Protein AF-A0A1I5YNC5-F1 (afdb_monomer_lite)

InterPro domains:
  IPR029410 CAP-associated domain [PF14504] (72-206)
  IPR035940 CAP superfamily [G3DSA:3.40.33.10] (30-267)

pLDDT: mean 79.16, std 22.95, range [22.38, 98.5]

Organism: NCBI:txid82801

Foldseek 3Di:
DVVVVVVVVVVVVVVVCVVCVVVVDPPPPQFFDDDDDDPPPPPPDDDDDDDDDDDDQDADAQDDCLVQAFHFVVVVCVPLNAAPDWDDFAPFWIKGWRDQAQAFTWIFIGGNRGTFKIKDQHQPRDDPPDHFFAAPVNCCVRHPFDQWDWADDDPDIKIWGHDPLCSQAWTKHHHPVQKIKTFGAFQPSNTTRMIMIGHSLSVQCLPLTDIVPDDPVSPPDDPGPDPVSNVVVLQVLLLRLLQNSLVNVVAHRAAEDPVVQVLVVVLVVLLVVVVVVVPDDDDPDDDDDDDDDDDDDDDDDDDDDDDDDDDDPPPPPPPDRDDDDSVSVVVSCVVLVPDPVFKHKDKDLADSHSVRVSSVLSSDPSSVCRSNPRQWHHWYWYDDPSIIMIMTGNPDDRDD

Radius of gyration: 28.62 Å; chains: 1; bounding box: 62×95×89 Å

Structure (mmCIF, N/CA/C/O backbone):
data_AF-A0A1I5YNC5-F1
#
_entry.id   AF-A0A1I5YNC5-F1
#
loop_
_atom_site.group_PDB
_atom_site.id
_atom_site.type_symbol
_atom_site.label_atom_id
_atom_site.label_alt_id
_atom_site.label_comp_id
_atom_site.label_asym_id
_atom_site.label_entity_id
_atom_site.label_seq_id
_atom_site.pdbx_PDB_ins_code
_atom_site.Cartn_x
_atom_site.Cartn_y
_atom_site.Cartn_z
_atom_site.occupancy
_atom_site.B_iso_or_equiv
_atom_site.auth_seq_id
_atom_site.auth_comp_id
_atom_site.auth_asym_id
_atom_site.auth_atom_id
_atom_site.pdbx_PDB_model_num
ATOM 1 N N . MET A 1 1 ? 17.715 -19.117 63.820 1.00 58.78 1 MET A N 1
ATOM 2 C CA . MET A 1 1 ? 17.759 -19.854 62.531 1.00 58.78 1 MET A CA 1
ATOM 3 C C . MET A 1 1 ? 16.385 -20.273 61.992 1.00 58.78 1 MET A C 1
ATOM 5 O O . MET A 1 1 ? 16.159 -20.082 60.807 1.00 58.78 1 MET A O 1
ATOM 9 N N . LYS A 1 2 ? 15.443 -20.798 62.801 1.00 60.75 2 LYS A N 1
ATOM 10 C CA . LYS A 1 2 ? 14.106 -21.212 62.301 1.00 60.75 2 LYS A CA 1
ATOM 11 C C . LYS A 1 2 ? 13.228 -20.061 61.774 1.00 60.75 2 LYS A C 1
ATOM 13 O O . LYS A 1 2 ? 12.421 -20.293 60.884 1.00 60.75 2 LYS A O 1
ATOM 18 N N . THR A 1 3 ? 13.384 -18.849 62.303 1.00 69.31 3 THR A N 1
ATOM 19 C CA . THR A 1 3 ? 12.675 -17.637 61.851 1.00 69.31 3 THR A CA 1
ATOM 20 C C . THR A 1 3 ? 13.253 -17.086 60.549 1.00 69.31 3 THR A C 1
ATOM 22 O O . THR A 1 3 ? 12.503 -16.872 59.609 1.00 69.31 3 THR A O 1
ATOM 25 N N . PHE A 1 4 ? 14.582 -17.000 60.440 1.00 80.94 4 PHE A N 1
ATOM 26 C CA . PHE A 1 4 ? 15.272 -16.534 59.229 1.00 80.94 4 PHE A CA 1
ATOM 27 C C . PHE A 1 4 ? 14.924 -17.365 57.984 1.00 80.94 4 PHE A C 1
ATOM 29 O O . PHE A 1 4 ? 14.645 -16.815 56.926 1.00 80.94 4 PHE A O 1
ATOM 36 N N . ARG A 1 5 ? 14.836 -18.698 58.125 1.00 80.81 5 ARG A N 1
ATOM 37 C CA . ARG A 1 5 ? 14.444 -19.579 57.013 1.00 80.81 5 ARG A CA 1
ATOM 38 C C . ARG A 1 5 ? 13.006 -19.338 56.542 1.00 80.81 5 ARG A C 1
ATOM 40 O O . ARG A 1 5 ? 12.727 -19.503 55.365 1.00 80.81 5 ARG A O 1
ATOM 47 N N . LYS A 1 6 ? 12.094 -18.963 57.446 1.00 82.31 6 LYS A N 1
ATOM 48 C CA . LYS A 1 6 ? 10.700 -18.658 57.089 1.00 82.31 6 LYS A CA 1
ATOM 49 C C . LYS A 1 6 ? 10.596 -17.315 56.369 1.00 82.31 6 LYS A C 1
ATOM 51 O O . LYS A 1 6 ? 9.889 -17.232 55.376 1.00 82.31 6 LYS A O 1
ATOM 56 N N . THR A 1 7 ? 11.339 -16.310 56.828 1.00 88.00 7 THR A N 1
ATOM 57 C CA . THR A 1 7 ? 11.392 -14.993 56.178 1.00 88.00 7 THR A CA 1
ATOM 58 C C . THR A 1 7 ? 12.014 -15.076 54.784 1.00 88.00 7 THR A C 1
ATOM 60 O O . THR A 1 7 ? 11.481 -14.482 53.858 1.00 88.00 7 THR A O 1
ATOM 63 N N . LEU A 1 8 ? 13.073 -15.875 54.608 1.00 89.31 8 LEU A N 1
ATOM 64 C CA . LEU A 1 8 ? 13.711 -16.077 53.303 1.00 89.31 8 LEU A CA 1
ATOM 65 C C . LEU A 1 8 ? 12.760 -16.724 52.285 1.00 89.31 8 LEU A C 1
ATOM 67 O O . LEU A 1 8 ? 12.697 -16.289 51.145 1.00 89.31 8 LEU A O 1
ATOM 71 N N . VAL A 1 9 ? 11.993 -17.739 52.699 1.00 89.94 9 VAL A N 1
ATOM 72 C CA . VAL A 1 9 ? 11.019 -18.398 51.811 1.00 89.94 9 VAL A CA 1
ATOM 73 C C . VAL A 1 9 ? 9.908 -17.431 51.402 1.00 89.94 9 VAL A C 1
ATOM 75 O O . VAL A 1 9 ? 9.539 -17.391 50.236 1.00 89.94 9 VAL A O 1
ATOM 78 N N . LEU A 1 10 ? 9.408 -16.623 52.338 1.00 90.19 10 LEU A N 1
ATOM 79 C CA . LEU A 1 10 ? 8.344 -15.656 52.061 1.00 90.19 10 LEU A CA 1
ATOM 80 C C . LEU A 1 10 ? 8.828 -14.536 51.125 1.00 90.19 10 LEU A C 1
ATOM 82 O O . LEU A 1 10 ? 8.099 -14.131 50.228 1.00 90.19 10 LEU A O 1
ATOM 86 N N . PHE A 1 11 ? 10.084 -14.112 51.279 1.00 91.75 11 PHE A N 1
ATOM 87 C CA . PHE A 1 11 ? 10.725 -13.151 50.386 1.00 91.75 11 PHE A CA 1
ATOM 88 C C . PHE A 1 11 ? 10.888 -13.695 48.962 1.00 91.75 11 PHE A C 1
ATOM 90 O O . PHE A 1 11 ? 10.575 -12.993 48.011 1.00 91.75 11 PHE A O 1
ATOM 97 N N . VAL A 1 12 ? 11.306 -14.957 48.805 1.00 91.88 12 VAL A N 1
ATOM 98 C CA . VAL A 1 12 ? 11.442 -15.587 47.479 1.00 91.88 12 VAL A CA 1
ATOM 99 C C . VAL A 1 12 ? 10.084 -15.761 46.797 1.00 91.88 12 VAL A C 1
ATOM 101 O O . VAL A 1 12 ? 9.975 -15.497 45.607 1.00 91.88 12 VAL A O 1
ATOM 104 N N . VAL A 1 13 ? 9.039 -16.146 47.536 1.00 90.88 13 VAL A N 1
ATOM 105 C CA . VAL A 1 13 ? 7.675 -16.248 46.985 1.00 90.88 13 VAL A CA 1
ATOM 106 C C . VAL A 1 13 ? 7.147 -14.880 46.557 1.00 90.88 13 VAL A C 1
ATOM 108 O O . VAL A 1 13 ? 6.527 -14.781 45.506 1.00 90.88 13 VAL A O 1
ATOM 111 N N . PHE A 1 14 ? 7.422 -13.826 47.328 1.00 91.88 14 PHE A N 1
ATOM 112 C CA . PHE A 1 14 ? 7.061 -12.459 46.953 1.00 91.88 14 PHE A CA 1
ATOM 113 C C . PHE A 1 14 ? 7.789 -12.009 45.679 1.00 91.88 14 PHE A C 1
ATOM 115 O O . PHE A 1 14 ? 7.141 -11.529 44.758 1.00 91.88 14 PHE A O 1
ATOM 122 N N . LEU A 1 15 ? 9.103 -12.250 45.590 1.00 90.81 15 LEU A N 1
ATOM 123 C CA . LEU A 1 15 ? 9.921 -11.930 44.412 1.00 90.81 15 LEU A CA 1
ATOM 124 C C . LEU A 1 15 ? 9.439 -12.668 43.159 1.00 90.81 15 LEU A C 1
ATOM 126 O O . LEU A 1 15 ? 9.403 -12.101 42.074 1.00 90.81 15 LEU A O 1
ATOM 130 N N . MET A 1 16 ? 9.046 -13.931 43.323 1.00 87.50 16 MET A N 1
ATOM 131 C CA . MET A 1 16 ? 8.472 -14.734 42.251 1.00 87.50 16 MET A CA 1
ATOM 132 C C . MET A 1 16 ? 7.098 -14.181 41.854 1.00 87.50 16 MET A C 1
ATOM 134 O O . MET A 1 16 ? 6.853 -13.948 40.682 1.00 87.50 16 MET A O 1
ATOM 138 N N . GLY A 1 17 ? 6.237 -13.854 42.819 1.00 86.06 17 GLY A N 1
ATOM 139 C CA . GLY A 1 17 ? 4.949 -13.214 42.552 1.00 86.06 17 GLY A CA 1
ATOM 140 C C . GLY A 1 17 ? 5.083 -11.915 41.755 1.00 86.06 17 GLY A C 1
ATOM 141 O O . GLY A 1 17 ? 4.375 -11.753 40.775 1.00 86.06 17 GLY A O 1
ATOM 142 N N . THR A 1 18 ? 6.022 -11.035 42.116 1.00 83.81 18 THR A N 1
ATOM 143 C CA . THR A 1 18 ? 6.261 -9.772 41.395 1.00 83.81 18 THR A CA 1
ATOM 144 C C . THR A 1 18 ? 6.916 -9.973 40.034 1.00 83.81 18 THR A C 1
ATOM 146 O O . THR A 1 18 ? 6.589 -9.262 39.096 1.00 83.81 18 THR A O 1
ATOM 149 N N . TYR A 1 19 ? 7.830 -10.940 39.911 1.00 87.81 19 TYR A N 1
ATOM 150 C CA . TYR A 1 19 ? 8.512 -11.236 38.648 1.00 87.81 19 TYR A CA 1
ATOM 151 C C . TYR A 1 19 ? 7.568 -11.862 37.617 1.00 87.81 19 TYR A C 1
ATOM 153 O O . TYR A 1 19 ? 7.667 -11.570 36.433 1.00 87.81 19 TYR A O 1
ATOM 161 N N . PHE A 1 20 ? 6.636 -12.702 38.075 1.00 80.50 20 PHE A N 1
ATOM 162 C CA . PHE A 1 20 ? 5.633 -13.340 37.224 1.00 80.50 20 PHE A CA 1
ATOM 163 C C . PHE A 1 20 ? 4.336 -12.523 37.103 1.00 80.50 20 PHE A C 1
ATOM 165 O O . PHE A 1 20 ? 3.485 -12.886 36.305 1.00 80.50 20 PHE A O 1
ATOM 172 N N . PHE A 1 21 ? 4.172 -11.426 37.851 1.00 75.75 21 PHE A N 1
ATOM 173 C CA . PHE A 1 21 ? 3.000 -10.545 37.764 1.00 75.75 21 PHE A CA 1
ATOM 174 C C . PHE A 1 21 ? 2.716 -10.026 36.337 1.00 75.75 21 PHE A C 1
ATOM 176 O O . PHE A 1 21 ? 1.571 -10.164 35.909 1.00 75.75 21 PHE A O 1
ATOM 183 N N . PRO A 1 22 ? 3.709 -9.530 35.562 1.00 70.81 22 PRO A N 1
ATOM 184 C CA . PRO A 1 22 ? 3.469 -9.069 34.189 1.00 70.81 22 PRO A CA 1
ATOM 185 C C . PRO A 1 22 ? 3.148 -10.192 33.187 1.00 70.81 22 PRO A C 1
ATOM 187 O O . PRO A 1 22 ? 2.704 -9.898 32.092 1.00 70.81 22 PRO A O 1
ATOM 190 N N . LEU A 1 23 ? 3.323 -11.473 33.543 1.00 69.88 23 LEU A N 1
ATOM 191 C CA . LEU A 1 23 ? 2.952 -12.604 32.674 1.00 69.88 23 LEU A CA 1
ATOM 192 C C . LEU A 1 23 ? 1.463 -12.984 32.762 1.00 69.88 23 LEU A C 1
ATOM 194 O O . LEU A 1 23 ? 1.017 -13.844 32.011 1.00 69.88 23 LEU A O 1
ATOM 198 N N . PHE A 1 24 ? 0.711 -12.417 33.710 1.00 66.06 24 PHE A N 1
ATOM 199 C CA . PHE A 1 24 ? -0.713 -12.725 33.912 1.00 66.06 24 PHE A CA 1
ATOM 200 C C . PHE A 1 24 ? -1.640 -11.522 33.712 1.00 66.06 24 PHE A C 1
ATOM 202 O O . PHE A 1 24 ? -2.855 -11.699 33.722 1.00 66.06 24 PHE A O 1
ATOM 209 N N . PHE A 1 25 ? -1.083 -10.319 33.571 1.00 53.56 25 PHE A N 1
ATOM 210 C CA . PHE A 1 25 ? -1.827 -9.086 33.344 1.00 53.56 25 PHE A CA 1
ATOM 211 C C . PHE A 1 25 ? -1.224 -8.372 32.134 1.00 53.56 25 PHE A C 1
ATOM 213 O O . PHE A 1 25 ? -0.415 -7.462 32.285 1.00 53.56 25 PHE A O 1
ATOM 220 N N . GLU A 1 26 ? -1.614 -8.806 30.939 1.00 50.84 26 GLU A N 1
ATOM 221 C CA . GLU A 1 26 ? -1.693 -7.909 29.787 1.00 50.84 26 GLU A CA 1
ATOM 222 C C . GLU A 1 26 ? -2.861 -6.964 30.096 1.00 50.84 26 GLU A C 1
ATOM 224 O O . GLU A 1 26 ? -4.024 -7.370 30.098 1.00 50.84 26 GLU A O 1
ATOM 229 N N . TRP A 1 27 ? -2.561 -5.736 30.525 1.00 43.88 27 TRP A N 1
ATOM 230 C CA . TRP A 1 27 ? -3.578 -4.693 30.583 1.00 43.88 27 TRP A CA 1
ATOM 231 C C . TRP A 1 27 ? -3.909 -4.318 29.142 1.00 43.88 27 TRP A C 1
ATOM 233 O O . TRP A 1 27 ? -3.189 -3.552 28.516 1.00 43.88 27 TRP A O 1
ATOM 243 N N . ASP A 1 28 ? -4.962 -4.940 28.621 1.00 40.88 28 ASP A N 1
ATOM 244 C CA . ASP A 1 28 ? -5.560 -4.659 27.318 1.00 40.88 28 ASP A CA 1
ATOM 245 C C . ASP A 1 28 ? -6.332 -3.332 27.416 1.00 40.88 28 ASP A C 1
ATOM 247 O O . ASP A 1 28 ? -7.555 -3.300 27.529 1.00 40.88 28 ASP A O 1
ATOM 251 N N . THR A 1 29 ? -5.611 -2.218 27.514 1.00 44.25 29 THR A N 1
ATOM 252 C CA . THR A 1 29 ? -6.160 -0.904 27.176 1.00 44.25 29 THR A CA 1
ATOM 253 C C . THR A 1 29 ? -5.794 -0.663 25.724 1.00 44.25 29 THR A C 1
ATOM 255 O O . THR A 1 29 ? -4.682 -0.239 25.419 1.00 44.25 29 THR A O 1
ATOM 258 N N . LYS A 1 30 ? -6.718 -1.019 24.824 1.00 43.75 30 LYS A N 1
ATOM 259 C CA . LYS A 1 30 ? -6.639 -0.704 23.395 1.00 43.75 30 LYS A CA 1
ATOM 260 C C . LYS A 1 30 ? -6.888 0.789 23.227 1.00 43.75 30 LYS A C 1
ATOM 262 O O . LYS A 1 30 ? -8.004 1.220 22.956 1.00 43.75 30 LYS A O 1
ATOM 267 N N . GLU A 1 31 ? -5.858 1.571 23.510 1.00 43.66 31 GLU A N 1
ATOM 268 C CA . GLU A 1 31 ? -5.852 3.007 23.264 1.00 43.66 31 GLU A CA 1
ATOM 269 C C . GLU A 1 31 ? -5.864 3.249 21.742 1.00 43.66 31 GLU A C 1
ATOM 271 O O . GLU A 1 31 ? -5.230 2.493 20.994 1.00 43.66 31 GLU A O 1
ATOM 276 N N . PRO A 1 32 ? -6.621 4.245 21.249 1.00 44.69 32 PRO A N 1
ATOM 277 C CA . PRO A 1 32 ? -6.576 4.623 19.844 1.00 44.69 32 PRO A CA 1
ATOM 278 C C . PRO A 1 32 ? -5.163 5.110 19.509 1.00 44.69 32 PRO A C 1
ATOM 280 O O . PRO A 1 32 ? -4.656 6.052 20.112 1.00 44.69 32 PRO A O 1
ATOM 283 N N . ILE A 1 33 ? -4.515 4.454 18.548 1.00 45.41 33 ILE A N 1
ATOM 284 C CA . ILE A 1 33 ? -3.157 4.810 18.135 1.00 45.41 33 ILE A CA 1
ATOM 285 C C . ILE A 1 33 ? -3.246 6.084 17.307 1.00 45.41 33 ILE A C 1
ATOM 287 O O . ILE A 1 33 ? -3.652 6.047 16.146 1.00 45.41 33 ILE A O 1
ATOM 291 N N . LEU A 1 34 ? -2.875 7.205 17.921 1.00 42.94 34 LEU A N 1
ATOM 292 C CA . LEU A 1 34 ? -2.678 8.469 17.232 1.00 42.94 34 LEU A CA 1
ATOM 293 C C . LEU A 1 34 ? -1.198 8.784 17.163 1.00 42.94 34 LEU A C 1
ATOM 295 O O . LEU A 1 34 ? -0.540 8.939 18.191 1.00 42.94 34 LEU A O 1
ATOM 299 N N . LEU A 1 35 ? -0.686 8.918 15.947 1.00 49.91 35 LEU A N 1
ATOM 300 C CA . LEU A 1 35 ? 0.608 9.540 15.726 1.00 49.91 35 LEU A CA 1
ATOM 301 C C . LEU A 1 35 ? 0.381 10.951 15.174 1.00 49.91 35 LEU A C 1
ATOM 303 O O . LEU A 1 35 ? -0.227 11.095 14.111 1.00 49.91 35 LEU A O 1
ATOM 307 N N . PRO A 1 36 ? 0.869 11.992 15.865 1.00 35.19 36 PRO A N 1
ATOM 308 C CA . PRO A 1 36 ? 1.184 13.262 15.233 1.00 35.19 36 PRO A CA 1
ATOM 309 C C . PRO A 1 36 ? 2.311 13.079 14.206 1.00 35.19 36 PRO A C 1
ATOM 311 O O . PRO A 1 36 ? 3.153 12.192 14.348 1.00 35.19 36 PRO A O 1
ATOM 314 N N . GLU A 1 37 ? 2.293 13.938 13.190 1.00 39.16 37 GLU A N 1
ATOM 315 C CA . GLU A 1 37 ? 3.294 14.125 12.136 1.00 39.16 37 GLU A CA 1
ATOM 316 C C . GLU A 1 37 ? 4.757 13.859 12.530 1.00 39.16 37 GLU A C 1
ATOM 318 O O . GLU A 1 37 ? 5.226 14.270 13.589 1.00 39.16 37 GLU A O 1
ATOM 323 N N . GLU A 1 38 ? 5.471 13.267 11.566 1.00 35.69 38 GLU A N 1
ATOM 324 C CA . GLU A 1 38 ? 6.929 13.217 11.424 1.00 35.69 38 GLU A CA 1
ATOM 325 C C . GLU A 1 38 ? 7.697 12.581 12.593 1.00 35.69 38 GLU A C 1
ATOM 327 O O . GLU A 1 38 ? 8.068 13.228 13.573 1.00 35.69 38 GLU A O 1
ATOM 332 N N . ILE A 1 39 ? 8.124 11.327 12.404 1.00 33.62 39 ILE A N 1
ATOM 333 C CA . ILE A 1 39 ? 9.302 10.795 13.103 1.00 33.62 39 ILE A CA 1
ATOM 334 C C . ILE A 1 39 ? 10.549 11.468 12.497 1.00 33.62 39 ILE A C 1
ATOM 336 O O . ILE A 1 39 ? 11.381 10.836 11.858 1.00 33.62 39 ILE A O 1
ATOM 340 N N . SER A 1 40 ? 10.678 12.780 12.694 1.00 38.91 40 SER A N 1
ATOM 341 C CA . SER A 1 40 ? 11.952 13.488 12.651 1.00 38.91 40 SER A CA 1
ATOM 342 C C . SER A 1 40 ? 12.518 13.507 14.072 1.00 38.91 40 SER A C 1
ATOM 344 O O . SER A 1 40 ? 12.732 14.566 14.667 1.00 38.91 40 SER A O 1
ATOM 346 N N . ASP A 1 41 ? 12.810 12.329 14.621 1.00 28.95 41 ASP A N 1
ATOM 347 C CA . ASP A 1 41 ? 13.735 12.240 15.744 1.00 28.95 41 ASP A CA 1
ATOM 348 C C . ASP A 1 41 ? 15.151 12.403 15.194 1.00 28.95 41 ASP A C 1
ATOM 350 O O . ASP A 1 41 ? 15.887 11.458 14.904 1.00 28.95 41 ASP A O 1
ATOM 354 N N . SER A 1 42 ? 15.546 13.667 15.049 1.00 37.97 42 SER A N 1
ATOM 355 C CA . SER A 1 42 ? 16.942 14.058 14.962 1.00 37.97 42 SER A CA 1
ATOM 356 C C . SER A 1 42 ? 17.614 13.779 16.311 1.00 37.97 42 SER A C 1
ATOM 358 O O . SER A 1 42 ? 17.907 14.700 17.076 1.00 37.97 42 SER A O 1
ATOM 360 N N . GLU A 1 43 ? 17.872 12.510 16.620 1.00 31.22 43 GLU A N 1
ATOM 361 C CA . GLU A 1 43 ? 18.924 12.182 17.568 1.00 31.22 43 GLU A CA 1
ATOM 362 C C . GLU A 1 43 ? 20.262 12.404 16.864 1.00 31.22 43 GLU A C 1
ATOM 364 O O . GLU A 1 43 ? 20.649 11.718 15.916 1.00 31.22 43 GLU A O 1
ATOM 369 N N . GLU A 1 44 ? 20.959 13.434 17.333 1.00 38.75 44 GLU A N 1
ATOM 370 C CA . GLU A 1 44 ? 22.321 13.803 16.982 1.00 38.75 44 GLU A CA 1
ATOM 371 C C . GLU A 1 44 ? 23.272 12.626 17.292 1.00 38.75 44 GLU A C 1
ATOM 373 O O . GLU A 1 44 ? 23.916 12.559 18.337 1.00 38.75 44 GLU A O 1
ATOM 378 N N . SER A 1 45 ? 23.338 11.647 16.385 1.00 33.59 45 SER A N 1
ATOM 379 C CA . SER A 1 45 ? 24.265 10.525 16.485 1.00 33.59 45 SER A CA 1
ATOM 380 C C . SER A 1 45 ? 25.672 10.993 16.138 1.00 33.59 45 SER A C 1
ATOM 382 O O . SER A 1 45 ? 25.976 11.408 15.015 1.00 33.59 45 SER A O 1
ATOM 384 N N . GLU A 1 46 ? 26.546 10.920 17.140 1.00 33.62 46 GLU A N 1
ATOM 385 C CA . GLU A 1 46 ? 27.957 11.244 17.028 1.00 33.62 46 GLU A CA 1
ATOM 386 C C . GLU A 1 46 ? 28.610 10.550 15.824 1.00 33.62 46 GLU A C 1
ATOM 388 O O . GLU A 1 46 ? 28.550 9.334 15.637 1.00 33.62 46 GLU A O 1
ATOM 393 N N . SER A 1 47 ? 29.302 11.372 15.034 1.00 38.25 47 SER A N 1
ATOM 394 C CA . SER A 1 47 ? 30.160 11.020 13.907 1.00 38.25 47 SER A CA 1
ATOM 395 C C . SER A 1 47 ? 31.056 9.800 14.190 1.00 38.25 47 SER A C 1
ATOM 397 O O . SER A 1 47 ? 32.210 9.936 14.607 1.00 38.25 47 SER A O 1
ATOM 399 N N . SER A 1 48 ? 30.584 8.608 13.826 1.00 32.22 48 SER A N 1
ATOM 400 C CA . SER A 1 48 ? 31.451 7.482 13.489 1.00 32.22 48 SER A CA 1
ATOM 401 C C . SER A 1 48 ? 31.814 7.594 12.017 1.00 32.22 48 SER A C 1
ATOM 403 O O . SER A 1 48 ? 31.005 7.359 11.123 1.00 32.22 48 SER A O 1
ATOM 405 N N . THR A 1 49 ? 33.059 7.985 11.761 1.00 36.31 49 THR A N 1
ATOM 406 C CA . THR A 1 49 ? 33.668 7.999 10.434 1.00 36.31 49 THR A CA 1
ATOM 407 C C . THR A 1 49 ? 33.807 6.571 9.908 1.00 36.31 49 THR A C 1
ATOM 409 O O . THR A 1 49 ? 34.858 5.939 10.018 1.00 36.31 49 THR A O 1
ATOM 412 N N . LEU A 1 50 ? 32.736 6.053 9.306 1.00 32.75 50 LEU A N 1
ATOM 413 C CA . LEU A 1 50 ? 32.826 4.910 8.410 1.00 32.75 50 LEU A CA 1
ATOM 414 C C . LEU A 1 50 ? 33.427 5.379 7.073 1.00 32.75 50 LEU A C 1
ATOM 416 O O . LEU A 1 50 ? 33.096 6.465 6.586 1.00 32.75 50 LEU A O 1
ATOM 420 N N . PRO A 1 51 ? 34.357 4.611 6.484 1.00 33.06 51 PRO A N 1
ATOM 421 C CA . PRO A 1 51 ? 35.053 5.018 5.274 1.00 33.06 51 PRO A CA 1
ATOM 422 C C . PRO A 1 51 ? 34.071 5.149 4.104 1.00 33.06 51 PRO A C 1
ATOM 424 O O . PRO A 1 51 ? 33.440 4.176 3.701 1.00 33.06 51 PRO A O 1
ATOM 427 N N . GLN A 1 52 ? 33.991 6.354 3.534 1.00 40.22 52 GLN A N 1
ATOM 428 C CA . GLN A 1 52 ? 33.342 6.608 2.250 1.00 40.22 52 GLN A CA 1
ATOM 429 C C . GLN A 1 52 ? 34.072 5.814 1.156 1.00 40.22 52 GLN A C 1
ATOM 431 O O . GLN A 1 52 ? 35.184 6.158 0.751 1.00 40.22 52 GLN A O 1
ATOM 436 N N . SER A 1 53 ? 33.450 4.728 0.703 1.00 32.53 53 SER A N 1
ATOM 437 C CA . SER A 1 53 ? 33.710 4.103 -0.596 1.00 32.53 53 SER A CA 1
ATOM 438 C C . SER A 1 53 ? 32.522 4.372 -1.521 1.00 32.53 53 SER A C 1
ATOM 440 O O . SER A 1 53 ? 31.430 4.647 -1.021 1.00 32.53 53 SER A O 1
ATOM 442 N N . PRO A 1 54 ? 32.735 4.372 -2.847 1.00 39.88 54 PRO A N 1
ATOM 443 C CA . PRO A 1 54 ? 31.720 4.775 -3.806 1.00 39.88 54 PRO A CA 1
ATOM 444 C C . PRO A 1 54 ? 30.512 3.836 -3.745 1.00 39.88 54 PRO A C 1
ATOM 446 O O . PRO A 1 54 ? 30.657 2.634 -3.553 1.00 39.88 54 PRO A O 1
ATOM 449 N N . THR A 1 55 ? 29.340 4.439 -3.906 1.00 51.31 55 THR A N 1
ATOM 450 C CA . THR A 1 55 ? 28.060 3.858 -4.306 1.00 51.31 55 THR A CA 1
ATOM 451 C C . THR A 1 55 ? 28.224 2.624 -5.196 1.00 51.31 55 THR A C 1
ATOM 453 O O . THR A 1 55 ? 28.469 2.771 -6.387 1.00 51.31 55 THR A O 1
ATOM 456 N N . ASP A 1 56 ? 28.030 1.426 -4.654 1.00 56.84 56 ASP A N 1
ATOM 457 C CA . ASP A 1 56 ? 27.777 0.231 -5.464 1.00 56.84 56 ASP A CA 1
ATOM 458 C C . ASP A 1 56 ? 26.360 -0.240 -5.138 1.00 56.84 56 ASP A C 1
ATOM 460 O O . ASP A 1 56 ? 26.157 -1.211 -4.413 1.00 56.84 56 ASP A O 1
ATOM 464 N N . GLN A 1 57 ? 25.366 0.507 -5.632 1.00 69.94 57 GLN A N 1
ATOM 465 C CA . GLN A 1 57 ? 24.015 -0.031 -5.760 1.00 69.94 57 GLN A CA 1
ATOM 466 C C . GLN A 1 57 ? 24.094 -1.242 -6.700 1.00 69.94 57 GLN A C 1
ATOM 468 O O . GLN A 1 57 ? 24.530 -1.114 -7.847 1.00 69.94 57 GLN A O 1
ATOM 473 N N . SER A 1 58 ? 23.756 -2.431 -6.207 1.00 77.94 58 SER A N 1
ATOM 474 C CA . SER A 1 58 ? 23.741 -3.639 -7.029 1.00 77.94 58 SER A CA 1
ATOM 475 C C . SER A 1 58 ? 22.520 -3.609 -7.941 1.00 77.94 58 SER A C 1
ATOM 477 O O . SER A 1 58 ? 21.385 -3.678 -7.472 1.00 77.94 58 SER A O 1
ATOM 479 N N . LEU A 1 59 ? 22.760 -3.475 -9.244 1.00 88.19 59 LEU A N 1
ATOM 480 C CA . LEU A 1 59 ? 21.713 -3.580 -10.253 1.00 88.19 59 LEU A CA 1
ATOM 481 C C . LEU A 1 59 ? 21.491 -5.053 -10.585 1.00 88.19 59 LEU A C 1
ATOM 483 O O . LEU A 1 59 ? 22.444 -5.758 -10.933 1.00 88.19 59 LEU A O 1
ATOM 487 N N . ILE A 1 60 ? 20.241 -5.503 -10.526 1.00 91.44 60 ILE A N 1
ATOM 488 C CA . ILE A 1 60 ? 19.862 -6.825 -11.033 1.00 91.44 60 ILE A CA 1
ATOM 489 C C . ILE A 1 60 ? 19.295 -6.712 -12.458 1.00 91.44 60 ILE A C 1
ATOM 491 O O . ILE A 1 60 ? 18.777 -5.655 -12.828 1.00 91.44 60 ILE A O 1
ATOM 495 N N . PRO A 1 61 ? 19.384 -7.768 -13.286 1.00 93.38 61 PRO A N 1
ATOM 496 C CA . PRO A 1 61 ? 18.778 -7.754 -14.611 1.00 93.38 61 PRO A CA 1
ATOM 497 C C . PRO A 1 61 ? 17.277 -7.483 -14.541 1.00 93.38 61 PRO A C 1
ATOM 499 O O . PRO A 1 61 ? 16.575 -8.089 -13.731 1.00 93.38 61 PRO A O 1
ATOM 502 N N . SER A 1 62 ? 16.788 -6.608 -15.413 1.00 93.19 62 SER A N 1
ATOM 503 C CA . SER A 1 62 ? 15.358 -6.369 -15.604 1.00 93.19 62 SER A CA 1
ATOM 504 C C . SER A 1 62 ? 14.623 -7.654 -16.008 1.00 93.19 62 SER A C 1
ATOM 506 O O . SER A 1 62 ? 14.974 -8.356 -16.961 1.00 93.19 62 SER A O 1
ATOM 508 N N . VAL A 1 63 ? 13.605 -8.006 -15.221 1.00 94.12 63 VAL A N 1
ATOM 509 C CA . VAL A 1 63 ? 12.814 -9.237 -15.354 1.00 94.12 63 VAL A CA 1
ATOM 510 C C . VAL A 1 63 ? 11.366 -8.984 -14.938 1.00 94.12 63 VAL A C 1
ATOM 512 O O . VAL A 1 63 ? 11.079 -8.054 -14.185 1.00 94.12 63 VAL A O 1
ATOM 515 N N . GLY A 1 64 ? 10.441 -9.810 -15.435 1.00 95.12 64 GLY A N 1
ATOM 516 C CA . GLY A 1 64 ? 9.019 -9.697 -15.095 1.00 95.12 64 GLY A CA 1
ATOM 517 C C . GLY A 1 64 ? 8.456 -8.307 -15.406 1.00 95.12 64 GLY A C 1
ATOM 518 O O . GLY A 1 64 ? 8.721 -7.751 -16.475 1.00 95.12 64 GLY A O 1
ATOM 519 N N . PHE A 1 65 ? 7.709 -7.740 -14.456 1.00 97.69 65 PHE A N 1
ATOM 520 C CA . PHE A 1 65 ? 7.062 -6.432 -14.591 1.00 97.69 65 PHE A CA 1
ATOM 521 C C . PHE A 1 65 ? 8.029 -5.249 -14.703 1.00 97.69 65 PHE A C 1
ATOM 523 O O . PHE A 1 65 ? 7.669 -4.249 -15.323 1.00 97.69 65 PHE A O 1
ATOM 530 N N . ALA A 1 66 ? 9.275 -5.377 -14.229 1.00 97.00 66 ALA A N 1
ATOM 531 C CA . ALA A 1 66 ? 10.291 -4.338 -14.413 1.00 97.00 66 ALA A CA 1
ATOM 532 C C . ALA A 1 66 ? 10.530 -4.013 -15.901 1.00 97.00 66 ALA A C 1
ATOM 534 O O . ALA A 1 66 ? 10.891 -2.889 -16.228 1.00 97.00 66 ALA A O 1
ATOM 535 N N . ASN A 1 67 ? 10.285 -4.965 -16.812 1.00 97.12 67 ASN A N 1
ATOM 536 C CA . ASN A 1 67 ? 10.429 -4.756 -18.257 1.00 97.12 67 ASN A CA 1
ATOM 537 C C . ASN A 1 67 ? 9.330 -3.892 -18.885 1.00 97.12 67 ASN A C 1
ATOM 539 O O . ASN A 1 67 ? 9.498 -3.466 -20.023 1.00 97.12 67 ASN A O 1
ATOM 543 N N . TYR A 1 68 ? 8.214 -3.674 -18.190 1.00 97.81 68 TYR A N 1
ATOM 544 C CA . TYR A 1 68 ? 7.065 -2.936 -18.719 1.00 97.81 68 TYR A CA 1
ATOM 545 C C . TYR A 1 68 ? 6.962 -1.519 -18.162 1.00 97.81 68 TYR A C 1
ATOM 547 O O . TYR A 1 68 ? 6.385 -0.644 -18.804 1.00 97.81 68 TYR A O 1
ATOM 555 N N . VAL A 1 69 ? 7.534 -1.278 -16.985 1.00 98.00 69 VAL A N 1
ATOM 556 C CA . VAL A 1 69 ? 7.581 0.054 -16.388 1.00 98.00 69 VAL A CA 1
ATOM 557 C C . VAL A 1 69 ? 8.436 0.989 -17.250 1.00 98.00 69 VAL A C 1
ATOM 559 O O . VAL A 1 69 ? 9.530 0.636 -17.686 1.00 98.00 69 VAL A O 1
ATOM 562 N N . GLY A 1 70 ? 7.911 2.183 -17.525 1.00 96.88 70 GLY A N 1
ATOM 563 C CA . GLY A 1 70 ? 8.487 3.16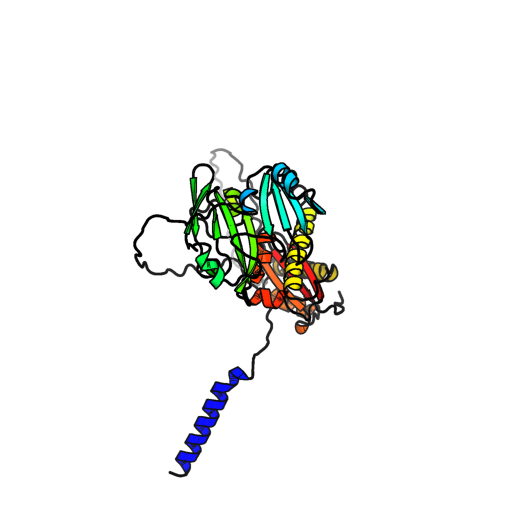7 -18.442 1.00 96.88 70 GLY A CA 1
ATOM 564 C C . GLY A 1 70 ? 8.169 2.930 -19.925 1.00 96.88 70 GLY A C 1
ATOM 565 O O . GLY A 1 70 ? 8.576 3.742 -20.759 1.00 96.88 70 GLY A O 1
ATOM 566 N N . LEU A 1 71 ? 7.450 1.857 -20.281 1.00 97.19 71 LEU A N 1
ATOM 567 C CA . LEU A 1 71 ? 7.015 1.591 -21.658 1.00 97.19 71 LEU A CA 1
ATOM 568 C C . LEU A 1 71 ? 5.607 2.126 -21.941 1.00 97.19 71 LEU A C 1
ATOM 570 O O . LEU A 1 71 ? 4.856 2.495 -21.036 1.00 97.19 71 LEU A O 1
ATOM 574 N N . ALA A 1 72 ? 5.246 2.166 -23.225 1.00 97.62 72 ALA A N 1
ATOM 575 C CA . ALA A 1 72 ? 3.900 2.524 -23.645 1.00 97.62 72 ALA A CA 1
ATOM 576 C C . ALA A 1 72 ? 2.891 1.481 -23.142 1.00 97.62 72 ALA A C 1
ATOM 578 O O . ALA A 1 72 ? 3.134 0.278 -23.228 1.00 97.62 72 ALA A O 1
ATOM 579 N N . VAL A 1 73 ? 1.726 1.935 -22.678 1.00 97.44 73 VAL A N 1
ATOM 580 C CA . VAL A 1 73 ? 0.660 1.042 -22.195 1.00 97.44 73 VAL A CA 1
ATOM 581 C C . VAL A 1 73 ? 0.178 0.061 -23.273 1.00 97.44 73 VAL A C 1
ATOM 583 O O . VAL A 1 73 ? -0.210 -1.062 -22.962 1.00 97.44 73 VAL A O 1
ATOM 586 N N . ASP A 1 74 ? 0.287 0.436 -24.550 1.00 97.25 74 ASP A N 1
ATOM 587 C CA . ASP A 1 74 ? -0.014 -0.444 -25.683 1.00 97.25 74 ASP A CA 1
ATOM 588 C C . ASP A 1 74 ? 0.858 -1.713 -25.689 1.00 97.25 74 ASP A C 1
ATOM 590 O O . ASP A 1 74 ? 0.369 -2.788 -26.033 1.00 97.25 74 ASP A O 1
ATOM 594 N N . ASP A 1 75 ? 2.127 -1.623 -25.272 1.00 96.50 75 ASP A N 1
ATOM 595 C CA . ASP A 1 75 ? 3.013 -2.790 -25.175 1.00 96.50 75 ASP A CA 1
ATOM 596 C C . ASP A 1 75 ? 2.556 -3.735 -24.051 1.00 96.50 75 ASP A C 1
ATOM 598 O O . ASP A 1 75 ? 2.641 -4.956 -24.188 1.00 96.50 75 ASP A O 1
ATOM 602 N N . PHE A 1 76 ? 2.010 -3.182 -22.963 1.00 96.62 76 PHE A N 1
ATOM 603 C CA . PHE A 1 76 ? 1.423 -3.962 -21.873 1.00 96.62 76 PHE A CA 1
ATOM 604 C C . PHE A 1 76 ? 0.130 -4.663 -22.316 1.00 96.62 76 PHE A C 1
ATOM 606 O O . PHE A 1 76 ? -0.046 -5.855 -22.065 1.00 96.62 76 PHE A O 1
ATOM 613 N N . LEU A 1 77 ? -0.744 -3.957 -23.043 1.00 96.38 77 LEU A N 1
ATOM 614 C CA . LEU A 1 77 ? -1.983 -4.507 -23.609 1.00 96.38 77 LEU A CA 1
ATOM 615 C C . LEU A 1 77 ? -1.739 -5.699 -24.538 1.00 96.38 77 LEU A C 1
ATOM 617 O O . LEU A 1 77 ? -2.537 -6.635 -24.568 1.00 96.38 77 LEU A O 1
ATOM 621 N N . VAL A 1 78 ? -0.653 -5.671 -25.316 1.00 96.50 78 VAL A N 1
ATOM 622 C CA . VAL A 1 78 ? -0.313 -6.764 -26.239 1.00 96.50 78 VAL A CA 1
ATOM 623 C C . VAL A 1 78 ? -0.078 -8.078 -25.493 1.00 96.50 78 VAL A C 1
ATOM 625 O O . VAL A 1 78 ? -0.480 -9.128 -25.998 1.00 96.50 78 VAL A O 1
ATOM 628 N N . GLU A 1 79 ? 0.546 -8.025 -24.316 1.00 94.56 79 GLU A N 1
ATOM 629 C CA . GLU A 1 79 ? 0.855 -9.216 -23.521 1.00 94.56 79 GLU A CA 1
ATOM 630 C C . GLU A 1 79 ? -0.295 -9.605 -22.579 1.00 94.56 79 GLU A C 1
ATOM 632 O O . GLU A 1 79 ? -0.665 -10.778 -22.512 1.00 94.56 79 GLU A O 1
ATOM 637 N N . TYR A 1 80 ? -0.887 -8.635 -21.874 1.00 94.88 80 TYR A N 1
ATOM 638 C CA . TYR A 1 80 ? -1.829 -8.891 -20.775 1.00 94.88 80 TYR A CA 1
ATOM 639 C C . TYR A 1 80 ? -3.308 -8.699 -21.145 1.00 94.88 80 TYR A C 1
ATOM 641 O O . TYR A 1 80 ? -4.186 -9.106 -20.384 1.00 94.88 80 TYR A O 1
ATOM 649 N N . GLY A 1 81 ? -3.605 -8.153 -22.328 1.00 96.50 81 GLY A N 1
ATOM 650 C CA . GLY A 1 81 ? -4.971 -7.880 -22.776 1.00 96.50 81 GLY A CA 1
ATOM 651 C C . GLY A 1 81 ? -5.607 -6.678 -22.078 1.00 96.50 81 GLY A C 1
ATOM 652 O O . GLY A 1 81 ? -4.924 -5.880 -21.448 1.00 96.50 81 GLY A O 1
ATOM 653 N N . ASP A 1 82 ? -6.926 -6.534 -22.221 1.00 97.12 82 ASP A N 1
ATOM 654 C CA . ASP A 1 82 ? -7.671 -5.417 -21.631 1.00 97.12 82 ASP A CA 1
ATOM 655 C C . ASP A 1 82 ? -7.839 -5.585 -20.104 1.00 97.12 82 ASP A C 1
ATOM 657 O O . ASP A 1 82 ? -8.122 -6.698 -19.641 1.00 97.12 82 ASP A O 1
ATOM 661 N N . PRO A 1 83 ? -7.751 -4.499 -19.312 1.00 97.44 83 PRO A N 1
ATOM 662 C CA . PRO A 1 83 ? -8.014 -4.551 -17.877 1.00 97.44 83 PRO A CA 1
ATOM 663 C C . PRO A 1 83 ? -9.495 -4.827 -17.577 1.00 97.44 83 PRO A C 1
ATOM 665 O O . PRO A 1 83 ? -10.399 -4.466 -18.334 1.00 97.44 83 PRO A O 1
ATOM 668 N N . VAL A 1 84 ? -9.763 -5.404 -16.404 1.00 96.81 84 VAL A N 1
ATOM 669 C CA . VAL A 1 84 ? -11.121 -5.637 -15.885 1.00 96.81 84 VAL A CA 1
ATOM 670 C C . VAL A 1 84 ? -11.807 -4.319 -15.521 1.00 96.81 84 VAL A C 1
ATOM 672 O O . VAL A 1 84 ? -13.023 -4.179 -15.682 1.00 96.81 84 VAL A O 1
ATOM 675 N N . LYS A 1 85 ? -11.039 -3.344 -15.024 1.00 95.38 85 LYS A N 1
ATOM 676 C CA . LYS A 1 85 ? -11.534 -2.017 -14.648 1.00 95.38 85 LYS A CA 1
ATOM 677 C C . LYS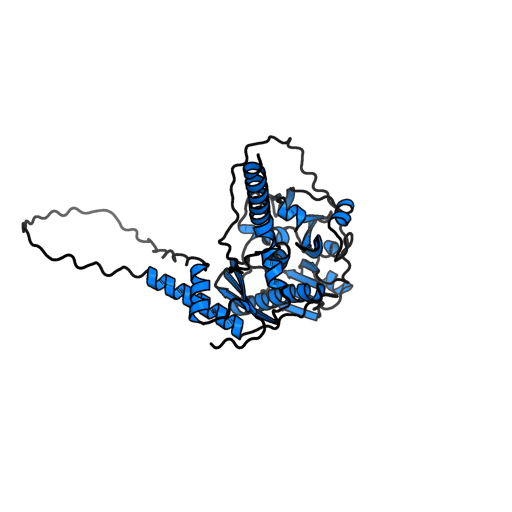 A 1 85 ? -10.478 -0.951 -14.931 1.00 95.38 85 LYS A C 1
ATOM 679 O O . LYS A 1 85 ? -9.299 -1.180 -14.685 1.00 95.38 85 LYS A O 1
ATOM 684 N N . VAL A 1 86 ? -10.925 0.216 -15.393 1.00 94.94 86 VAL A N 1
ATOM 685 C CA . VAL A 1 86 ? -10.107 1.433 -15.486 1.00 94.94 86 VAL A CA 1
ATOM 686 C C . VAL A 1 86 ? -10.731 2.510 -14.605 1.00 94.94 86 VAL A C 1
ATOM 688 O O . VAL A 1 86 ? -11.939 2.751 -14.675 1.00 94.94 86 VAL A O 1
ATOM 691 N N . GLU A 1 87 ? -9.918 3.136 -13.763 1.00 92.44 87 GLU A N 1
ATOM 692 C CA . GLU A 1 87 ? -10.289 4.235 -12.871 1.00 92.44 87 GLU A CA 1
ATOM 693 C C . GLU A 1 87 ? -9.480 5.481 -13.251 1.00 92.44 87 GLU A C 1
ATOM 695 O O . GLU A 1 87 ? -8.256 5.427 -13.317 1.00 92.44 87 GLU A O 1
ATOM 700 N N . MET A 1 88 ? -10.146 6.606 -13.520 1.00 89.00 88 MET A N 1
ATOM 701 C CA . MET A 1 88 ? -9.457 7.865 -13.829 1.00 89.00 88 MET A CA 1
ATOM 702 C C . MET A 1 88 ? -9.100 8.593 -12.532 1.00 89.00 88 MET A C 1
ATOM 704 O O . MET A 1 88 ? -9.983 8.846 -11.712 1.00 89.00 88 MET A O 1
ATOM 708 N N . LEU A 1 89 ? -7.830 8.968 -12.380 1.00 85.31 89 LEU A N 1
ATOM 709 C CA . LEU A 1 89 ? -7.360 9.854 -11.309 1.00 85.31 89 LEU A CA 1
ATOM 710 C C . LEU A 1 89 ? -7.328 11.317 -11.763 1.00 85.31 89 LEU A C 1
ATOM 712 O O . LEU A 1 89 ? -7.604 12.228 -10.984 1.00 85.31 89 LEU A O 1
ATOM 716 N N . SER A 1 90 ? -6.992 11.542 -13.033 1.00 85.56 90 SER A N 1
ATOM 717 C CA . SER A 1 90 ? -6.919 12.861 -13.662 1.00 85.56 90 SER A CA 1
ATOM 718 C C . SER A 1 90 ? -7.181 12.753 -15.167 1.00 85.56 90 SER A C 1
ATOM 720 O O . SER A 1 90 ? -7.477 11.674 -15.676 1.00 85.56 90 SER A O 1
ATOM 722 N N . ASP A 1 91 ? -7.035 13.863 -15.894 1.00 82.94 91 ASP A N 1
ATOM 723 C CA . ASP A 1 91 ? -7.123 13.879 -17.361 1.00 82.94 91 ASP A CA 1
ATOM 724 C C . ASP A 1 91 ? -5.992 13.086 -18.044 1.00 82.94 91 ASP A C 1
ATOM 726 O O . ASP A 1 91 ? -6.071 12.799 -19.240 1.00 82.94 91 ASP A O 1
ATOM 730 N N . THR A 1 92 ? -4.920 12.774 -17.311 1.00 88.00 92 THR A N 1
ATOM 731 C CA . THR A 1 92 ? -3.716 12.125 -17.846 1.00 88.00 92 THR A CA 1
ATOM 732 C C . THR A 1 92 ? -3.302 10.870 -17.095 1.00 88.00 92 THR A C 1
ATOM 734 O O . THR A 1 92 ? -2.418 10.174 -17.591 1.00 88.00 92 THR A O 1
ATOM 737 N N . SER A 1 93 ? -3.896 10.598 -15.931 1.00 90.19 93 SER A N 1
ATOM 738 C CA . SER A 1 93 ? -3.517 9.495 -15.047 1.00 90.19 93 SER A CA 1
ATOM 739 C C . SER A 1 93 ? -4.695 8.544 -14.840 1.00 90.19 93 SER A C 1
ATOM 741 O O . SER A 1 93 ? -5.790 8.951 -14.438 1.00 90.19 93 SER A O 1
ATOM 743 N N . GLU A 1 94 ? -4.448 7.264 -15.084 1.00 93.38 94 GLU A N 1
ATOM 744 C CA . GLU A 1 94 ? -5.420 6.181 -14.997 1.00 93.38 94 GLU A CA 1
ATOM 745 C C . GLU A 1 94 ? -4.844 5.006 -14.207 1.00 93.38 94 GLU A C 1
ATOM 747 O O . GLU A 1 94 ? -3.645 4.731 -14.239 1.00 93.38 94 GLU A O 1
ATOM 752 N N . ILE A 1 95 ? -5.720 4.273 -13.531 1.00 95.19 95 ILE A N 1
ATOM 753 C CA . ILE A 1 95 ? -5.404 3.020 -12.858 1.00 95.19 95 ILE A CA 1
ATOM 754 C C . ILE A 1 95 ? -6.137 1.888 -13.560 1.00 95.19 95 ILE A C 1
ATOM 756 O O . ILE A 1 95 ? -7.363 1.889 -13.670 1.00 95.19 95 ILE A O 1
ATOM 760 N N . TRP A 1 96 ? -5.372 0.914 -14.031 1.00 97.44 96 TRP A N 1
ATOM 761 C CA . TRP A 1 96 ? -5.843 -0.237 -14.783 1.00 97.44 96 TRP A CA 1
ATOM 762 C C . TRP A 1 96 ? -5.732 -1.484 -13.914 1.00 97.44 96 TRP A C 1
ATOM 764 O O . TRP A 1 96 ? -4.662 -1.805 -13.404 1.00 97.44 96 TRP A O 1
ATOM 774 N N . ILE A 1 97 ? -6.841 -2.192 -13.730 1.00 97.19 97 ILE A N 1
ATOM 775 C CA . ILE A 1 97 ? -6.972 -3.266 -12.741 1.00 97.19 97 ILE A CA 1
ATOM 776 C C . ILE A 1 97 ? -7.261 -4.570 -13.472 1.00 97.19 97 ILE A C 1
ATOM 778 O O . ILE A 1 97 ? -8.249 -4.660 -14.201 1.00 97.19 97 ILE A O 1
ATOM 782 N N . TYR A 1 98 ? -6.407 -5.571 -13.272 1.00 96.56 98 TYR A N 1
ATOM 783 C CA . TYR A 1 98 ? -6.457 -6.863 -13.967 1.00 96.56 98 TYR A CA 1
ATOM 784 C C . TYR A 1 98 ? -6.987 -7.998 -13.090 1.00 96.56 98 TYR A C 1
ATOM 786 O O . TYR A 1 98 ? -7.668 -8.884 -13.598 1.00 96.56 98 TYR A O 1
ATOM 794 N N . GLY A 1 99 ? -6.724 -7.939 -11.785 1.00 93.50 99 GLY A N 1
ATOM 795 C CA . GLY A 1 99 ? -7.235 -8.883 -10.792 1.00 93.50 99 GLY A CA 1
ATOM 796 C C . GLY A 1 99 ? -7.860 -8.145 -9.617 1.00 93.50 99 GLY A C 1
ATOM 797 O O . GLY A 1 99 ? -7.518 -6.990 -9.354 1.00 93.50 99 GLY A O 1
ATOM 798 N N . THR A 1 100 ? -8.803 -8.783 -8.929 1.00 86.31 100 THR A N 1
ATOM 799 C CA . THR A 1 100 ? -9.612 -8.116 -7.890 1.00 86.31 100 THR A CA 1
ATOM 800 C C . THR A 1 100 ? -9.548 -8.775 -6.523 1.00 86.31 100 THR A C 1
ATOM 802 O O . THR A 1 100 ? -10.064 -8.189 -5.577 1.00 86.31 100 THR A O 1
ATOM 805 N N . ASP A 1 101 ? -8.922 -9.946 -6.410 1.00 92.94 101 ASP A N 1
ATOM 806 C CA . ASP A 1 101 ? -8.833 -10.702 -5.159 1.00 92.94 101 ASP A CA 1
ATOM 807 C C . ASP A 1 101 ? -7.392 -11.126 -4.839 1.00 92.94 101 ASP A C 1
ATOM 809 O O . ASP A 1 101 ? -6.472 -10.969 -5.647 1.00 92.94 101 ASP A O 1
ATOM 813 N N . SER A 1 102 ? -7.182 -11.674 -3.643 1.00 95.44 102 SER A N 1
ATOM 814 C CA . SER A 1 102 ? -5.865 -12.148 -3.179 1.00 95.44 102 SER A CA 1
ATOM 815 C C . SER A 1 102 ? -5.135 -13.137 -4.096 1.00 95.44 102 SER A C 1
ATOM 817 O O . SER A 1 102 ? -3.927 -13.336 -3.937 1.00 95.44 102 SER A O 1
ATOM 819 N N . THR A 1 103 ? -5.811 -13.759 -5.057 1.00 96.94 103 THR A N 1
ATOM 820 C CA . THR A 1 103 ? -5.223 -14.713 -5.998 1.00 96.94 103 THR A CA 1
ATOM 821 C C . THR A 1 103 ? -4.477 -14.010 -7.119 1.00 96.94 103 THR A C 1
ATOM 823 O O . THR A 1 103 ? -3.351 -14.404 -7.422 1.00 96.94 103 THR A O 1
ATOM 826 N N . ASP A 1 104 ? -5.084 -13.003 -7.742 1.00 96.19 104 ASP A N 1
ATOM 827 C CA . ASP A 1 104 ? -4.639 -12.456 -9.027 1.00 96.19 104 ASP A CA 1
ATOM 828 C C . ASP A 1 104 ? -4.502 -10.930 -9.058 1.00 96.19 104 ASP A C 1
ATOM 830 O O . ASP A 1 104 ? -4.181 -10.379 -10.110 1.00 96.19 104 ASP A O 1
ATOM 834 N N . TYR A 1 105 ? -4.697 -10.247 -7.924 1.00 97.88 105 TYR A N 1
ATOM 835 C CA . TYR A 1 105 ? -4.648 -8.790 -7.861 1.00 97.88 105 TYR A CA 1
ATOM 836 C C . TYR A 1 105 ? -3.392 -8.197 -8.512 1.00 97.88 105 TYR A C 1
ATOM 838 O O . TYR A 1 105 ? -2.259 -8.383 -8.053 1.00 97.88 105 TYR A O 1
ATOM 846 N N . LEU A 1 106 ? -3.626 -7.418 -9.559 1.00 98.06 106 LEU A N 1
ATOM 847 C CA . LEU A 1 106 ? -2.616 -6.721 -10.335 1.00 98.06 106 LEU A CA 1
ATOM 848 C C . LEU A 1 106 ? -3.196 -5.382 -10.768 1.00 98.06 106 LEU A C 1
ATOM 850 O O . LEU A 1 106 ? -4.307 -5.316 -11.307 1.00 98.06 106 LEU A O 1
ATOM 854 N N . GLN A 1 107 ? -2.419 -4.331 -10.551 1.00 97.38 107 GLN A N 1
ATOM 855 C CA . GLN A 1 107 ? -2.780 -2.969 -10.888 1.00 97.38 107 GLN A CA 1
ATOM 856 C C . GLN A 1 107 ? -1.635 -2.288 -11.632 1.00 97.38 107 GLN A C 1
ATOM 858 O O . GLN A 1 107 ? -0.471 -2.462 -11.286 1.00 97.38 107 GLN A O 1
ATOM 863 N N . VAL A 1 108 ? -1.980 -1.490 -12.636 1.00 98.19 108 VAL A N 1
ATOM 864 C CA . VAL A 1 108 ? -1.041 -0.731 -13.462 1.00 98.19 108 VAL A CA 1
ATOM 865 C C . VAL A 1 108 ? -1.446 0.737 -13.430 1.00 98.19 108 VAL A C 1
ATOM 867 O O . VAL A 1 108 ? -2.568 1.072 -13.810 1.00 98.19 108 VAL A O 1
ATOM 870 N N . MET A 1 109 ? -0.553 1.612 -12.973 1.00 96.81 109 MET A N 1
ATOM 871 C CA . MET A 1 109 ? -0.726 3.057 -13.097 1.00 96.81 109 MET A CA 1
ATOM 872 C C . MET A 1 109 ? -0.181 3.510 -14.444 1.00 96.81 109 MET A C 1
ATOM 874 O O . MET A 1 109 ? 0.951 3.191 -14.819 1.00 96.81 109 MET A O 1
ATOM 878 N N . VAL A 1 110 ? -1.010 4.244 -15.176 1.00 97.12 110 VAL A N 1
ATOM 879 C CA . VAL A 1 110 ? -0.709 4.747 -16.510 1.00 97.12 110 VAL A CA 1
ATOM 880 C C . VAL A 1 110 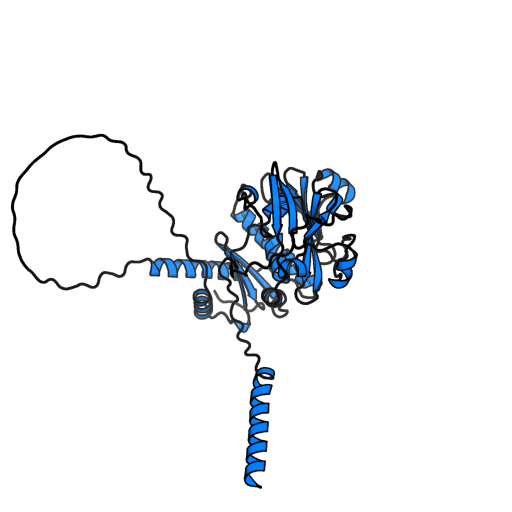? -0.800 6.259 -16.476 1.00 97.12 110 VAL A C 1
ATOM 882 O O . VAL A 1 110 ? -1.852 6.809 -16.165 1.00 97.12 110 VAL A O 1
ATOM 885 N N . GLU A 1 111 ? 0.282 6.936 -16.844 1.00 94.75 111 GLU A N 1
ATOM 886 C CA . GLU A 1 111 ? 0.308 8.389 -16.977 1.00 94.75 111 GLU A CA 1
ATOM 887 C C . GLU A 1 111 ? 0.770 8.778 -18.371 1.00 94.75 111 GLU A C 1
ATOM 889 O O . GLU A 1 111 ? 1.800 8.312 -18.854 1.00 94.75 111 GLU A O 1
ATOM 894 N N . ASN A 1 112 ? 0.005 9.635 -19.049 1.00 94.75 112 ASN A N 1
ATOM 895 C CA . ASN A 1 112 ? 0.298 10.062 -20.420 1.00 94.75 112 ASN A CA 1
ATOM 896 C C . ASN A 1 112 ? 0.586 8.876 -21.368 1.00 94.75 112 ASN A C 1
ATOM 898 O O . ASN A 1 112 ? 1.486 8.951 -22.207 1.00 94.75 112 ASN A O 1
ATOM 902 N N . TYR A 1 113 ? -0.198 7.797 -21.245 1.00 95.88 113 TYR A N 1
ATOM 903 C CA . TYR A 1 113 ? -0.067 6.543 -22.007 1.00 95.88 113 TYR A CA 1
ATOM 904 C C . TYR A 1 113 ? 1.214 5.730 -21.730 1.00 95.88 113 TYR A C 1
ATOM 906 O O . TYR A 1 113 ? 1.536 4.817 -22.493 1.00 95.88 113 TYR A O 1
ATOM 914 N N . VAL A 1 114 ? 1.937 6.028 -20.649 1.00 97.81 114 VAL A N 1
ATOM 915 C CA . VAL A 1 114 ? 3.138 5.308 -20.202 1.00 97.81 114 VAL A CA 1
ATOM 916 C C . VAL A 1 114 ? 2.851 4.606 -18.880 1.00 97.81 114 VAL A C 1
ATOM 918 O O . VAL A 1 114 ? 2.214 5.179 -18.002 1.00 97.81 114 VAL A O 1
ATOM 921 N N . VAL A 1 115 ? 3.328 3.372 -18.726 1.00 98.44 115 VAL A N 1
ATOM 922 C CA . VAL A 1 115 ? 3.237 2.638 -17.459 1.00 98.44 115 VAL A CA 1
ATOM 923 C C . VAL A 1 115 ? 4.223 3.236 -16.455 1.00 98.44 115 VAL A C 1
ATOM 925 O O . VAL A 1 115 ? 5.434 3.129 -16.648 1.00 98.44 115 VAL A O 1
ATOM 928 N N . THR A 1 116 ? 3.728 3.853 -15.384 1.00 97.31 116 THR A N 1
ATOM 929 C CA . THR A 1 116 ? 4.566 4.487 -14.349 1.00 97.31 116 THR A CA 1
ATOM 930 C C . THR A 1 116 ? 4.740 3.621 -13.108 1.00 97.31 116 THR A C 1
ATOM 932 O O . THR A 1 116 ? 5.793 3.674 -12.470 1.00 97.31 116 THR A O 1
ATOM 935 N N . GLU A 1 117 ? 3.745 2.785 -12.804 1.00 97.94 117 GLU A N 1
ATOM 936 C CA . GLU A 1 117 ? 3.756 1.856 -11.676 1.00 97.94 117 GLU A CA 1
ATOM 937 C C . GLU A 1 117 ? 3.055 0.543 -12.036 1.00 97.94 117 GLU A C 1
ATOM 939 O O . GLU A 1 117 ? 2.039 0.541 -12.733 1.00 97.94 117 GLU A O 1
ATOM 944 N N . ILE A 1 118 ? 3.560 -0.575 -11.517 1.00 98.50 118 ILE A N 1
ATOM 945 C CA . ILE A 1 118 ? 2.843 -1.852 -11.480 1.00 98.50 118 ILE A CA 1
ATOM 946 C C . ILE A 1 118 ? 2.848 -2.368 -10.041 1.00 98.50 118 ILE A C 1
ATOM 948 O O . ILE A 1 118 ? 3.903 -2.730 -9.519 1.00 98.50 118 ILE A O 1
ATOM 952 N N . LEU A 1 119 ? 1.670 -2.437 -9.424 1.00 98.31 119 LEU A N 1
ATOM 953 C CA . LEU A 1 119 ? 1.451 -2.990 -8.089 1.00 98.31 119 LEU A CA 1
ATOM 954 C C . LEU A 1 119 ? 0.930 -4.425 -8.200 1.00 98.31 119 LEU A C 1
ATOM 956 O O . LEU A 1 119 ? -0.113 -4.685 -8.808 1.00 98.31 119 LEU A O 1
ATOM 960 N N . VAL A 1 120 ? 1.628 -5.350 -7.547 1.00 98.38 120 VAL A N 1
ATOM 961 C CA . VAL A 1 120 ? 1.243 -6.758 -7.462 1.00 98.38 120 VAL A CA 1
ATOM 962 C C . VAL A 1 120 ? 0.879 -7.110 -6.027 1.00 98.38 120 VAL A C 1
ATOM 964 O O . VAL A 1 120 ? 1.707 -6.998 -5.122 1.00 98.38 120 VAL A O 1
ATOM 967 N N . LEU A 1 121 ? -0.348 -7.601 -5.842 1.00 97.88 121 LEU A N 1
ATOM 968 C CA . LEU A 1 121 ? -0.790 -8.234 -4.599 1.00 97.88 121 LEU A CA 1
ATOM 969 C C . LEU A 1 121 ? -1.223 -9.693 -4.831 1.00 97.88 121 LEU A C 1
ATOM 971 O O . LEU A 1 121 ? -1.300 -10.455 -3.883 1.00 97.88 121 LEU A O 1
ATOM 975 N N . GLY A 1 122 ? -1.492 -10.157 -6.047 1.00 97.56 122 GLY A N 1
ATOM 976 C CA . GLY A 1 122 ? -1.978 -11.519 -6.276 1.00 97.56 122 GLY A CA 1
ATOM 977 C C . GLY A 1 122 ? -0.951 -12.602 -5.924 1.00 97.56 122 GLY A C 1
ATOM 978 O O . GLY A 1 122 ? 0.199 -12.544 -6.351 1.00 97.56 122 GLY A O 1
ATOM 979 N N . ARG A 1 123 ? -1.366 -13.639 -5.185 1.00 96.12 123 ARG A N 1
ATOM 980 C CA . ARG A 1 123 ? -0.527 -14.807 -4.839 1.00 96.12 123 ARG A CA 1
ATOM 981 C C . ARG A 1 123 ? -0.051 -15.612 -6.050 1.00 96.12 123 ARG A C 1
ATOM 983 O O . ARG A 1 123 ? 0.981 -16.264 -5.970 1.00 96.12 123 ARG A O 1
ATOM 990 N N . SER A 1 124 ? -0.828 -15.614 -7.130 1.00 95.62 124 SER A N 1
ATOM 991 C CA . SER A 1 124 ? -0.558 -16.398 -8.343 1.00 95.62 124 SER A CA 1
ATOM 992 C C . SER A 1 124 ? 0.126 -15.583 -9.438 1.00 95.62 124 SER A C 1
ATOM 994 O O . SER A 1 124 ? 0.364 -16.106 -10.524 1.00 95.62 124 SER A O 1
ATOM 996 N N . VAL A 1 125 ? 0.403 -14.303 -9.182 1.00 97.12 125 VAL A N 1
ATOM 997 C CA . VAL A 1 125 ? 1.068 -13.421 -10.137 1.00 97.12 125 VAL A CA 1
ATOM 998 C C . VAL A 1 125 ? 2.580 -13.629 -10.022 1.00 97.12 125 VAL A C 1
ATOM 1000 O O . VAL A 1 125 ? 3.155 -13.502 -8.943 1.00 97.12 125 VAL A O 1
ATOM 1003 N N . GLU A 1 126 ? 3.229 -13.971 -11.135 1.00 96.69 126 GLU A N 1
ATOM 1004 C CA . GLU A 1 126 ? 4.669 -14.246 -11.168 1.00 96.69 126 GLU A CA 1
ATOM 1005 C C . GLU A 1 126 ? 5.487 -12.949 -11.055 1.00 96.69 126 GLU A C 1
ATOM 1007 O O . GLU A 1 126 ? 5.303 -12.019 -11.840 1.00 96.69 126 GLU A O 1
ATOM 1012 N N . ILE A 1 127 ? 6.427 -12.899 -10.104 1.00 96.88 127 ILE A N 1
ATOM 1013 C CA . ILE A 1 127 ? 7.254 -11.712 -9.817 1.00 96.88 127 ILE A CA 1
ATOM 1014 C C . ILE A 1 127 ? 8.762 -12.029 -9.766 1.00 96.88 127 ILE A C 1
ATOM 1016 O O . ILE A 1 127 ? 9.437 -11.688 -8.792 1.00 96.88 127 ILE A O 1
ATOM 1020 N N . PRO A 1 128 ? 9.337 -12.667 -10.807 1.00 95.81 128 PRO A N 1
ATOM 1021 C CA . PRO A 1 128 ? 10.742 -13.067 -10.796 1.00 95.81 128 PRO A CA 1
ATOM 1022 C C . PRO A 1 128 ? 11.680 -11.866 -10.538 1.00 95.81 128 PRO A C 1
ATOM 1024 O O . PRO A 1 128 ? 11.376 -10.755 -10.977 1.00 95.81 128 PRO A O 1
ATOM 1027 N N . PRO A 1 129 ? 12.835 -12.068 -9.870 1.00 94.19 129 PRO A N 1
ATOM 1028 C CA . PRO A 1 129 ? 13.332 -13.343 -9.342 1.00 94.19 129 PRO A CA 1
ATOM 1029 C C . PRO A 1 129 ? 12.673 -13.765 -8.017 1.00 94.19 129 PRO A C 1
ATOM 1031 O O . PRO A 1 129 ? 13.058 -14.793 -7.469 1.00 94.19 129 PRO A O 1
ATOM 1034 N N . PHE A 1 130 ? 11.730 -12.976 -7.506 1.00 96.25 130 PHE A N 1
ATOM 1035 C CA . PHE A 1 130 ? 11.046 -13.196 -6.239 1.00 96.25 130 PHE A CA 1
ATOM 1036 C C . PHE A 1 130 ? 9.774 -14.030 -6.424 1.00 96.25 130 PHE A C 1
ATOM 1038 O O . PHE A 1 130 ? 9.351 -14.331 -7.544 1.00 96.25 130 PHE A O 1
ATOM 1045 N N . GLU A 1 131 ? 9.146 -14.383 -5.306 1.00 96.25 131 GLU A N 1
ATOM 1046 C CA . GLU A 1 131 ? 7.855 -15.063 -5.270 1.00 96.25 131 GLU A CA 1
ATOM 1047 C C . GLU A 1 131 ? 6.988 -14.451 -4.165 1.00 96.25 131 GLU A C 1
ATOM 1049 O O . GLU A 1 131 ? 7.484 -14.026 -3.121 1.00 96.25 131 GLU A O 1
ATOM 1054 N N . MET A 1 132 ? 5.679 -14.375 -4.399 1.00 96.75 132 MET A N 1
ATOM 1055 C CA . MET A 1 132 ? 4.737 -13.886 -3.394 1.00 96.75 132 MET A CA 1
ATOM 1056 C C . MET A 1 132 ? 4.674 -14.873 -2.223 1.00 96.75 132 MET A C 1
ATOM 1058 O O . MET A 1 132 ? 4.468 -16.066 -2.443 1.00 96.75 132 MET A O 1
ATOM 1062 N N . GLY A 1 133 ? 4.827 -14.387 -0.989 1.00 95.88 133 GLY A N 1
ATOM 1063 C CA . GLY A 1 133 ? 4.954 -15.232 0.203 1.00 95.88 133 GLY A CA 1
ATOM 1064 C C . GLY A 1 133 ? 6.373 -15.749 0.484 1.00 95.88 133 GLY A C 1
ATOM 1065 O O . GLY A 1 133 ? 6.540 -16.557 1.387 1.00 95.88 133 GLY A O 1
ATOM 1066 N N . MET A 1 134 ? 7.387 -15.327 -0.280 1.00 95.69 134 MET A N 1
ATOM 1067 C CA . MET A 1 134 ? 8.791 -15.662 -0.006 1.00 95.69 134 MET A CA 1
ATOM 1068 C C . MET A 1 134 ? 9.250 -15.039 1.319 1.00 95.69 134 MET A C 1
ATOM 1070 O O . MET A 1 134 ? 8.965 -13.866 1.571 1.00 95.69 134 MET A O 1
ATOM 1074 N N . GLU A 1 135 ? 9.982 -15.798 2.138 1.00 94.19 135 GLU A N 1
ATOM 1075 C CA . GLU A 1 135 ? 10.569 -15.296 3.387 1.00 94.19 135 GLU A CA 1
ATOM 1076 C C . GLU A 1 135 ? 11.747 -14.348 3.100 1.00 94.19 135 GLU A C 1
ATOM 1078 O O . GLU A 1 135 ? 12.468 -14.484 2.103 1.00 94.19 135 GLU A O 1
ATOM 1083 N N . GLN A 1 136 ? 11.988 -13.395 4.002 1.00 88.06 136 GLN A N 1
ATOM 1084 C CA . GLN A 1 136 ? 13.071 -12.418 3.858 1.00 88.06 136 GLN A CA 1
ATOM 1085 C C . GLN A 1 136 ? 14.445 -13.081 3.639 1.00 88.06 136 GLN A C 1
ATOM 1087 O O . GLN A 1 136 ? 15.251 -12.618 2.827 1.00 88.06 136 GLN A O 1
ATOM 1092 N N . GLU A 1 137 ? 14.727 -14.189 4.329 1.00 88.56 137 GLU A N 1
ATOM 1093 C CA . GLU A 1 137 ? 16.004 -14.895 4.233 1.00 88.56 137 GLU A CA 1
ATOM 1094 C C . GLU A 1 137 ? 16.259 -15.506 2.852 1.00 88.56 137 GLU A C 1
ATOM 1096 O O . GLU A 1 137 ? 17.410 -15.580 2.407 1.00 88.56 137 GLU A O 1
ATOM 1101 N N . GLU A 1 138 ? 15.198 -15.933 2.169 1.00 91.75 138 GLU A N 1
ATOM 1102 C CA . GLU A 1 138 ? 15.253 -16.506 0.822 1.00 91.75 138 GLU A CA 1
ATOM 1103 C C . GLU A 1 138 ? 15.483 -15.436 -0.250 1.00 91.75 138 GLU A C 1
ATOM 1105 O O . GLU A 1 138 ? 15.956 -15.741 -1.347 1.00 91.75 138 GLU A O 1
ATOM 1110 N N . MET A 1 139 ? 15.217 -14.175 0.091 1.00 89.12 139 MET A N 1
ATOM 1111 C CA . MET A 1 139 ? 15.373 -13.021 -0.783 1.00 89.12 139 MET A CA 1
ATOM 1112 C C . MET A 1 139 ? 16.833 -12.530 -0.865 1.00 89.12 139 MET A C 1
ATOM 1114 O O . MET A 1 139 ? 17.295 -12.130 -1.937 1.00 89.12 139 MET A O 1
ATOM 1118 N N . TYR A 1 140 ? 17.597 -12.601 0.235 1.00 83.81 140 TYR A N 1
ATOM 1119 C CA . TYR A 1 140 ? 18.995 -12.126 0.310 1.00 83.81 140 TYR A CA 1
ATOM 1120 C C . TYR A 1 140 ? 19.955 -12.681 -0.760 1.00 83.81 140 TYR A C 1
ATOM 1122 O O . TYR A 1 140 ? 20.854 -11.954 -1.188 1.00 83.81 140 TYR A O 1
ATOM 1130 N N . PRO A 1 141 ? 19.838 -13.942 -1.215 1.00 86.56 141 PRO A N 1
ATOM 1131 C CA . PRO A 1 141 ? 20.664 -14.457 -2.305 1.00 86.56 141 PRO A CA 1
ATOM 1132 C C . PRO A 1 141 ? 20.285 -13.919 -3.694 1.00 86.56 141 PRO A C 1
ATOM 1134 O O . PRO A 1 141 ? 21.086 -14.053 -4.620 1.00 86.56 141 PRO A O 1
ATOM 1137 N N . LEU A 1 142 ? 19.075 -13.374 -3.861 1.00 86.50 142 LEU A N 1
ATOM 1138 C CA . LEU A 1 142 ? 18.507 -12.982 -5.157 1.00 86.50 142 LEU A CA 1
ATOM 1139 C C . LEU A 1 142 ? 18.831 -11.535 -5.530 1.00 86.50 142 LEU A C 1
ATOM 1141 O O . LEU A 1 142 ? 19.000 -11.223 -6.709 1.00 86.50 142 LEU A O 1
ATOM 1145 N N . ALA A 1 143 ? 18.946 -10.665 -4.531 1.00 82.06 143 ALA A N 1
ATOM 1146 C CA . ALA A 1 143 ? 19.299 -9.266 -4.705 1.00 82.06 143 ALA A CA 1
ATOM 1147 C C . ALA A 1 143 ? 20.148 -8.772 -3.530 1.00 82.06 143 ALA A C 1
ATOM 1149 O O . ALA A 1 143 ? 20.137 -9.344 -2.444 1.00 82.06 143 ALA A O 1
ATOM 1150 N N . SER A 1 144 ? 20.919 -7.709 -3.751 1.00 75.69 144 SER A N 1
ATOM 1151 C CA . SER A 1 144 ? 21.649 -7.049 -2.667 1.00 75.69 144 SER A CA 1
ATOM 1152 C C . SER A 1 144 ? 20.828 -5.884 -2.131 1.00 75.69 144 SER A C 1
ATOM 1154 O O . SER A 1 144 ? 20.359 -5.047 -2.898 1.00 75.69 144 SER A O 1
ATOM 1156 N N . PHE A 1 145 ? 20.694 -5.831 -0.812 1.00 82.25 145 PHE A N 1
ATOM 1157 C CA . PHE A 1 145 ? 19.935 -4.815 -0.095 1.00 82.25 145 PHE A CA 1
ATOM 1158 C C . PHE A 1 145 ? 20.887 -3.721 0.364 1.00 82.25 145 PHE A C 1
ATOM 1160 O O . PHE A 1 145 ? 21.861 -3.996 1.070 1.00 82.25 145 PHE A O 1
ATOM 1167 N N . HIS A 1 146 ? 20.644 -2.493 -0.087 1.00 86.12 146 HIS A N 1
ATOM 1168 C CA . HIS A 1 146 ? 21.544 -1.370 0.143 1.00 86.12 146 HIS A CA 1
ATOM 1169 C C . HIS A 1 146 ? 20.843 -0.259 0.925 1.00 86.12 146 HIS A C 1
ATOM 1171 O O . HIS A 1 146 ? 19.722 0.095 0.587 1.00 86.12 146 HIS A O 1
ATOM 1177 N N . PRO A 1 147 ? 21.509 0.363 1.914 1.00 89.81 147 PRO A N 1
ATOM 1178 C CA . PRO A 1 147 ? 20.949 1.501 2.649 1.00 89.81 147 PRO A CA 1
ATOM 1179 C C . PRO A 1 147 ? 20.896 2.786 1.814 1.00 89.81 147 PRO A C 1
ATOM 1181 O O . PRO A 1 147 ? 20.390 3.798 2.279 1.00 89.81 147 PRO A O 1
ATOM 1184 N N . LYS A 1 148 ? 21.527 2.812 0.631 1.00 91.88 148 LYS A N 1
ATOM 1185 C CA . LYS A 1 148 ? 21.700 4.031 -0.166 1.00 91.88 148 LYS A CA 1
ATOM 1186 C C . LYS A 1 148 ? 21.599 3.741 -1.651 1.00 91.88 148 LYS A C 1
ATOM 1188 O O . LYS A 1 148 ? 22.311 2.869 -2.152 1.00 91.88 148 LYS A O 1
ATOM 1193 N N . PHE A 1 149 ? 20.805 4.548 -2.344 1.00 92.25 149 PHE A N 1
ATOM 1194 C CA . PHE A 1 149 ? 20.637 4.506 -3.795 1.00 92.25 149 PHE A CA 1
ATOM 1195 C C . PHE A 1 149 ? 20.867 5.883 -4.404 1.00 92.25 149 PHE A C 1
ATOM 1197 O O . PHE A 1 149 ? 20.617 6.905 -3.769 1.00 92.25 149 PHE A O 1
ATOM 1204 N N . VAL A 1 150 ? 21.347 5.908 -5.646 1.00 90.75 150 VAL A N 1
ATOM 1205 C CA . VAL A 1 150 ? 21.491 7.131 -6.439 1.00 90.75 150 VAL A CA 1
ATOM 1206 C C . VAL A 1 150 ? 20.601 7.008 -7.665 1.00 90.75 150 VAL A C 1
ATOM 1208 O O . VAL A 1 150 ? 20.828 6.165 -8.537 1.00 90.75 150 VAL A O 1
ATOM 1211 N N . VAL A 1 151 ? 19.593 7.872 -7.717 1.00 90.25 151 VAL A N 1
ATOM 1212 C CA . VAL A 1 151 ? 18.542 7.878 -8.730 1.00 90.25 151 VAL A CA 1
ATOM 1213 C C . VAL A 1 151 ? 18.733 9.085 -9.651 1.00 90.25 151 VAL A C 1
ATOM 1215 O O . VAL A 1 151 ? 18.846 10.217 -9.165 1.00 90.25 151 VAL A O 1
ATOM 1218 N N . PRO A 1 152 ? 18.807 8.892 -10.979 1.00 86.94 152 PRO A N 1
ATOM 1219 C CA . PRO A 1 152 ? 18.800 10.007 -11.916 1.00 86.94 152 PRO A CA 1
ATOM 1220 C C . PRO A 1 152 ? 17.415 10.667 -11.938 1.00 86.94 152 PRO A C 1
ATOM 1222 O O . PRO A 1 152 ? 16.395 9.986 -12.023 1.00 86.94 152 PRO A O 1
ATOM 1225 N N . PHE A 1 153 ? 17.374 11.997 -11.888 1.00 86.31 153 PHE A N 1
ATOM 1226 C CA . PHE A 1 153 ? 16.135 12.763 -12.011 1.00 86.31 153 PHE A CA 1
ATOM 1227 C C . PHE A 1 153 ? 16.404 14.056 -12.777 1.00 86.31 153 PHE A C 1
ATOM 1229 O O . PHE A 1 153 ? 17.190 14.900 -12.341 1.00 86.31 153 PHE A O 1
ATOM 1236 N N . GLU A 1 154 ? 15.778 14.197 -13.945 1.00 83.94 154 GLU A N 1
ATOM 1237 C CA . GLU A 1 154 ? 16.023 15.293 -14.887 1.00 83.94 154 GLU A CA 1
ATOM 1238 C C . GLU A 1 154 ? 17.528 15.526 -15.162 1.00 83.94 154 GLU A C 1
ATOM 1240 O O . GLU A 1 154 ? 18.197 14.698 -15.779 1.00 83.94 154 GLU A O 1
ATOM 1245 N N . ASN A 1 155 ? 18.072 16.663 -14.711 1.00 83.56 155 ASN A N 1
ATOM 1246 C CA . ASN A 1 155 ? 19.469 17.067 -14.886 1.00 83.56 155 ASN A CA 1
ATOM 1247 C C . ASN A 1 155 ? 20.305 16.917 -13.601 1.00 83.56 155 ASN A C 1
ATOM 1249 O O . ASN A 1 155 ? 21.399 17.481 -13.513 1.00 83.56 155 ASN A O 1
ATOM 1253 N N . GLN A 1 156 ? 19.793 16.200 -12.600 1.00 86.38 156 GLN A N 1
ATOM 1254 C CA . GLN A 1 156 ? 20.453 15.986 -11.316 1.00 86.38 156 GLN A CA 1
ATOM 1255 C C . GLN A 1 156 ? 20.367 14.525 -10.859 1.00 86.38 156 GLN A C 1
ATOM 1257 O O . GLN A 1 156 ? 19.781 13.664 -11.514 1.00 86.38 156 GLN A O 1
ATOM 1262 N N . THR A 1 157 ? 21.005 14.237 -9.729 1.00 87.31 157 THR A N 1
ATOM 1263 C CA . THR A 1 157 ? 20.945 12.935 -9.061 1.00 87.31 157 THR A CA 1
ATOM 1264 C C . THR A 1 157 ? 20.395 13.126 -7.662 1.00 87.31 157 THR A C 1
ATOM 1266 O O . THR A 1 157 ? 20.910 13.967 -6.923 1.00 87.31 157 THR A O 1
ATOM 1269 N N . ILE A 1 158 ? 19.395 12.329 -7.303 1.00 90.62 158 ILE A N 1
ATOM 1270 C CA . ILE A 1 158 ? 18.816 12.284 -5.963 1.00 90.62 158 ILE A CA 1
ATOM 1271 C C . ILE A 1 158 ? 19.354 11.048 -5.252 1.00 90.62 158 ILE A C 1
ATOM 1273 O O . ILE A 1 158 ? 19.404 9.960 -5.827 1.00 90.62 158 ILE A O 1
ATOM 1277 N N . GLN A 1 159 ? 19.793 11.216 -4.010 1.00 91.50 159 GLN A N 1
ATOM 1278 C CA . GLN A 1 159 ? 20.148 10.106 -3.142 1.00 91.50 159 GLN A CA 1
ATOM 1279 C C . GLN A 1 159 ? 18.931 9.716 -2.311 1.00 91.50 159 GLN A C 1
ATOM 1281 O O . GLN A 1 159 ? 18.344 10.570 -1.653 1.00 91.50 159 GLN A O 1
ATOM 1286 N N . ILE A 1 160 ? 18.607 8.430 -2.323 1.00 92.50 160 ILE A N 1
ATOM 1287 C CA . ILE A 1 160 ? 17.648 7.819 -1.407 1.00 92.50 160 ILE A CA 1
ATOM 1288 C C . ILE A 1 160 ? 18.444 7.173 -0.272 1.00 92.50 160 ILE A C 1
ATOM 1290 O O . ILE A 1 160 ? 19.430 6.473 -0.542 1.00 92.50 160 ILE A O 1
ATOM 1294 N N . ASN A 1 161 ? 18.034 7.402 0.974 1.00 89.81 161 ASN A N 1
ATOM 1295 C CA . ASN A 1 161 ? 18.559 6.690 2.137 1.00 89.81 161 ASN A CA 1
ATOM 1296 C C . ASN A 1 161 ? 17.448 5.831 2.733 1.00 89.81 161 ASN A C 1
ATOM 1298 O O . ASN A 1 161 ? 16.354 6.335 2.935 1.00 89.81 161 ASN A O 1
ATOM 1302 N N . LEU A 1 162 ? 17.754 4.560 2.988 1.00 92.25 162 LEU A N 1
ATOM 1303 C CA . LEU A 1 162 ? 16.877 3.648 3.709 1.00 92.25 162 LEU A CA 1
ATOM 1304 C C . LEU A 1 162 ? 17.395 3.493 5.138 1.00 92.25 162 LEU A C 1
ATOM 1306 O O . LEU A 1 162 ? 18.593 3.235 5.332 1.00 92.25 162 LEU A O 1
ATOM 1310 N N . ASP A 1 163 ? 16.504 3.612 6.115 1.00 91.38 163 ASP A N 1
ATOM 1311 C CA . ASP A 1 163 ? 16.781 3.257 7.505 1.00 91.38 163 ASP A CA 1
ATOM 1312 C C . ASP A 1 163 ? 16.742 1.726 7.732 1.00 91.38 163 ASP A C 1
ATOM 1314 O O . ASP A 1 163 ? 16.537 0.928 6.812 1.00 91.38 163 ASP A O 1
ATOM 1318 N N . GLU A 1 164 ? 16.997 1.272 8.964 1.00 90.50 164 GLU A N 1
ATOM 1319 C CA . GLU A 1 164 ? 16.970 -0.164 9.282 1.00 90.50 164 GLU A CA 1
ATOM 1320 C C . GLU A 1 164 ? 15.568 -0.780 9.146 1.00 90.50 164 GLU A C 1
ATOM 1322 O O . GLU A 1 164 ? 15.439 -1.936 8.741 1.00 90.50 164 GLU A O 1
ATOM 1327 N N . ASN A 1 165 ? 14.520 -0.025 9.471 1.00 90.62 165 ASN A N 1
ATOM 1328 C CA . ASN A 1 165 ? 13.139 -0.478 9.366 1.00 90.62 165 ASN A CA 1
ATOM 1329 C C . ASN A 1 165 ? 12.737 -0.655 7.894 1.00 90.62 165 ASN A C 1
ATOM 1331 O O . ASN A 1 165 ? 12.163 -1.674 7.520 1.00 90.62 165 ASN A O 1
ATOM 1335 N N . GLU A 1 166 ? 13.101 0.291 7.040 1.00 93.50 166 GLU A N 1
ATOM 1336 C CA . GLU A 1 166 ? 12.875 0.276 5.600 1.00 93.50 166 GLU A CA 1
ATOM 1337 C C . GLU A 1 166 ? 13.682 -0.818 4.914 1.00 93.50 166 GLU A C 1
ATOM 1339 O O . GLU A 1 166 ? 13.143 -1.544 4.086 1.00 93.50 166 GLU A O 1
ATOM 1344 N N . LEU A 1 167 ? 14.944 -1.020 5.294 1.00 91.44 167 LEU A N 1
ATOM 1345 C CA . LEU A 1 167 ? 15.737 -2.141 4.785 1.00 91.44 167 LEU A CA 1
ATOM 1346 C C . LEU A 1 167 ? 15.104 -3.500 5.083 1.00 91.44 167 LEU A C 1
ATOM 1348 O O . LEU A 1 167 ? 15.213 -4.416 4.265 1.00 91.44 167 LEU A O 1
ATOM 1352 N N . ASN A 1 168 ? 14.472 -3.635 6.249 1.00 90.25 168 ASN A N 1
ATOM 1353 C CA . ASN A 1 168 ? 13.881 -4.895 6.676 1.00 90.25 168 ASN A CA 1
ATOM 1354 C C . ASN A 1 168 ? 12.476 -5.104 6.114 1.00 90.25 168 ASN A C 1
ATOM 1356 O O . ASN A 1 168 ? 12.158 -6.207 5.680 1.00 90.25 168 ASN A O 1
ATOM 1360 N N . ASN A 1 169 ? 11.652 -4.057 6.100 1.00 92.50 169 ASN A N 1
ATOM 1361 C CA . ASN A 1 169 ? 10.224 -4.184 5.828 1.00 92.50 169 ASN A CA 1
ATOM 1362 C C . ASN A 1 169 ? 9.792 -3.628 4.469 1.00 92.50 169 ASN A C 1
ATOM 1364 O O . ASN A 1 169 ? 8.752 -4.037 3.950 1.00 92.50 169 ASN A O 1
ATOM 1368 N N . ARG A 1 170 ? 10.563 -2.700 3.889 1.00 93.88 170 ARG A N 1
ATOM 1369 C CA . ARG A 1 170 ? 10.301 -2.104 2.570 1.00 93.88 170 ARG A CA 1
ATOM 1370 C C . ARG A 1 170 ? 11.564 -1.948 1.719 1.00 93.88 170 ARG A C 1
ATOM 1372 O O . ARG A 1 170 ? 11.878 -0.829 1.297 1.00 93.88 170 ARG A O 1
ATOM 1379 N N . PRO A 1 171 ? 12.338 -3.017 1.474 1.00 94.19 171 PRO A N 1
ATOM 1380 C CA . PRO A 1 171 ? 13.577 -2.864 0.742 1.00 94.19 171 PRO A CA 1
ATOM 1381 C C . PRO A 1 171 ? 13.356 -2.409 -0.704 1.00 94.19 171 PRO A C 1
ATOM 1383 O O . PRO A 1 171 ? 12.441 -2.865 -1.396 1.00 94.19 171 PRO A O 1
ATOM 1386 N N . LEU A 1 172 ? 14.265 -1.551 -1.168 1.00 95.38 172 LEU A N 1
ATOM 1387 C CA . LEU A 1 172 ? 14.312 -1.054 -2.538 1.00 95.38 172 LEU A CA 1
ATOM 1388 C C . LEU A 1 172 ? 15.248 -1.915 -3.396 1.00 95.38 172 LEU A C 1
ATOM 1390 O O . LEU A 1 172 ? 16.386 -2.193 -3.018 1.00 95.38 172 LEU A O 1
ATOM 1394 N N . ILE A 1 173 ? 14.783 -2.296 -4.582 1.00 94.56 173 ILE A N 1
ATOM 1395 C CA . ILE A 1 173 ? 15.536 -3.035 -5.597 1.00 94.56 173 ILE A CA 1
ATOM 1396 C C . ILE A 1 173 ? 15.731 -2.142 -6.820 1.00 94.56 173 ILE A C 1
ATOM 1398 O O . ILE A 1 173 ? 14.780 -1.529 -7.300 1.00 94.56 173 ILE A O 1
ATOM 1402 N N . ALA A 1 174 ? 16.952 -2.096 -7.352 1.00 94.25 174 ALA A N 1
ATOM 1403 C CA . ALA A 1 174 ? 17.274 -1.361 -8.571 1.00 94.25 174 ALA A CA 1
ATOM 1404 C C . ALA A 1 174 ? 17.570 -2.326 -9.729 1.00 94.25 174 ALA A C 1
ATOM 1406 O O . ALA A 1 174 ? 18.352 -3.271 -9.585 1.00 94.25 174 ALA A O 1
ATOM 1407 N N . PHE A 1 175 ? 16.970 -2.064 -10.889 1.00 94.69 175 PHE A N 1
ATOM 1408 C CA . PHE A 1 175 ? 17.154 -2.862 -12.101 1.00 94.69 175 PHE A CA 1
ATOM 1409 C C . PHE A 1 175 ? 18.086 -2.172 -13.107 1.00 94.69 175 PHE A C 1
ATOM 1411 O O . PHE A 1 175 ? 18.262 -0.951 -13.107 1.00 94.69 175 PHE A O 1
ATOM 1418 N N . ASP A 1 176 ? 18.689 -2.954 -14.003 1.00 93.69 176 ASP A N 1
ATOM 1419 C CA . ASP A 1 176 ? 19.634 -2.467 -15.020 1.00 93.69 176 ASP A CA 1
ATOM 1420 C C . ASP A 1 176 ? 19.014 -1.594 -16.130 1.00 93.69 176 ASP A C 1
ATOM 1422 O O . ASP A 1 176 ? 19.739 -0.923 -16.869 1.00 93.69 176 ASP A O 1
ATOM 1426 N N . ASN A 1 177 ? 17.684 -1.545 -16.212 1.00 93.75 177 ASN A N 1
ATOM 1427 C CA . ASN A 1 177 ? 16.909 -0.676 -17.098 1.00 93.75 177 ASN A CA 1
ATOM 1428 C C . ASN A 1 177 ? 16.463 0.641 -16.430 1.00 93.75 177 ASN A C 1
ATOM 1430 O O . ASN A 1 177 ? 15.639 1.345 -17.006 1.00 93.75 177 ASN A O 1
ATOM 1434 N N . GLN A 1 178 ? 17.025 0.998 -15.265 1.00 91.94 178 GLN A N 1
ATOM 1435 C CA . GLN A 1 178 ? 16.703 2.220 -14.502 1.00 91.94 178 GLN A CA 1
ATOM 1436 C C . GLN A 1 178 ? 15.272 2.264 -13.937 1.00 91.94 178 GLN A C 1
ATOM 1438 O O . GLN A 1 178 ? 14.769 3.338 -13.615 1.00 91.94 178 GLN A O 1
ATOM 1443 N N . THR A 1 179 ? 14.632 1.107 -13.772 1.00 95.38 179 THR A N 1
ATOM 1444 C CA . THR A 1 179 ? 13.406 0.975 -12.977 1.00 95.38 179 THR A CA 1
ATOM 1445 C C . THR A 1 179 ? 13.728 0.453 -11.583 1.00 95.38 179 THR A C 1
ATOM 1447 O O . THR A 1 179 ? 14.820 -0.067 -11.324 1.00 95.38 179 THR A O 1
ATOM 1450 N N . TYR A 1 180 ? 12.752 0.547 -10.690 1.00 95.94 180 TYR A N 1
ATOM 1451 C CA . TYR A 1 180 ? 12.895 0.161 -9.293 1.00 95.94 180 TYR A CA 1
ATOM 1452 C C . TYR A 1 180 ? 11.747 -0.744 -8.861 1.00 95.94 180 TYR A C 1
ATOM 1454 O O . TYR A 1 180 ? 10.690 -0.732 -9.488 1.00 95.94 180 TYR A O 1
ATOM 1462 N N . ALA A 1 181 ? 11.948 -1.523 -7.800 1.00 96.56 181 ALA A N 1
ATOM 1463 C CA . ALA A 1 181 ? 10.858 -2.193 -7.105 1.00 96.56 181 ALA A CA 1
ATOM 1464 C C . ALA A 1 181 ? 10.947 -1.999 -5.595 1.00 96.56 181 ALA A C 1
ATOM 1466 O O . ALA A 1 181 ? 12.018 -2.163 -5.015 1.00 96.56 181 ALA A O 1
ATOM 1467 N N . VAL A 1 182 ? 9.810 -1.702 -4.975 1.00 96.44 182 VAL A N 1
ATOM 1468 C CA . VAL A 1 182 ? 9.636 -1.677 -3.522 1.00 96.44 182 VAL A CA 1
ATOM 1469 C C . VAL A 1 182 ? 8.909 -2.949 -3.121 1.00 96.44 182 VAL A C 1
ATOM 1471 O O . VAL A 1 182 ? 7.785 -3.191 -3.562 1.00 96.44 182 VAL A O 1
ATOM 1474 N N . ILE A 1 183 ? 9.561 -3.780 -2.316 1.00 96.25 183 ILE A N 1
ATOM 1475 C CA . ILE A 1 183 ? 8.980 -5.014 -1.778 1.00 96.25 183 ILE A CA 1
ATOM 1476 C C . ILE A 1 183 ? 8.400 -4.688 -0.413 1.00 96.25 183 ILE A C 1
ATOM 1478 O O . ILE A 1 183 ? 9.112 -4.126 0.401 1.00 96.25 183 ILE A O 1
ATOM 1482 N N . THR A 1 184 ? 7.148 -5.047 -0.139 1.00 96.38 184 THR A N 1
ATOM 1483 C CA . THR A 1 184 ? 6.571 -4.893 1.206 1.00 96.38 184 THR A CA 1
ATOM 1484 C C . THR A 1 184 ? 6.568 -6.237 1.916 1.00 96.38 184 THR A C 1
ATOM 1486 O O . THR A 1 184 ? 6.018 -7.211 1.389 1.00 96.38 184 THR A O 1
ATOM 1489 N N . MET A 1 185 ? 7.152 -6.272 3.111 1.00 95.50 185 MET A N 1
ATOM 1490 C CA . MET A 1 185 ? 7.149 -7.428 4.003 1.00 95.50 185 MET A CA 1
ATOM 1491 C C . MET A 1 185 ? 6.029 -7.296 5.034 1.00 95.50 185 MET A C 1
ATOM 1493 O O . MET A 1 185 ? 5.795 -6.214 5.573 1.00 95.50 185 MET A O 1
ATOM 1497 N N . ASP A 1 186 ? 5.354 -8.400 5.335 1.00 95.06 186 ASP A N 1
ATOM 1498 C CA . ASP A 1 186 ? 4.428 -8.453 6.465 1.00 95.06 186 ASP A CA 1
ATOM 1499 C C . ASP A 1 186 ? 5.202 -8.399 7.787 1.00 95.06 186 ASP A C 1
ATOM 1501 O O . ASP A 1 186 ? 6.144 -9.168 7.994 1.00 95.06 186 ASP A O 1
ATOM 1505 N N . SER A 1 187 ? 4.786 -7.523 8.701 1.00 92.25 187 SER A N 1
ATOM 1506 C CA . SER A 1 187 ? 5.468 -7.328 9.985 1.00 92.25 187 SER A CA 1
ATOM 1507 C C . SER A 1 187 ? 5.427 -8.542 10.915 1.00 92.25 187 SER A C 1
ATOM 1509 O O . SER A 1 187 ? 6.261 -8.638 11.814 1.00 92.25 187 SER A O 1
ATOM 1511 N N . GLN A 1 188 ? 4.482 -9.469 10.718 1.00 90.75 188 GLN A N 1
ATOM 1512 C CA . GLN A 1 188 ? 4.331 -10.665 11.547 1.00 90.75 188 GLN A CA 1
ATOM 1513 C C . GLN A 1 188 ? 4.845 -11.930 10.869 1.00 90.75 188 GLN A C 1
ATOM 1515 O O . GLN A 1 188 ? 5.478 -12.753 11.530 1.00 90.75 188 GLN A O 1
ATOM 1520 N N . THR A 1 189 ? 4.547 -12.129 9.582 1.00 92.25 189 THR A N 1
ATOM 1521 C CA . THR A 1 189 ? 4.982 -13.340 8.870 1.00 92.25 189 THR A CA 1
ATOM 1522 C C . THR A 1 189 ? 6.388 -13.211 8.295 1.00 92.25 189 THR A C 1
ATOM 1524 O O . THR A 1 189 ? 7.012 -14.234 8.041 1.00 92.25 189 THR A O 1
ATOM 1527 N N . HIS A 1 190 ? 6.904 -11.986 8.126 1.00 92.88 190 HIS A N 1
ATOM 1528 C CA . HIS A 1 190 ? 8.173 -11.700 7.444 1.00 92.88 190 HIS A CA 1
ATOM 1529 C C . HIS A 1 190 ? 8.238 -12.269 6.017 1.00 92.88 190 HIS A C 1
ATOM 1531 O O . HIS A 1 190 ? 9.313 -12.570 5.492 1.00 92.88 190 HIS A O 1
ATOM 1537 N N . GLU A 1 191 ? 7.076 -12.383 5.375 1.00 95.19 191 GLU A N 1
ATOM 1538 C CA . GLU A 1 191 ? 6.927 -12.818 3.990 1.00 95.19 191 GLU A CA 1
ATOM 1539 C C . GLU A 1 191 ? 6.609 -11.627 3.075 1.00 95.19 191 GLU A C 1
ATOM 1541 O O . GLU A 1 191 ? 5.985 -10.646 3.493 1.00 95.19 191 GLU A O 1
ATOM 1546 N N . ILE A 1 192 ? 6.992 -11.730 1.799 1.00 96.62 192 ILE A N 1
ATOM 1547 C CA . ILE A 1 192 ? 6.607 -10.761 0.766 1.00 96.62 192 ILE A CA 1
ATOM 1548 C C . ILE A 1 192 ? 5.086 -10.768 0.598 1.00 96.62 192 ILE A C 1
ATOM 1550 O O . ILE A 1 192 ? 4.499 -11.775 0.188 1.00 96.62 192 ILE A O 1
ATOM 1554 N N . VAL A 1 193 ? 4.453 -9.617 0.821 1.00 96.12 193 VAL A N 1
ATOM 1555 C CA . VAL A 1 193 ? 3.004 -9.446 0.640 1.00 96.12 193 VAL A CA 1
ATOM 1556 C C . VAL A 1 193 ? 2.621 -8.572 -0.541 1.00 96.12 193 VAL A C 1
ATOM 1558 O O . VAL A 1 193 ? 1.518 -8.741 -1.075 1.00 96.12 193 VAL A O 1
ATOM 1561 N N . SER A 1 194 ? 3.527 -7.698 -0.980 1.00 97.25 194 SER A N 1
ATOM 1562 C CA . SER A 1 194 ? 3.364 -6.895 -2.187 1.00 97.25 194 SER A CA 1
ATOM 1563 C C . SER A 1 194 ? 4.703 -6.564 -2.836 1.00 97.25 194 SER A C 1
ATOM 1565 O O . SER A 1 194 ? 5.758 -6.602 -2.198 1.00 97.25 194 SER A O 1
ATOM 1567 N N . ILE A 1 195 ? 4.643 -6.199 -4.113 1.00 97.81 195 ILE A N 1
ATOM 1568 C CA . ILE A 1 195 ? 5.751 -5.556 -4.814 1.00 97.81 195 ILE A CA 1
ATOM 1569 C C . ILE A 1 195 ? 5.206 -4.451 -5.722 1.00 97.81 195 ILE A C 1
ATOM 1571 O O . ILE A 1 195 ? 4.214 -4.650 -6.426 1.00 97.81 195 ILE A O 1
ATOM 1575 N N . GLN A 1 196 ? 5.847 -3.285 -5.688 1.00 97.81 196 GLN A N 1
ATOM 1576 C CA . GLN A 1 196 ? 5.528 -2.134 -6.532 1.00 97.81 196 GLN A CA 1
ATOM 1577 C C . GLN A 1 196 ? 6.715 -1.837 -7.442 1.00 97.81 196 GLN A C 1
ATOM 1579 O O . GLN A 1 196 ? 7.768 -1.436 -6.955 1.00 97.81 196 GLN A O 1
ATOM 1584 N N . TYR A 1 197 ? 6.561 -2.031 -8.750 1.00 98.38 197 TYR A N 1
ATOM 1585 C CA . TYR A 1 197 ? 7.565 -1.653 -9.746 1.00 98.38 197 TYR A CA 1
ATOM 1586 C C . TYR A 1 197 ? 7.304 -0.223 -10.215 1.00 98.38 197 TYR A C 1
ATOM 1588 O O . TYR A 1 197 ? 6.168 0.086 -10.555 1.00 98.38 197 TYR A O 1
ATOM 1596 N N . MET A 1 198 ? 8.324 0.634 -10.271 1.00 97.25 198 MET A N 1
ATOM 1597 C CA . MET A 1 198 ? 8.165 2.073 -10.524 1.00 97.25 198 MET A CA 1
ATOM 1598 C C . MET A 1 198 ? 9.259 2.646 -11.429 1.00 97.25 198 MET A C 1
ATOM 1600 O O . MET A 1 198 ? 10.395 2.151 -11.451 1.00 97.25 198 MET A O 1
ATOM 1604 N N . THR A 1 199 ? 8.925 3.709 -12.171 1.00 96.38 199 THR A N 1
ATOM 1605 C CA . THR A 1 199 ? 9.949 4.576 -12.777 1.00 96.38 199 THR A CA 1
ATOM 1606 C C . THR A 1 199 ? 10.688 5.346 -11.680 1.00 96.38 199 THR A C 1
ATOM 1608 O O . THR A 1 199 ? 10.232 5.426 -10.538 1.00 96.38 199 THR A O 1
ATOM 1611 N N . ASN A 1 200 ? 11.836 5.934 -12.014 1.00 93.12 200 ASN A N 1
ATOM 1612 C CA . ASN A 1 200 ? 12.555 6.851 -11.130 1.00 93.12 200 ASN A CA 1
ATOM 1613 C C . ASN A 1 200 ? 11.679 8.042 -10.705 1.00 93.12 200 ASN A C 1
ATOM 1615 O O . ASN A 1 200 ? 11.681 8.392 -9.530 1.00 93.12 200 ASN A O 1
ATOM 1619 N N . GLU A 1 201 ? 10.914 8.649 -11.620 1.00 91.75 201 GLU A N 1
ATOM 1620 C CA . GLU A 1 201 ? 10.041 9.781 -11.284 1.00 91.75 201 GLU A CA 1
ATOM 1621 C C . GLU A 1 201 ? 8.935 9.359 -10.317 1.00 91.75 201 GLU A C 1
ATOM 1623 O O . GLU A 1 201 ? 8.749 10.014 -9.291 1.00 91.75 201 GLU A O 1
ATOM 1628 N N . LYS A 1 202 ? 8.255 8.236 -10.599 1.00 92.62 202 LYS A N 1
ATOM 1629 C CA . LYS A 1 202 ? 7.190 7.729 -9.729 1.00 92.62 202 LYS A CA 1
ATOM 1630 C C . LYS A 1 202 ? 7.737 7.385 -8.347 1.00 92.62 202 LYS A C 1
ATOM 1632 O O . LYS A 1 202 ? 7.192 7.885 -7.369 1.00 92.62 202 LYS A O 1
ATOM 1637 N N . LEU A 1 203 ? 8.843 6.636 -8.262 1.00 93.56 203 LEU A N 1
ATOM 1638 C CA . LEU A 1 203 ? 9.493 6.294 -6.992 1.00 93.56 203 LEU A CA 1
ATOM 1639 C C . LEU A 1 203 ? 9.766 7.538 -6.144 1.00 93.56 203 LEU A C 1
ATOM 1641 O O . LEU A 1 203 ? 9.380 7.584 -4.981 1.00 93.56 203 LEU A O 1
ATOM 1645 N N . LEU A 1 204 ? 10.406 8.551 -6.726 1.00 91.12 204 LEU A N 1
ATOM 1646 C CA . LEU A 1 204 ? 10.748 9.769 -6.000 1.00 91.12 204 LEU A CA 1
ATOM 1647 C C . LEU A 1 204 ? 9.480 10.522 -5.558 1.00 91.12 204 LEU A C 1
ATOM 1649 O O . LEU A 1 204 ? 9.433 11.014 -4.433 1.00 91.12 204 LEU A O 1
ATOM 1653 N N . SER A 1 205 ? 8.441 10.562 -6.401 1.00 87.31 205 SER A N 1
ATOM 1654 C CA . SER A 1 205 ? 7.171 11.248 -6.105 1.00 87.31 205 SER A CA 1
ATOM 1655 C C . SER A 1 205 ? 6.335 10.611 -4.996 1.00 87.31 205 SER A C 1
ATOM 1657 O O . SER A 1 205 ? 5.495 11.286 -4.410 1.00 87.31 205 SER A O 1
ATOM 1659 N N . THR A 1 206 ? 6.564 9.331 -4.688 1.00 86.81 206 THR A N 1
ATOM 1660 C CA . THR A 1 206 ? 5.784 8.611 -3.667 1.00 86.81 206 THR A CA 1
ATOM 1661 C C . THR A 1 206 ? 6.036 9.099 -2.243 1.00 86.81 206 THR A C 1
ATOM 1663 O O . THR A 1 206 ? 5.209 8.855 -1.370 1.00 86.81 206 THR A O 1
ATOM 1666 N N . GLY A 1 207 ? 7.188 9.732 -1.992 1.00 85.69 207 GLY A N 1
ATOM 1667 C CA . GLY A 1 207 ? 7.620 10.086 -0.639 1.00 85.69 207 GLY A CA 1
ATOM 1668 C C . GLY A 1 207 ? 7.936 8.875 0.248 1.00 85.69 207 GLY A C 1
ATOM 1669 O O . GLY A 1 207 ? 8.010 9.026 1.458 1.00 85.69 207 GLY A O 1
ATOM 1670 N N . LEU A 1 208 ? 8.125 7.679 -0.329 1.00 87.56 208 LEU A N 1
ATOM 1671 C CA . LEU A 1 208 ? 8.360 6.437 0.425 1.00 87.56 208 LEU A CA 1
ATOM 1672 C C . LEU A 1 208 ? 9.658 6.417 1.242 1.00 87.56 208 LEU A C 1
ATOM 1674 O O . LEU A 1 208 ? 9.765 5.588 2.142 1.00 87.56 208 LEU A O 1
ATOM 1678 N N . TYR A 1 209 ? 10.634 7.255 0.880 1.00 90.69 209 TYR A N 1
ATOM 1679 C CA . TYR A 1 209 ? 11.973 7.269 1.461 1.00 90.69 209 TYR A CA 1
ATOM 1680 C C . TYR A 1 209 ? 12.538 8.686 1.546 1.00 90.69 209 TYR A C 1
ATOM 1682 O O . TYR A 1 209 ? 12.212 9.554 0.727 1.00 90.69 209 TYR A O 1
ATOM 1690 N N . ASP A 1 210 ? 13.507 8.867 2.440 1.00 88.81 210 ASP A N 1
ATOM 1691 C CA . ASP A 1 210 ? 14.234 10.121 2.599 1.00 88.81 210 ASP A CA 1
ATOM 1692 C C . ASP A 1 210 ? 15.094 10.470 1.379 1.00 88.81 210 ASP A C 1
ATOM 1694 O O . ASP A 1 210 ? 15.995 9.726 0.963 1.00 88.81 210 ASP A O 1
ATOM 1698 N N . LEU A 1 211 ? 14.866 11.673 0.843 1.00 89.38 211 LEU A N 1
ATOM 1699 C CA . LEU A 1 211 ? 15.542 12.194 -0.344 1.00 89.38 211 LEU A CA 1
ATOM 1700 C C . LEU A 1 211 ? 16.614 13.228 0.016 1.00 89.38 211 LEU A C 1
ATOM 1702 O O . LEU A 1 211 ? 16.397 14.158 0.789 1.00 89.38 211 LEU A O 1
ATOM 1706 N N . THR A 1 212 ? 17.789 13.124 -0.604 1.00 87.06 212 THR A N 1
ATOM 1707 C CA . THR A 1 212 ? 18.872 14.108 -0.477 1.00 87.06 212 THR A CA 1
ATOM 1708 C C . THR A 1 212 ? 19.442 14.489 -1.853 1.00 87.06 212 THR A C 1
ATOM 1710 O O . THR A 1 212 ? 19.976 13.621 -2.545 1.00 87.06 212 THR A O 1
ATOM 1713 N N . PRO A 1 213 ? 19.428 15.777 -2.252 1.00 80.44 213 PRO A N 1
ATOM 1714 C CA . PRO A 1 213 ? 18.753 16.891 -1.583 1.00 80.44 213 PRO A CA 1
ATOM 1715 C C . PRO A 1 213 ? 17.227 16.743 -1.659 1.00 80.44 213 PRO A C 1
ATOM 1717 O O . PRO A 1 213 ? 16.709 16.208 -2.637 1.00 80.44 213 PRO A O 1
ATOM 1720 N N . PHE A 1 214 ? 16.515 17.260 -0.656 1.00 70.94 214 PHE A N 1
ATOM 1721 C CA . PHE A 1 214 ? 15.061 17.372 -0.726 1.00 70.94 214 PHE A CA 1
ATOM 1722 C C . PHE A 1 214 ? 14.664 18.262 -1.913 1.00 70.94 214 PHE A C 1
ATOM 1724 O O . PHE A 1 214 ? 15.256 19.325 -2.130 1.00 70.94 214 PHE A O 1
ATOM 1731 N N . SER A 1 215 ? 13.670 17.836 -2.690 1.00 64.88 215 SER A N 1
ATOM 1732 C CA . SER A 1 215 ? 13.133 18.611 -3.806 1.00 64.88 215 SER A CA 1
ATOM 1733 C C . SER A 1 215 ? 11.614 18.540 -3.785 1.00 64.88 215 SER A C 1
ATOM 1735 O O . SER A 1 215 ? 11.040 17.499 -4.077 1.00 64.88 215 SER A O 1
ATOM 1737 N N . SER A 1 216 ? 10.959 19.661 -3.485 1.00 60.41 216 SER A N 1
ATOM 1738 C CA . SER A 1 216 ? 9.495 19.768 -3.514 1.00 60.41 216 SER A CA 1
ATOM 1739 C C . SER A 1 216 ? 8.899 19.548 -4.912 1.00 60.41 216 SER A C 1
ATOM 1741 O O . SER A 1 216 ? 7.754 19.134 -5.024 1.00 60.41 216 SER A O 1
ATOM 1743 N N . VAL A 1 217 ? 9.688 19.750 -5.977 1.00 54.09 217 VAL A N 1
ATOM 1744 C CA . VAL A 1 217 ? 9.287 19.521 -7.384 1.00 54.09 217 VAL A CA 1
ATOM 1745 C C . VAL A 1 217 ? 8.919 18.059 -7.648 1.00 54.09 217 VAL A C 1
ATOM 1747 O O . VAL A 1 217 ? 8.135 17.760 -8.541 1.00 54.09 217 VAL A O 1
ATOM 1750 N N . VAL A 1 218 ? 9.475 17.140 -6.862 1.00 59.94 218 VAL A N 1
ATOM 1751 C CA . VAL A 1 218 ? 9.220 15.706 -6.980 1.00 59.94 218 VAL A CA 1
ATOM 1752 C C . VAL A 1 218 ? 7.796 15.334 -6.535 1.00 59.94 218 VAL A C 1
ATOM 1754 O O . VAL A 1 218 ? 7.268 14.333 -7.005 1.00 59.94 218 VAL A O 1
ATOM 1757 N N . GLN A 1 219 ? 7.152 16.143 -5.689 1.00 57.53 219 GLN A N 1
ATOM 1758 C CA . GLN A 1 219 ? 5.848 15.843 -5.081 1.00 57.53 219 GLN A CA 1
ATOM 1759 C C . GLN A 1 219 ? 4.704 16.718 -5.628 1.00 57.53 219 GLN A C 1
ATOM 1761 O O . GLN A 1 219 ? 3.707 16.931 -4.942 1.00 57.53 219 GLN A O 1
ATOM 1766 N N . GLU A 1 220 ? 4.834 17.271 -6.841 1.00 53.50 220 GLU A N 1
ATOM 1767 C CA . GLU A 1 220 ? 3.792 18.138 -7.413 1.00 53.50 220 GLU A CA 1
ATOM 1768 C C . GLU A 1 220 ? 2.430 17.415 -7.440 1.00 53.50 220 GLU A C 1
ATOM 1770 O O . GLU A 1 220 ? 2.307 16.340 -8.039 1.00 53.50 220 GLU A O 1
ATOM 1775 N N . PRO A 1 221 ? 1.386 17.988 -6.814 1.00 55.84 221 PRO A N 1
ATOM 1776 C CA . PRO A 1 221 ? 0.093 17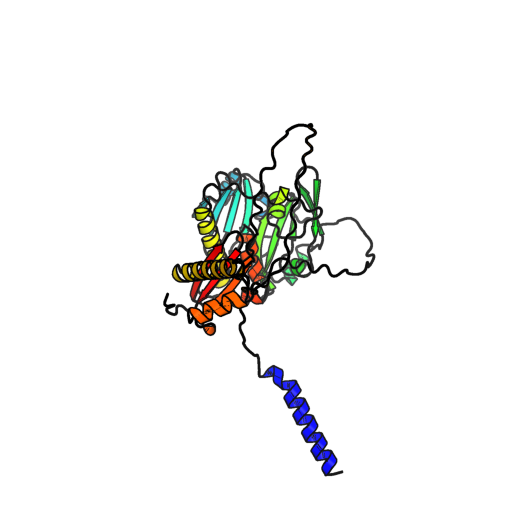.337 -6.730 1.00 55.84 221 PRO A CA 1
ATOM 1777 C C . PRO A 1 221 ? -0.509 17.197 -8.127 1.00 55.84 221 PRO A C 1
ATOM 1779 O O . PRO A 1 221 ? -0.529 18.137 -8.930 1.00 55.84 221 PRO A O 1
ATOM 1782 N N . VAL A 1 222 ? -1.053 16.013 -8.406 1.00 58.22 222 VAL A N 1
ATOM 1783 C CA . VAL A 1 222 ? -1.822 15.747 -9.625 1.00 58.22 222 VAL A CA 1
ATOM 1784 C C . VAL A 1 222 ? -2.878 16.843 -9.767 1.00 58.22 222 VAL A C 1
ATOM 1786 O O . VAL A 1 222 ? -3.681 17.040 -8.859 1.00 58.22 222 VAL A O 1
ATOM 1789 N N . LYS A 1 223 ? -2.900 17.578 -10.887 1.00 57.84 223 LYS A N 1
ATOM 1790 C CA . LYS A 1 223 ? -3.943 18.588 -11.131 1.00 57.84 223 LYS A CA 1
ATOM 1791 C C . LYS A 1 223 ? -5.299 17.895 -11.232 1.00 57.84 223 LYS A C 1
ATOM 1793 O O . LYS A 1 223 ? -5.580 17.208 -12.211 1.00 57.84 223 LYS A O 1
ATOM 1798 N N . GLN A 1 224 ? -6.123 18.071 -10.203 1.00 61.97 224 GLN A N 1
ATOM 1799 C CA . GLN A 1 224 ? -7.368 17.324 -10.039 1.00 61.97 224 GLN A CA 1
ATOM 1800 C C . GLN A 1 224 ? -8.540 18.043 -10.702 1.00 61.97 224 GLN A C 1
ATOM 1802 O O . GLN A 1 224 ? -8.706 19.256 -10.571 1.00 61.97 224 GLN A O 1
ATOM 1807 N N . PHE A 1 225 ? -9.397 17.275 -11.373 1.00 61.81 225 PHE A N 1
ATOM 1808 C CA . PHE A 1 225 ? -10.634 17.789 -11.962 1.00 61.81 225 PHE A CA 1
ATOM 1809 C C . PHE A 1 225 ? -11.783 17.861 -10.940 1.00 61.81 225 PHE A C 1
ATOM 1811 O O . PHE A 1 225 ? -12.644 18.737 -11.032 1.00 61.81 225 PHE A O 1
ATOM 1818 N N . ASN A 1 226 ? -11.817 16.934 -9.973 1.00 79.12 226 ASN A N 1
ATOM 1819 C CA . ASN A 1 226 ? -12.889 16.817 -8.982 1.00 79.12 226 ASN A CA 1
ATOM 1820 C C . ASN A 1 226 ? -12.386 16.149 -7.680 1.00 79.12 226 ASN A C 1
ATOM 1822 O O . ASN A 1 226 ? -12.246 14.924 -7.664 1.00 79.12 226 ASN A O 1
ATOM 1826 N N . PRO A 1 227 ? -12.171 16.920 -6.596 1.00 80.12 227 PRO A N 1
ATOM 1827 C CA . PRO A 1 227 ? -11.666 16.399 -5.322 1.00 80.12 227 PRO A CA 1
ATOM 1828 C C . PRO A 1 227 ? -12.522 15.275 -4.718 1.00 80.12 227 PRO A C 1
ATOM 1830 O O . PRO A 1 227 ? -11.994 14.227 -4.364 1.00 80.12 227 PRO A O 1
ATOM 1833 N N . ALA A 1 228 ? -13.852 15.421 -4.702 1.00 82.88 228 ALA A N 1
ATOM 1834 C CA . ALA A 1 228 ? -14.751 14.419 -4.116 1.00 82.88 228 ALA A CA 1
ATOM 1835 C C . ALA A 1 228 ? -14.752 13.088 -4.893 1.00 82.88 228 ALA A C 1
ATOM 1837 O O . ALA A 1 228 ? -14.911 12.008 -4.327 1.00 82.88 228 ALA A O 1
ATOM 1838 N N . ALA A 1 229 ? -14.576 13.143 -6.219 1.00 83.94 229 ALA A N 1
ATOM 1839 C CA . ALA A 1 229 ? -14.441 11.927 -7.019 1.00 83.94 229 ALA A CA 1
ATOM 1840 C C . ALA A 1 229 ? -13.112 11.212 -6.736 1.00 83.94 229 ALA A C 1
ATOM 1842 O O . ALA A 1 229 ? -13.091 9.983 -6.689 1.00 83.94 229 ALA A O 1
ATOM 1843 N N . LEU A 1 230 ? -12.031 11.970 -6.527 1.00 82.44 230 LEU A N 1
ATOM 1844 C CA . LEU A 1 230 ? -10.732 11.410 -6.171 1.00 82.44 230 LEU A CA 1
ATOM 1845 C C . LEU A 1 230 ? -10.761 10.763 -4.787 1.00 82.44 230 LEU A C 1
ATOM 1847 O O . LEU A 1 230 ? -10.287 9.643 -4.641 1.00 82.44 230 LEU A O 1
ATOM 1851 N N . GLU A 1 231 ? -11.349 11.425 -3.794 1.00 85.81 231 GLU A N 1
ATOM 1852 C CA . GLU A 1 231 ? -11.492 10.886 -2.438 1.00 85.81 231 GLU A CA 1
ATOM 1853 C C . GLU A 1 231 ? -12.234 9.546 -2.437 1.00 85.81 231 GLU A C 1
ATOM 1855 O O . GLU A 1 231 ? -11.797 8.572 -1.822 1.00 85.81 231 GLU A O 1
ATOM 1860 N N . LYS A 1 232 ? -13.302 9.442 -3.233 1.00 88.88 232 LYS A N 1
ATOM 1861 C CA . LYS A 1 232 ? -14.007 8.175 -3.426 1.00 88.88 232 LYS A CA 1
ATOM 1862 C C . LYS A 1 232 ? -13.116 7.096 -4.044 1.00 88.88 232 LYS A C 1
ATOM 1864 O O . LYS A 1 232 ? -13.169 5.944 -3.617 1.00 88.88 232 LYS A O 1
ATOM 1869 N N . VAL A 1 233 ? -12.315 7.436 -5.055 1.00 89.62 233 VAL A N 1
ATOM 1870 C CA . VAL A 1 233 ? -11.367 6.489 -5.667 1.00 89.62 233 VAL A CA 1
ATOM 1871 C C . VAL A 1 233 ? -10.307 6.057 -4.650 1.00 89.62 233 VAL A C 1
ATOM 1873 O O . VAL A 1 233 ? -10.036 4.862 -4.539 1.00 89.62 233 VAL A O 1
ATOM 1876 N N . ARG A 1 234 ? -9.778 6.990 -3.850 1.00 89.81 234 ARG A N 1
ATOM 1877 C CA . ARG A 1 234 ? -8.823 6.703 -2.771 1.00 89.81 234 ARG A CA 1
ATOM 1878 C C . ARG A 1 234 ? -9.414 5.752 -1.737 1.00 89.81 234 ARG A C 1
ATOM 1880 O O . ARG A 1 234 ? -8.832 4.702 -1.495 1.00 89.81 234 ARG A O 1
ATOM 1887 N N . THR A 1 235 ? -10.609 6.052 -1.233 1.00 92.44 235 THR A N 1
ATOM 1888 C CA . THR A 1 235 ? -11.359 5.196 -0.298 1.00 92.44 235 THR A CA 1
ATOM 1889 C C . THR A 1 235 ? -11.506 3.777 -0.845 1.00 92.44 235 THR A C 1
ATOM 1891 O O . THR A 1 235 ? -11.170 2.796 -0.180 1.00 92.44 235 THR A O 1
ATOM 1894 N N . GLN A 1 236 ? -11.938 3.654 -2.104 1.00 93.44 236 GLN A N 1
ATOM 1895 C CA . GLN A 1 236 ? -12.120 2.359 -2.761 1.00 93.44 236 GLN A CA 1
ATOM 1896 C C . GLN A 1 236 ? -10.814 1.589 -2.964 1.00 93.44 236 GLN A C 1
ATOM 1898 O O . GLN A 1 236 ? -10.842 0.358 -3.001 1.00 93.44 236 GLN A O 1
ATOM 1903 N N . GLN A 1 237 ? -9.685 2.272 -3.139 1.00 94.19 237 GLN A N 1
ATOM 1904 C CA . GLN A 1 237 ? -8.376 1.631 -3.233 1.00 94.19 237 GLN A CA 1
ATOM 1905 C C . GLN A 1 237 ? -7.882 1.177 -1.868 1.00 94.19 237 GLN A C 1
ATOM 1907 O O . GLN A 1 237 ? -7.517 0.014 -1.731 1.00 94.19 237 GLN A O 1
ATOM 1912 N N . THR A 1 238 ? -7.962 2.036 -0.853 1.00 95.69 238 THR A N 1
ATOM 1913 C CA . THR A 1 238 ? -7.559 1.708 0.518 1.00 95.69 238 THR A CA 1
ATOM 1914 C C . THR A 1 238 ? -8.304 0.480 1.031 1.00 95.69 238 THR A C 1
ATOM 1916 O O . THR A 1 238 ? -7.673 -0.501 1.423 1.00 95.69 238 THR A O 1
ATOM 1919 N N . ILE A 1 239 ? -9.641 0.470 0.931 1.00 96.94 239 ILE A N 1
ATOM 1920 C CA . ILE A 1 239 ? -10.467 -0.683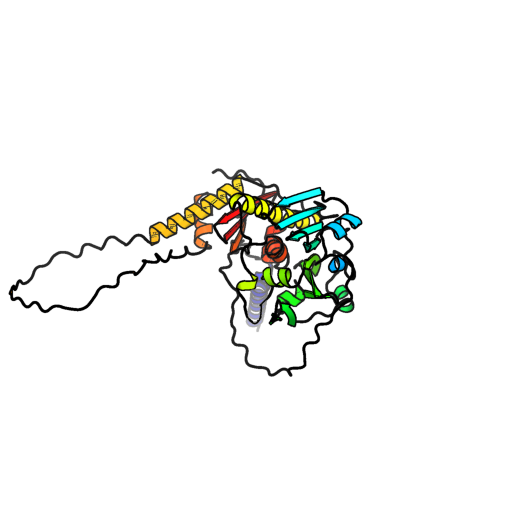 1.332 1.00 96.94 239 ILE A CA 1
ATOM 1921 C C . ILE A 1 239 ? -10.067 -1.938 0.550 1.00 96.94 239 ILE A C 1
ATOM 1923 O O . ILE A 1 239 ? -10.005 -3.033 1.106 1.00 96.94 239 ILE A O 1
ATOM 1927 N N . ARG A 1 240 ? -9.771 -1.801 -0.745 1.00 96.56 240 ARG A N 1
ATOM 1928 C CA . ARG A 1 240 ? -9.405 -2.937 -1.591 1.00 96.56 240 ARG A CA 1
ATOM 1929 C C . ARG A 1 240 ? -8.051 -3.523 -1.228 1.00 96.56 240 ARG A C 1
ATOM 1931 O O . ARG A 1 240 ? -7.957 -4.740 -1.121 1.00 96.56 240 ARG A O 1
ATOM 1938 N N . TYR A 1 241 ? -7.034 -2.695 -1.011 1.00 97.19 241 TYR A N 1
ATOM 1939 C CA . TYR A 1 241 ? -5.722 -3.163 -0.572 1.00 97.19 241 TYR A CA 1
ATOM 1940 C C . TYR A 1 241 ? -5.832 -3.878 0.775 1.00 97.19 241 TYR A C 1
ATOM 1942 O O . TYR A 1 241 ? -5.340 -4.997 0.904 1.00 97.19 241 TYR A O 1
ATOM 1950 N N . ILE A 1 242 ? -6.573 -3.306 1.732 1.00 97.62 242 ILE A N 1
ATOM 1951 C CA . ILE A 1 242 ? -6.844 -3.956 3.022 1.00 97.62 242 ILE A CA 1
ATOM 1952 C C . ILE A 1 242 ? -7.539 -5.305 2.821 1.00 97.62 242 ILE A C 1
ATOM 1954 O O . ILE A 1 242 ? -7.114 -6.308 3.389 1.00 97.62 242 ILE A O 1
ATOM 1958 N N . ASN A 1 243 ? -8.585 -5.367 1.997 1.00 98.00 243 ASN A N 1
ATOM 1959 C CA . ASN A 1 243 ? -9.351 -6.595 1.798 1.00 98.00 243 ASN A CA 1
ATOM 1960 C C . ASN A 1 243 ? -8.555 -7.683 1.077 1.00 98.00 243 ASN A C 1
ATOM 1962 O O . ASN A 1 243 ? -8.609 -8.837 1.492 1.00 98.00 243 ASN A O 1
ATOM 1966 N N . VAL A 1 244 ? -7.753 -7.331 0.073 1.00 97.44 244 VAL A N 1
ATOM 1967 C CA . VAL A 1 244 ? -6.823 -8.267 -0.575 1.00 97.44 244 VAL A CA 1
ATOM 1968 C C . VAL A 1 244 ? -5.835 -8.838 0.447 1.00 97.44 244 VAL A C 1
ATOM 1970 O O . VAL A 1 244 ? -5.550 -10.037 0.442 1.00 97.44 244 VAL A O 1
ATOM 1973 N N . MET A 1 245 ? -5.345 -8.002 1.363 1.00 96.38 245 MET A N 1
ATOM 1974 C CA . MET A 1 245 ? -4.457 -8.420 2.447 1.00 96.38 245 MET A CA 1
ATOM 1975 C C . MET A 1 245 ? -5.161 -9.327 3.465 1.00 96.38 245 MET A C 1
ATOM 1977 O O . MET A 1 245 ? -4.621 -10.373 3.826 1.00 96.38 245 MET A O 1
ATOM 1981 N N . ARG A 1 246 ? -6.392 -8.999 3.869 1.00 97.19 246 ARG A N 1
ATOM 1982 C CA . ARG A 1 246 ? -7.218 -9.847 4.745 1.00 97.19 246 ARG A CA 1
ATOM 1983 C C . ARG A 1 246 ? -7.479 -11.218 4.122 1.00 97.19 246 ARG A C 1
ATOM 1985 O O . ARG A 1 246 ? -7.266 -12.239 4.773 1.00 97.19 246 ARG A O 1
ATOM 1992 N N . GLU A 1 247 ? -7.852 -11.262 2.846 1.00 96.69 247 GLU A N 1
ATOM 1993 C CA . GLU A 1 247 ? -8.089 -12.514 2.120 1.00 96.69 247 GLU A CA 1
ATOM 1994 C C . GLU A 1 247 ? -6.835 -13.389 2.026 1.00 96.69 247 GLU A C 1
ATOM 1996 O O . GLU A 1 247 ? -6.922 -14.603 2.229 1.00 96.69 247 GLU A O 1
ATOM 2001 N N . LYS A 1 248 ? -5.654 -12.797 1.776 1.00 92.94 248 LYS A N 1
ATOM 2002 C CA . LYS A 1 248 ? -4.375 -13.536 1.777 1.00 92.94 248 LYS A CA 1
ATOM 2003 C C . LYS A 1 248 ? -4.153 -14.298 3.080 1.00 92.94 248 LYS A C 1
ATOM 2005 O O . LYS A 1 248 ? -3.626 -15.412 3.035 1.00 92.94 248 LYS A O 1
ATOM 2010 N N . MET A 1 249 ? -4.576 -13.704 4.194 1.00 91.31 249 MET A N 1
ATOM 2011 C CA . MET A 1 249 ? -4.467 -14.246 5.550 1.00 91.31 249 MET A CA 1
ATOM 2012 C C . MET A 1 249 ? -5.672 -15.114 5.953 1.00 91.31 249 MET A C 1
ATOM 2014 O O . MET A 1 249 ? -5.741 -15.601 7.079 1.00 91.31 249 MET A O 1
ATOM 2018 N N . GLY A 1 250 ? -6.613 -15.359 5.034 1.00 94.44 250 GLY A N 1
ATOM 2019 C CA . GLY A 1 250 ? -7.790 -16.195 5.271 1.00 94.44 250 GLY A CA 1
ATOM 2020 C C . GLY A 1 250 ? -8.903 -15.513 6.069 1.00 94.44 250 GLY A C 1
ATOM 2021 O O . GLY A 1 250 ? -9.803 -16.202 6.550 1.00 94.44 250 GLY A O 1
ATOM 2022 N N . LEU A 1 251 ? -8.854 -14.187 6.205 1.00 96.75 251 LEU A N 1
ATOM 2023 C CA . LEU A 1 251 ? -9.893 -13.393 6.851 1.00 96.75 251 LEU A CA 1
ATOM 2024 C C . LEU A 1 251 ? -10.980 -12.986 5.854 1.00 96.75 251 LEU A C 1
ATOM 2026 O O . LEU A 1 251 ? -10.770 -12.930 4.642 1.00 96.75 251 LEU A O 1
ATOM 2030 N N . ILE A 1 252 ? -12.162 -12.687 6.391 1.00 96.31 252 ILE A N 1
ATOM 2031 C CA . ILE A 1 252 ? -13.290 -12.190 5.603 1.00 96.31 252 ILE A CA 1
ATOM 2032 C C . ILE A 1 252 ? -13.022 -10.715 5.239 1.00 96.31 252 ILE A C 1
ATOM 2034 O O . ILE A 1 252 ? -12.622 -9.944 6.125 1.00 96.31 252 ILE A O 1
ATOM 2038 N N . PRO A 1 253 ? -13.236 -10.310 3.970 1.00 97.38 253 PRO A N 1
ATOM 2039 C CA . PRO A 1 253 ? -13.212 -8.907 3.565 1.00 97.38 253 PRO A CA 1
ATOM 2040 C C . PRO A 1 253 ? -14.161 -8.047 4.402 1.00 97.38 253 PRO A C 1
ATOM 2042 O O . PRO A 1 253 ? -15.272 -8.468 4.720 1.00 97.38 253 PRO A O 1
ATOM 2045 N N . LEU A 1 254 ? -13.733 -6.832 4.722 1.00 97.75 254 LEU A N 1
ATOM 2046 C CA . LEU A 1 254 ? -14.547 -5.831 5.399 1.00 97.75 254 LEU A CA 1
ATOM 2047 C C . LEU A 1 254 ? -15.556 -5.228 4.415 1.00 97.75 254 LEU A C 1
ATOM 2049 O O . LEU A 1 254 ? -15.211 -4.906 3.272 1.00 97.75 254 LEU A O 1
ATOM 2053 N N . GLU A 1 255 ? -16.793 -5.054 4.870 1.00 97.38 255 GLU A N 1
ATOM 2054 C CA . GLU A 1 255 ? -17.853 -4.385 4.120 1.00 97.38 255 GLU A CA 1
ATOM 2055 C C . GLU A 1 255 ? -17.777 -2.861 4.305 1.00 97.38 255 GLU A C 1
ATOM 2057 O O . GLU A 1 255 ? -17.691 -2.359 5.425 1.00 97.38 255 GLU A O 1
ATOM 2062 N N . GLU A 1 256 ? -17.832 -2.108 3.206 1.00 96.38 256 GLU A N 1
ATOM 2063 C CA . GLU A 1 256 ? -17.879 -0.640 3.240 1.00 96.38 256 GLU A CA 1
ATOM 2064 C C . GLU A 1 256 ? -19.147 -0.150 3.966 1.00 96.38 256 GLU A C 1
ATOM 2066 O O . GLU A 1 256 ? -20.264 -0.578 3.656 1.00 96.38 256 GLU A O 1
ATOM 2071 N N . SER A 1 257 ? -18.980 0.762 4.928 1.00 95.62 257 SER A N 1
ATOM 2072 C CA . SER A 1 257 ? -20.053 1.280 5.778 1.00 95.62 257 SER A CA 1
ATOM 2073 C C . SER A 1 257 ? -20.134 2.802 5.729 1.00 95.62 257 SER A C 1
ATOM 2075 O O . SER A 1 257 ? -19.347 3.507 6.358 1.00 95.62 257 SER A O 1
ATOM 2077 N N . LEU A 1 258 ? -21.185 3.304 5.077 1.00 93.19 258 LEU A N 1
ATOM 2078 C CA . LEU A 1 258 ? -21.519 4.734 5.067 1.00 93.19 258 LEU A CA 1
ATOM 2079 C C . LEU A 1 258 ? -21.860 5.274 6.466 1.00 93.19 258 LEU A C 1
ATOM 2081 O O . LEU A 1 258 ? -21.776 6.472 6.700 1.00 93.19 258 LEU A O 1
ATOM 2085 N N . VAL A 1 259 ? -22.270 4.401 7.395 1.00 93.12 259 VAL A N 1
ATOM 2086 C CA . VAL A 1 259 ? -22.516 4.795 8.791 1.00 93.12 259 VAL A CA 1
ATOM 2087 C C . VAL A 1 259 ? -21.194 5.120 9.480 1.00 93.12 259 VAL A C 1
ATOM 2089 O O . VAL A 1 259 ? -21.108 6.123 10.171 1.00 93.12 259 VAL A O 1
ATOM 2092 N N . LEU A 1 260 ? -20.153 4.312 9.254 1.00 94.19 260 LEU A N 1
ATOM 2093 C CA . LEU A 1 260 ? -18.827 4.559 9.827 1.00 94.19 260 LEU A CA 1
ATOM 2094 C C . LEU A 1 260 ? -18.149 5.779 9.195 1.00 94.19 260 LEU A C 1
ATOM 2096 O O . LEU A 1 260 ? -17.502 6.547 9.895 1.00 94.19 260 LEU A O 1
ATOM 2100 N N . GLU A 1 261 ? -18.352 5.996 7.895 1.00 93.31 261 GLU A N 1
ATOM 2101 C CA . GLU A 1 261 ? -17.937 7.235 7.227 1.00 93.31 261 GLU A CA 1
ATOM 2102 C C . GLU A 1 261 ? -18.634 8.467 7.837 1.00 93.31 261 GLU A C 1
ATOM 2104 O O . GLU A 1 261 ? -17.994 9.491 8.071 1.00 93.31 261 GLU A O 1
ATOM 2109 N N . ALA A 1 262 ? -19.934 8.376 8.147 1.00 92.94 262 ALA A N 1
ATOM 2110 C CA . ALA A 1 262 ? -20.672 9.453 8.813 1.00 92.94 262 ALA A CA 1
ATOM 2111 C C . ALA A 1 262 ? -20.140 9.735 10.229 1.00 92.94 262 ALA A C 1
ATOM 2113 O O . ALA A 1 262 ? -19.897 10.894 10.546 1.00 92.94 262 ALA A O 1
ATOM 2114 N N . VAL A 1 263 ? -19.866 8.694 11.025 1.00 93.06 263 VAL A N 1
ATOM 2115 C CA . VAL A 1 263 ? -19.227 8.827 12.351 1.00 93.06 263 VAL A CA 1
ATOM 2116 C C . VAL A 1 263 ? -17.888 9.560 12.239 1.00 93.06 263 VAL A C 1
ATOM 2118 O O . VAL A 1 263 ? -17.602 10.456 13.027 1.00 93.06 263 VAL A O 1
ATOM 2121 N N . GLY A 1 264 ? -17.066 9.209 11.245 1.00 92.50 264 GLY A N 1
ATOM 2122 C CA . GLY A 1 264 ? -15.791 9.890 11.025 1.00 92.50 264 GLY A CA 1
ATOM 2123 C C . GLY A 1 264 ? -15.955 11.368 10.657 1.00 92.50 264 GLY A C 1
ATOM 2124 O O . GLY A 1 264 ? -15.206 12.205 11.152 1.00 92.50 264 GLY A O 1
ATOM 2125 N N . ASN A 1 265 ? -16.963 11.708 9.846 1.00 92.94 265 ASN A N 1
ATOM 2126 C CA . ASN A 1 265 ? -17.274 13.103 9.521 1.00 92.94 265 ASN A CA 1
ATOM 2127 C C . ASN A 1 265 ? -17.723 13.891 10.761 1.00 92.94 265 ASN A C 1
ATOM 2129 O O . ASN A 1 265 ? -17.247 15.000 10.983 1.00 92.94 265 ASN A O 1
ATOM 2133 N N . GLU A 1 266 ? -18.594 13.312 11.587 1.00 93.56 266 GLU A N 1
ATOM 2134 C CA . GLU A 1 266 ? -19.060 13.941 12.828 1.00 93.56 266 GLU A CA 1
ATOM 2135 C C . GLU A 1 266 ? -17.917 14.170 13.825 1.00 93.56 266 GLU A C 1
ATOM 2137 O O . GLU A 1 266 ? -17.877 15.213 14.474 1.00 93.56 266 GLU A O 1
ATOM 2142 N N . LEU A 1 267 ? -16.941 13.260 13.898 1.00 92.38 267 LEU A N 1
ATOM 2143 C CA . LEU A 1 267 ? -15.739 13.442 14.716 1.00 92.38 267 LEU A CA 1
ATOM 2144 C C . LEU A 1 267 ? -14.884 14.626 14.231 1.00 92.38 267 LEU A C 1
ATOM 2146 O O . LEU A 1 267 ? -14.428 15.431 15.047 1.00 92.38 267 LEU A O 1
ATOM 2150 N N . PHE A 1 268 ? -14.700 14.782 12.919 1.00 91.56 268 PHE A N 1
ATOM 2151 C CA . PHE A 1 268 ? -14.005 15.948 12.367 1.00 91.56 268 PHE A CA 1
ATOM 2152 C C . PHE A 1 268 ? -14.775 17.257 12.617 1.00 91.56 268 PHE A C 1
ATOM 2154 O O . PHE A 1 268 ? -14.174 18.268 12.991 1.00 91.56 268 PHE A O 1
ATOM 2161 N N . GLU A 1 269 ? -16.106 17.252 12.488 1.00 91.75 269 GLU A N 1
ATOM 2162 C CA . GLU A 1 269 ? -16.950 18.410 12.825 1.00 91.75 269 GLU A CA 1
ATOM 2163 C C . GLU A 1 269 ? -16.885 18.757 14.322 1.00 91.75 269 GLU A C 1
ATOM 2165 O O . GLU A 1 269 ? -16.759 19.930 14.693 1.00 91.75 269 GLU A O 1
ATOM 2170 N N . PHE A 1 270 ? -16.916 17.744 15.191 1.00 91.06 270 PHE A N 1
ATOM 2171 C CA . PHE A 1 270 ? -16.759 17.900 16.633 1.00 91.06 270 PHE A CA 1
ATOM 2172 C C . PHE A 1 270 ? -15.415 18.548 16.963 1.00 91.06 270 PHE A C 1
ATOM 2174 O O . PHE A 1 270 ? -15.374 19.538 17.699 1.00 91.06 270 PHE A O 1
ATOM 2181 N N . HIS A 1 271 ? -14.330 18.059 16.359 1.00 89.81 271 HIS A N 1
ATOM 2182 C CA . HIS A 1 271 ? -12.999 18.620 16.540 1.00 89.81 271 HIS A CA 1
ATOM 2183 C C . HIS A 1 271 ? -12.918 20.095 16.130 1.00 89.81 271 HIS A C 1
ATOM 2185 O O . HIS A 1 271 ? -12.474 20.926 16.928 1.00 89.81 271 HIS A O 1
ATOM 2191 N N . ALA A 1 272 ? -13.426 20.441 14.944 1.00 88.56 272 ALA A N 1
ATOM 2192 C CA . ALA A 1 272 ? -13.476 21.826 14.479 1.00 88.56 272 ALA A CA 1
ATOM 2193 C C . ALA A 1 272 ? -14.258 22.730 15.452 1.00 88.56 272 ALA A C 1
ATOM 2195 O O . ALA A 1 272 ? -13.823 23.836 15.777 1.00 88.56 272 ALA A O 1
ATOM 2196 N N . SER A 1 273 ? -15.374 22.238 16.005 1.00 88.88 273 SER A N 1
ATOM 2197 C CA . SER A 1 273 ? -16.184 22.997 16.966 1.00 88.88 273 SER A CA 1
ATOM 2198 C C . SER A 1 273 ? -15.467 23.286 18.294 1.00 88.88 273 SER A C 1
ATOM 2200 O O . SER A 1 273 ? -15.714 24.324 18.918 1.00 88.88 273 SER A O 1
ATOM 2202 N N . LEU A 1 274 ? -14.576 22.389 18.736 1.00 86.81 274 LEU A N 1
ATOM 2203 C CA . LEU A 1 274 ? -13.745 22.596 19.926 1.00 86.81 274 LEU A CA 1
ATOM 2204 C C . LEU A 1 274 ? -12.672 23.658 19.667 1.00 86.81 274 LEU A C 1
ATOM 2206 O O . LEU A 1 274 ? -12.405 24.488 20.539 1.00 86.81 274 LEU A O 1
ATOM 2210 N N . GLN A 1 275 ? -12.093 23.668 18.465 1.00 83.25 275 GLN A N 1
ATOM 2211 C CA . GLN A 1 275 ? -11.105 24.670 18.071 1.00 83.25 275 GLN A CA 1
ATOM 2212 C C . GLN A 1 275 ? -11.717 26.072 18.010 1.00 83.25 275 GLN A C 1
ATOM 2214 O O . GLN A 1 275 ? -11.155 26.992 18.606 1.00 83.25 275 GLN A O 1
ATOM 2219 N N . GLU A 1 276 ? -12.903 26.229 17.409 1.00 83.38 276 GLU A N 1
ATOM 2220 C CA . GLU A 1 276 ? -13.624 27.512 17.358 1.00 83.38 276 GLU A CA 1
ATOM 2221 C C . GLU A 1 276 ? -13.977 28.061 18.752 1.00 83.38 276 GLU A C 1
ATOM 2223 O O . GLU A 1 276 ? -13.923 29.271 18.994 1.00 83.38 276 GLU A O 1
ATOM 2228 N N . GLN A 1 277 ? -14.340 27.185 19.695 1.00 77.75 277 GLN A N 1
ATOM 2229 C CA . GLN A 1 277 ? -14.623 27.582 21.079 1.00 77.75 277 GLN A CA 1
ATOM 2230 C C . GLN A 1 277 ? -13.366 28.070 21.805 1.00 77.75 277 GLN A C 1
ATOM 2232 O O . GLN A 1 277 ? -13.437 29.037 22.564 1.00 77.75 277 GLN A O 1
ATOM 2237 N N . ASN A 1 278 ? -12.217 27.448 21.537 1.00 68.62 278 ASN A N 1
ATOM 2238 C CA . ASN A 1 278 ? -10.936 27.829 22.130 1.00 68.62 278 ASN A CA 1
ATOM 2239 C C . ASN A 1 278 ? -10.335 29.106 21.515 1.00 68.62 278 ASN A C 1
ATOM 2241 O O . ASN A 1 278 ? -9.513 29.755 22.163 1.00 68.62 278 ASN A O 1
ATOM 2245 N N . THR A 1 279 ? -10.758 29.510 20.310 1.00 65.25 279 THR A N 1
ATOM 2246 C CA . THR A 1 279 ? -10.336 30.775 19.672 1.00 65.25 279 THR A CA 1
ATOM 2247 C C . THR A 1 279 ? -11.217 31.977 20.034 1.00 65.25 279 THR A C 1
ATOM 2249 O O . THR A 1 279 ? -10.864 33.114 19.704 1.00 65.25 279 THR A O 1
ATOM 2252 N N . GLN A 1 280 ? -12.343 31.794 20.738 1.00 49.38 280 GLN A N 1
ATOM 2253 C CA . GLN A 1 280 ? -13.122 32.934 21.233 1.00 49.38 280 GLN A CA 1
ATOM 2254 C C . GLN A 1 280 ? -12.385 33.635 22.390 1.00 49.38 280 GLN A C 1
ATOM 2256 O O . GLN A 1 280 ? -12.106 33.003 23.409 1.00 49.38 280 GLN A O 1
ATOM 2261 N N . PRO A 1 281 ? -12.099 34.951 22.302 1.00 46.28 281 PRO A N 1
ATOM 2262 C CA . PRO A 1 281 ? -11.465 35.667 23.401 1.00 46.28 281 PRO A CA 1
ATOM 2263 C C . PRO A 1 281 ? -12.387 35.653 24.626 1.00 46.28 281 PRO A C 1
ATOM 2265 O O . PRO A 1 281 ? -13.549 36.062 24.530 1.00 46.28 281 PRO A O 1
ATOM 2268 N N . GLU A 1 282 ? -11.865 35.220 25.782 1.00 37.28 282 GLU A N 1
ATOM 2269 C CA . GLU A 1 282 ? -12.563 35.358 27.066 1.00 37.28 282 GLU A CA 1
ATOM 2270 C C . GLU A 1 282 ? -13.103 36.795 27.196 1.00 37.28 282 GLU A C 1
ATOM 2272 O O . GLU A 1 282 ? -12.359 37.760 26.967 1.00 37.28 282 GLU A O 1
ATOM 2277 N N . PRO A 1 283 ? -14.382 36.996 27.572 1.00 40.47 283 PRO A N 1
ATOM 2278 C CA . PRO A 1 283 ? -14.874 38.334 27.835 1.00 40.47 283 PRO A CA 1
ATOM 2279 C C . PRO A 1 283 ? -14.074 38.896 29.005 1.00 40.47 283 PRO A C 1
ATOM 2281 O O . PRO A 1 283 ? -14.169 38.389 30.122 1.00 40.47 283 PRO A O 1
ATOM 2284 N N . ALA A 1 284 ? -13.290 39.942 28.723 1.00 38.38 284 ALA A N 1
ATOM 2285 C CA . ALA A 1 284 ? -12.494 40.664 29.702 1.00 38.38 284 ALA A CA 1
ATOM 2286 C C . ALA A 1 284 ? -13.287 40.815 31.004 1.00 38.38 284 ALA A C 1
ATOM 2288 O O . ALA A 1 284 ? -14.348 41.452 31.036 1.00 38.38 284 ALA A O 1
ATOM 2289 N N . SER A 1 285 ? -12.778 40.193 32.068 1.00 36.75 285 SER A N 1
ATOM 2290 C CA . SER A 1 285 ? -13.282 40.384 33.417 1.00 36.75 285 SER A CA 1
ATOM 2291 C C . SER A 1 285 ? -13.393 41.884 33.664 1.00 36.75 285 SER A C 1
ATOM 2293 O O . SER A 1 285 ? -12.407 42.610 33.532 1.00 36.75 285 SER A O 1
ATOM 2295 N N . GLN A 1 286 ? -14.607 42.342 33.963 1.00 38.41 286 GLN A N 1
ATOM 2296 C CA . GLN A 1 286 ? -14.890 43.724 34.321 1.00 38.41 286 GLN A CA 1
ATOM 2297 C C . GLN A 1 286 ? -14.049 44.097 35.548 1.00 38.41 286 GLN A C 1
ATOM 2299 O O . GLN A 1 286 ? -14.448 43.822 36.677 1.00 38.41 286 GLN A O 1
ATOM 2304 N N . GLU A 1 287 ? -12.885 44.710 35.334 1.00 35.62 287 GLU A N 1
ATOM 2305 C CA . GLU A 1 287 ? -12.215 45.468 36.380 1.00 35.62 287 GLU A CA 1
ATOM 2306 C C . GLU A 1 287 ? -12.937 46.804 36.539 1.00 35.62 287 GLU A C 1
ATOM 2308 O O . GLU A 1 287 ? -13.159 47.568 35.596 1.00 35.62 287 GLU A O 1
ATOM 2313 N N . GLU A 1 288 ? -13.384 47.007 37.771 1.00 32.91 288 GLU A N 1
ATOM 2314 C CA . GLU A 1 288 ? -14.171 48.128 38.238 1.00 32.91 288 GLU A CA 1
ATOM 2315 C C . GLU A 1 288 ? -13.501 49.473 37.937 1.00 32.91 288 GLU A C 1
ATOM 2317 O O . GLU A 1 288 ? -12.295 49.669 38.082 1.00 32.91 288 GLU A O 1
ATOM 2322 N N . ALA A 1 289 ? -14.340 50.440 37.578 1.00 31.47 289 ALA A N 1
ATOM 2323 C CA . ALA A 1 289 ? -13.973 51.838 37.506 1.00 31.47 289 ALA A CA 1
ATOM 2324 C C . ALA A 1 289 ? -13.440 52.347 38.857 1.00 31.47 289 ALA A C 1
ATOM 2326 O O . ALA A 1 289 ? -14.138 52.288 39.870 1.00 31.47 289 ALA A O 1
ATOM 2327 N N . SER A 1 290 ? -12.271 52.986 38.842 1.00 29.20 290 SER A N 1
ATOM 2328 C CA . SER A 1 290 ? -11.950 54.031 39.812 1.00 29.20 290 SER A CA 1
ATOM 2329 C C . SER A 1 290 ? -11.212 55.184 39.140 1.00 29.20 290 SER A C 1
ATOM 2331 O O . SER A 1 290 ? -10.223 54.992 38.438 1.00 29.20 290 SER A O 1
ATOM 2333 N N . GLU A 1 291 ? -11.773 56.368 39.357 1.00 31.70 291 GLU A N 1
ATOM 2334 C CA . GLU A 1 291 ? -11.373 57.696 38.905 1.00 31.70 291 GLU A CA 1
ATOM 2335 C C . GLU A 1 291 ? -9.921 58.040 39.284 1.00 31.70 291 GLU A C 1
ATOM 2337 O O . GLU A 1 291 ? -9.518 57.790 40.415 1.00 31.70 291 GLU A O 1
ATOM 2342 N N . ASP A 1 292 ? -9.168 58.697 38.390 1.00 26.92 292 ASP A N 1
ATOM 2343 C CA . ASP A 1 292 ? -8.665 60.047 38.686 1.00 26.92 292 ASP A CA 1
ATOM 2344 C C . ASP A 1 292 ? -7.957 60.749 37.505 1.00 26.92 292 ASP A C 1
ATOM 2346 O O . ASP A 1 292 ? -7.159 60.176 36.769 1.00 26.92 292 ASP A O 1
ATOM 2350 N N . ALA A 1 293 ? -8.217 62.060 37.450 1.00 24.50 293 ALA A N 1
ATOM 2351 C CA . ALA A 1 293 ? -7.372 63.151 36.946 1.00 24.50 293 ALA A CA 1
ATOM 2352 C C . ALA A 1 293 ? -7.222 63.418 35.425 1.00 24.50 293 ALA A C 1
ATOM 2354 O O . ALA A 1 293 ? -6.292 63.009 34.738 1.00 24.50 293 ALA A O 1
ATOM 2355 N N . VAL A 1 294 ? -8.105 64.319 34.985 1.00 25.02 294 VAL A N 1
ATOM 2356 C CA . VAL A 1 294 ? -7.945 65.419 34.008 1.00 25.02 294 VAL A CA 1
ATOM 2357 C C . VAL A 1 294 ? -6.521 66.011 33.912 1.00 25.02 294 VAL A C 1
ATOM 2359 O O . VAL A 1 294 ? -5.929 66.296 34.947 1.00 25.02 294 VAL A O 1
ATOM 2362 N N . ILE A 1 295 ? -6.062 66.346 32.690 1.00 24.83 295 ILE A N 1
ATOM 2363 C CA . ILE A 1 295 ? -5.571 67.686 32.260 1.00 24.83 295 ILE A CA 1
ATOM 2364 C C . ILE A 1 295 ? -5.503 67.761 30.717 1.00 24.83 295 ILE A C 1
ATOM 2366 O O . ILE A 1 295 ? -4.976 66.880 30.048 1.00 24.83 295 ILE A O 1
ATOM 2370 N N . ILE A 1 296 ? -6.061 68.853 30.188 1.00 25.75 296 ILE A N 1
ATOM 2371 C CA . ILE A 1 296 ? -6.122 69.285 28.782 1.00 25.75 296 ILE A CA 1
ATOM 2372 C C . ILE A 1 296 ? -4.947 70.235 28.487 1.00 25.75 296 ILE A C 1
ATOM 2374 O O . ILE A 1 296 ? -4.672 71.089 29.330 1.00 25.75 296 ILE A O 1
ATOM 2378 N N . SER A 1 297 ? -4.380 70.209 27.272 1.00 23.50 297 SER A N 1
ATOM 2379 C CA . SER A 1 297 ? -4.019 71.447 26.542 1.00 23.50 297 SER A CA 1
ATOM 2380 C C . SER A 1 297 ? -3.720 71.221 25.051 1.00 23.50 297 SER A C 1
ATOM 2382 O O . SER A 1 297 ? -2.897 70.373 24.712 1.00 23.50 297 SER A O 1
ATOM 2384 N N . ASP A 1 298 ? -4.375 72.042 24.221 1.00 27.16 298 ASP A N 1
ATOM 2385 C CA . ASP A 1 298 ? -4.140 72.346 22.798 1.00 27.16 298 ASP A CA 1
ATOM 2386 C C . ASP A 1 298 ? -2.712 72.845 22.496 1.00 27.16 298 ASP A C 1
ATOM 2388 O O . ASP A 1 298 ? -2.177 73.635 23.273 1.00 27.16 298 ASP A O 1
ATOM 2392 N N . ASP A 1 299 ? -2.153 72.479 21.333 1.00 25.39 299 ASP A N 1
ATOM 2393 C CA . ASP A 1 299 ? -1.608 73.431 20.341 1.00 25.39 299 ASP A CA 1
ATOM 2394 C C . ASP A 1 299 ? -1.153 72.724 19.041 1.00 25.39 299 ASP A C 1
ATOM 2396 O O . ASP A 1 299 ? -0.660 71.596 19.043 1.00 25.39 299 ASP A O 1
ATOM 2400 N N . ALA A 1 300 ? -1.340 73.412 17.912 1.00 22.89 300 ALA A N 1
ATOM 2401 C CA . ALA A 1 300 ? -1.086 72.963 16.541 1.00 22.89 300 ALA A CA 1
ATOM 2402 C C . ALA A 1 300 ? 0.396 73.015 16.119 1.00 22.89 300 ALA A C 1
ATOM 2404 O O . ALA A 1 300 ? 1.055 73.995 16.442 1.00 22.89 300 ALA A O 1
ATOM 2405 N N . VAL A 1 301 ? 0.854 72.083 15.260 1.00 24.91 301 VAL A N 1
ATOM 2406 C CA . VAL A 1 301 ? 1.766 72.348 14.117 1.00 24.91 301 VAL A CA 1
ATOM 2407 C C . VAL A 1 301 ? 1.581 71.278 13.025 1.00 24.91 301 VAL A C 1
ATOM 2409 O O . VAL A 1 301 ? 1.680 70.082 13.274 1.00 24.91 301 VAL A O 1
ATOM 2412 N N . GLU A 1 302 ? 1.372 71.753 11.800 1.00 23.73 302 GLU A N 1
ATOM 2413 C CA . GLU A 1 302 ? 1.446 71.052 10.513 1.00 23.73 302 GLU A CA 1
ATOM 2414 C C . GLU A 1 302 ? 2.867 71.206 9.925 1.00 23.73 302 GLU A C 1
ATOM 2416 O O . GLU A 1 302 ? 3.349 72.337 9.881 1.00 23.73 302 GLU A O 1
ATOM 2421 N N . ILE A 1 303 ? 3.510 70.130 9.431 1.00 25.09 303 ILE A N 1
ATOM 2422 C CA . ILE A 1 303 ? 4.421 70.154 8.261 1.00 25.09 303 ILE A CA 1
ATOM 2423 C C . ILE A 1 303 ? 4.278 68.840 7.467 1.00 25.09 303 ILE A C 1
ATOM 2425 O O . ILE A 1 303 ? 4.247 67.744 8.016 1.00 25.09 303 ILE A O 1
ATOM 2429 N N . VAL A 1 304 ? 4.200 69.042 6.155 1.00 24.12 304 VAL A N 1
ATOM 2430 C CA . VAL A 1 304 ? 3.935 68.173 5.003 1.00 24.12 304 VAL A CA 1
ATOM 2431 C C . VAL A 1 304 ? 5.145 67.334 4.554 1.00 24.12 304 VAL A C 1
ATOM 2433 O O . VAL A 1 304 ? 6.263 67.847 4.539 1.00 24.12 304 VAL A O 1
ATOM 2436 N N . GLY A 1 305 ? 4.877 66.136 4.006 1.00 22.38 305 GLY A N 1
ATOM 2437 C CA . GLY A 1 305 ? 5.474 65.695 2.731 1.00 22.38 305 GLY A CA 1
ATOM 2438 C C . GLY A 1 305 ? 6.093 64.292 2.674 1.00 22.38 305 GLY A C 1
ATOM 2439 O O . GLY A 1 305 ? 7.120 64.064 3.306 1.00 22.38 305 GLY A O 1
ATOM 2440 N N . GLY A 1 306 ? 5.549 63.424 1.807 1.00 23.03 306 GLY A N 1
ATOM 2441 C CA . GLY A 1 306 ? 6.313 62.331 1.186 1.00 23.03 306 GLY A CA 1
ATOM 2442 C C . GLY A 1 306 ? 5.550 61.037 0.895 1.00 23.03 306 GLY A C 1
ATOM 2443 O O . GLY A 1 306 ? 5.718 60.084 1.638 1.00 23.03 306 GLY A O 1
ATOM 2444 N N . ASP A 1 307 ? 4.779 61.059 -0.195 1.00 26.56 307 ASP A N 1
ATOM 2445 C CA . ASP A 1 307 ? 4.459 59.984 -1.153 1.00 26.56 307 ASP A CA 1
ATOM 2446 C C . ASP A 1 307 ? 3.871 58.623 -0.712 1.00 26.56 307 ASP A C 1
ATOM 2448 O O . ASP A 1 307 ? 4.491 57.810 -0.030 1.00 26.56 307 ASP A O 1
ATOM 2452 N N . ASP A 1 308 ? 2.667 58.392 -1.255 1.00 29.53 308 ASP A N 1
ATOM 2453 C CA . ASP A 1 308 ? 2.077 57.110 -1.656 1.00 29.53 308 ASP A CA 1
ATOM 2454 C C . ASP A 1 308 ? 3.114 56.128 -2.230 1.00 29.53 308 ASP A C 1
ATOM 2456 O O . ASP A 1 308 ? 3.813 56.455 -3.189 1.00 29.53 308 ASP A O 1
ATOM 2460 N N . ASP A 1 309 ? 3.093 54.882 -1.757 1.00 27.73 309 ASP A N 1
ATOM 2461 C CA . ASP A 1 309 ? 2.637 53.804 -2.638 1.00 27.73 309 ASP A CA 1
ATOM 2462 C C . ASP A 1 309 ? 2.036 52.662 -1.807 1.00 27.73 309 ASP A C 1
ATOM 2464 O O . ASP A 1 309 ? 2.674 52.043 -0.953 1.00 27.73 309 ASP A O 1
ATOM 2468 N N . SER A 1 310 ? 0.748 52.450 -2.038 1.00 30.16 310 SER A N 1
ATOM 2469 C CA . SER A 1 310 ? -0.100 51.425 -1.455 1.00 30.16 310 SER A CA 1
ATOM 2470 C C . SER A 1 310 ? 0.069 50.102 -2.199 1.00 30.16 310 SER A C 1
ATOM 2472 O O . SER A 1 310 ? -0.159 50.059 -3.405 1.00 30.16 310 SER A O 1
ATOM 2474 N N . ASN A 1 311 ? 0.389 49.030 -1.475 1.00 28.19 311 ASN A N 1
ATOM 2475 C CA . ASN A 1 311 ? -0.288 47.729 -1.567 1.00 28.19 311 ASN A CA 1
ATOM 2476 C C . ASN A 1 311 ? 0.408 46.738 -0.625 1.00 28.19 311 ASN A C 1
ATOM 2478 O O . ASN A 1 311 ? 1.360 46.062 -1.002 1.00 28.19 311 ASN A O 1
ATOM 2482 N N . GLN A 1 312 ? -0.080 46.652 0.612 1.00 28.95 312 GLN A N 1
ATOM 2483 C CA . GLN A 1 312 ? -0.033 45.399 1.357 1.00 28.95 312 GLN A CA 1
ATOM 2484 C C . GLN A 1 312 ? -1.390 44.740 1.133 1.00 28.95 312 GLN A C 1
ATOM 2486 O O . GLN A 1 312 ? -2.394 45.164 1.706 1.00 28.95 312 GLN A O 1
ATOM 2491 N N . GLU A 1 313 ? -1.425 43.758 0.234 1.00 30.25 313 GLU A N 1
ATOM 2492 C CA . GLU A 1 313 ? -2.422 42.699 0.319 1.00 30.25 313 GLU A CA 1
ATOM 2493 C C . GLU A 1 313 ? -2.231 42.053 1.692 1.00 30.25 313 GLU A C 1
ATOM 2495 O O . GLU A 1 313 ? -1.145 41.582 2.027 1.00 30.25 313 GLU A O 1
ATOM 2500 N N . SER A 1 314 ? -3.257 42.139 2.535 1.00 28.30 314 SER A N 1
ATOM 2501 C CA . SER A 1 314 ? -3.327 41.343 3.749 1.00 28.30 314 SER A CA 1
ATOM 2502 C C . SER A 1 314 ? -3.538 39.897 3.313 1.00 28.30 314 SER A C 1
ATOM 2504 O O . SER A 1 314 ? -4.677 39.475 3.097 1.00 28.30 314 SER A O 1
ATOM 2506 N N . GLU A 1 315 ? -2.446 39.160 3.129 1.00 30.00 315 GLU A N 1
ATOM 2507 C CA . GLU A 1 315 ? -2.483 37.706 3.222 1.00 30.00 315 GLU A CA 1
ATOM 2508 C C . GLU A 1 315 ? -3.046 37.400 4.608 1.00 30.00 315 GLU A C 1
ATOM 2510 O O . GLU A 1 315 ? -2.473 37.745 5.641 1.00 30.00 315 GLU A O 1
ATOM 2515 N N . THR A 1 316 ? -4.276 36.904 4.613 1.00 28.25 316 THR A N 1
ATOM 2516 C CA . THR A 1 316 ? -4.868 36.338 5.816 1.00 28.25 316 THR A CA 1
ATOM 2517 C C . THR A 1 316 ? -4.207 34.974 5.883 1.00 28.25 316 THR A C 1
ATOM 2519 O O . THR A 1 316 ? -4.556 34.104 5.092 1.00 28.25 316 THR A O 1
ATOM 2522 N N . GLU A 1 317 ? -3.152 34.844 6.687 1.00 31.78 317 GLU A N 1
ATOM 2523 C CA . GLU A 1 317 ? -2.629 33.533 7.064 1.00 31.78 317 GLU A CA 1
ATOM 2524 C C . GLU A 1 317 ? -3.817 32.788 7.693 1.00 31.78 317 GLU A C 1
ATOM 2526 O O . GLU A 1 317 ? -4.284 33.162 8.769 1.00 31.78 317 GLU A O 1
ATOM 2531 N N . GLU A 1 318 ? -4.404 31.834 6.962 1.00 35.00 318 GLU A N 1
ATOM 2532 C CA . GLU A 1 318 ? -5.298 30.844 7.558 1.00 35.00 318 GLU A CA 1
ATOM 2533 C C . GLU A 1 318 ? -4.455 30.122 8.610 1.00 35.00 318 GLU A C 1
ATOM 2535 O O . GLU A 1 318 ? -3.512 29.408 8.267 1.00 35.00 318 GLU A O 1
ATOM 2540 N N . GLU A 1 319 ? -4.720 30.382 9.894 1.00 42.12 319 GLU A N 1
ATOM 2541 C CA . GLU A 1 319 ? -4.156 29.576 10.974 1.00 42.12 319 GLU A CA 1
ATOM 2542 C C . GLU A 1 319 ? -4.562 28.126 10.696 1.00 42.12 319 GLU A C 1
ATOM 2544 O O . GLU A 1 319 ? -5.752 27.805 10.674 1.00 42.12 319 GLU A O 1
ATOM 2549 N N . ALA A 1 320 ? -3.579 27.274 10.396 1.00 53.78 320 ALA A N 1
ATOM 2550 C CA . ALA A 1 320 ? -3.814 25.857 10.173 1.00 53.78 320 ALA A CA 1
ATOM 2551 C C . ALA A 1 320 ? -4.488 25.270 11.422 1.00 53.78 320 ALA A C 1
ATOM 2553 O O . ALA A 1 320 ? -3.988 25.448 12.536 1.00 53.78 320 ALA A O 1
ATOM 2554 N N . SER A 1 321 ? -5.631 24.608 11.236 1.00 63.38 321 SER A N 1
ATOM 2555 C CA . SER A 1 321 ? -6.303 23.869 12.304 1.00 63.38 321 SER A CA 1
ATOM 2556 C C . SER A 1 321 ? -5.345 22.826 12.875 1.00 63.38 321 SER A C 1
ATOM 2558 O O . SER A 1 321 ? -4.674 22.132 12.112 1.00 63.38 321 SER A O 1
ATOM 2560 N N . GLU A 1 322 ? -5.268 22.704 14.204 1.00 78.19 322 GLU A N 1
ATOM 2561 C CA . GLU A 1 322 ? -4.488 21.622 14.818 1.00 78.19 322 GLU A CA 1
ATOM 2562 C C . GLU A 1 322 ? -5.045 20.262 14.349 1.00 78.19 322 GLU A C 1
ATOM 2564 O O . GLU A 1 322 ? -6.252 20.178 14.113 1.00 78.19 322 GLU A O 1
ATOM 2569 N N . PRO A 1 323 ? -4.214 19.214 14.210 1.00 80.44 323 PRO A N 1
ATOM 2570 C CA . PRO A 1 323 ? -4.663 17.877 13.817 1.00 80.44 323 PRO A CA 1
ATOM 2571 C C . PRO A 1 323 ? -5.461 17.179 14.928 1.00 80.44 323 PRO A C 1
ATOM 2573 O O . PRO A 1 323 ? -5.355 17.528 16.110 1.00 80.44 323 PRO A O 1
ATOM 2576 N N . LEU A 1 324 ? -6.248 16.161 14.560 1.00 82.19 324 LEU A N 1
ATOM 2577 C CA . LEU A 1 324 ? -7.030 15.358 15.507 1.00 82.19 324 LEU A CA 1
ATOM 2578 C C . LEU A 1 324 ? -6.135 14.743 16.608 1.00 82.19 324 LEU A C 1
ATOM 2580 O O . LEU A 1 324 ? -5.085 14.164 16.324 1.00 82.19 324 LEU A O 1
ATOM 2584 N N . ASN A 1 325 ? -6.560 14.830 17.875 1.00 83.00 325 ASN A N 1
ATOM 2585 C CA . ASN A 1 325 ? -5.815 14.294 19.024 1.00 83.00 325 ASN A CA 1
ATOM 2586 C C . ASN A 1 325 ? -6.624 13.290 19.865 1.00 83.00 325 ASN A C 1
ATOM 2588 O O . ASN A 1 325 ? -7.841 13.158 19.736 1.00 83.00 325 ASN A O 1
ATOM 2592 N N . GLU A 1 326 ? -5.932 12.590 20.769 1.00 79.19 326 GLU A N 1
ATOM 2593 C CA . GLU A 1 326 ? -6.458 11.381 21.425 1.00 79.19 326 GLU A CA 1
ATOM 2594 C C . GLU A 1 326 ? -7.571 11.718 22.392 1.00 79.19 326 GLU A C 1
ATOM 2596 O O . GLU A 1 326 ? -8.579 11.020 22.479 1.00 79.19 326 GLU A O 1
ATOM 2601 N N . THR A 1 327 ? -7.412 12.852 23.065 1.00 83.44 327 THR A N 1
ATOM 2602 C CA . THR A 1 327 ? -8.395 13.343 24.019 1.00 83.44 327 THR A CA 1
ATOM 2603 C C . THR A 1 327 ? -9.688 13.705 23.301 1.00 83.44 327 THR A C 1
ATOM 2605 O O . THR A 1 327 ? -10.766 13.369 23.789 1.00 83.44 327 THR A O 1
ATOM 2608 N N . THR A 1 328 ? -9.601 14.328 22.123 1.00 84.81 328 THR A N 1
ATOM 2609 C CA . THR A 1 328 ? -10.773 14.651 21.303 1.00 84.81 328 THR A CA 1
ATOM 2610 C C . THR A 1 328 ? -11.507 13.392 20.855 1.00 84.81 328 THR A C 1
ATOM 2612 O O . THR A 1 328 ? -12.723 13.319 21.021 1.00 84.81 328 THR A O 1
ATOM 2615 N N . ILE A 1 329 ? -10.788 12.384 20.356 1.00 84.62 329 ILE A N 1
ATOM 2616 C CA . ILE A 1 329 ? -11.400 11.122 19.917 1.00 84.62 329 ILE A CA 1
ATOM 2617 C C . ILE A 1 329 ? -12.077 10.411 21.084 1.00 84.62 329 ILE A C 1
ATOM 2619 O O . ILE A 1 329 ? -13.240 10.038 20.975 1.00 84.62 329 ILE A O 1
ATOM 2623 N N . GLN A 1 330 ? -11.384 10.243 22.211 1.00 83.69 330 GLN A N 1
ATOM 2624 C CA . GLN A 1 330 ? -11.960 9.580 23.382 1.00 83.69 330 GLN A CA 1
ATOM 2625 C C . GLN A 1 330 ? -13.205 10.320 23.886 1.00 83.69 330 GLN A C 1
ATOM 2627 O O . GLN A 1 330 ? -14.217 9.681 24.159 1.00 83.69 330 GLN A O 1
ATOM 2632 N N . THR A 1 331 ? -13.161 11.656 23.934 1.00 87.00 331 THR A N 1
ATOM 2633 C CA . THR A 1 331 ? -14.314 12.475 24.346 1.00 87.00 331 THR A CA 1
ATOM 2634 C C . THR A 1 331 ? -15.506 12.250 23.420 1.00 87.00 331 THR A C 1
ATOM 2636 O O . THR A 1 331 ? -16.607 11.989 23.893 1.00 87.00 331 THR A O 1
ATOM 2639 N N . PHE A 1 332 ? -15.283 12.284 22.107 1.00 89.19 332 PHE A N 1
ATOM 2640 C CA . PHE A 1 332 ? -16.332 12.044 21.119 1.00 89.19 332 PHE A CA 1
ATOM 2641 C C . PHE A 1 332 ? -16.941 10.640 21.247 1.00 89.19 332 PHE A C 1
ATOM 2643 O O . PHE A 1 332 ? -18.159 10.491 21.301 1.00 89.19 332 PHE A O 1
ATOM 2650 N N . LEU A 1 333 ? -16.103 9.603 21.360 1.00 86.12 333 LEU A N 1
ATOM 2651 C CA . LEU A 1 333 ? -16.570 8.220 21.495 1.00 86.12 333 LEU A CA 1
ATOM 2652 C C . LEU A 1 333 ? -17.378 8.010 22.789 1.00 86.12 333 LEU A C 1
ATOM 2654 O O . LEU A 1 333 ? -18.356 7.260 22.786 1.00 86.12 333 LEU A O 1
ATOM 2658 N N . GLU A 1 334 ? -17.009 8.686 23.882 1.00 86.38 334 GLU A N 1
ATOM 2659 C CA . GLU A 1 334 ? -17.776 8.684 25.131 1.00 86.38 334 GLU A CA 1
ATOM 2660 C C . GLU A 1 334 ? -19.125 9.412 25.001 1.00 86.38 334 GLU A C 1
ATOM 2662 O O . GLU A 1 334 ? -20.133 8.909 25.508 1.00 86.38 334 GLU A O 1
ATOM 2667 N N . GLU A 1 335 ? -19.161 10.571 24.332 1.00 87.50 335 GLU A N 1
ATOM 2668 C CA . GLU A 1 335 ? -20.382 11.363 24.123 1.00 87.50 335 GLU A CA 1
ATOM 2669 C C . GLU A 1 335 ? -21.404 10.629 23.245 1.00 87.50 335 GLU A C 1
ATOM 2671 O O . GLU A 1 335 ? -22.585 10.572 23.601 1.00 87.50 335 GLU A O 1
ATOM 2676 N N . GLU A 1 336 ? -20.937 9.972 22.182 1.00 86.25 336 GLU A N 1
ATOM 2677 C CA . GLU A 1 336 ? -21.761 9.167 21.271 1.00 86.25 336 GLU A CA 1
ATOM 2678 C C . GLU A 1 336 ? -22.039 7.744 21.791 1.00 86.25 336 GLU A C 1
ATOM 2680 O O . GLU A 1 336 ? -22.692 6.931 21.133 1.00 86.25 336 GLU A O 1
ATOM 2685 N N . ALA A 1 337 ? -21.571 7.421 23.004 1.00 84.00 337 ALA A N 1
ATOM 2686 C CA . ALA A 1 337 ? -21.728 6.112 23.638 1.00 84.00 337 ALA A CA 1
ATOM 2687 C C . ALA A 1 337 ? -21.269 4.936 22.745 1.00 84.00 337 ALA A C 1
ATOM 2689 O O . ALA A 1 337 ? -21.867 3.851 22.768 1.00 84.00 337 ALA A O 1
ATOM 2690 N N . ILE A 1 338 ? -20.197 5.145 21.974 1.00 83.81 338 ILE A N 1
ATOM 2691 C CA . ILE A 1 338 ? -19.595 4.135 21.104 1.00 83.81 338 ILE A CA 1
ATOM 2692 C C . ILE A 1 338 ? -18.753 3.181 21.958 1.00 83.81 338 ILE A C 1
ATOM 2694 O O . ILE A 1 338 ? -17.872 3.578 22.718 1.00 83.81 338 ILE A O 1
ATOM 2698 N N . ASP A 1 339 ? -19.042 1.886 21.838 1.00 81.69 339 ASP A N 1
ATOM 2699 C CA . ASP A 1 339 ? -18.366 0.832 22.593 1.00 81.69 339 ASP A CA 1
ATOM 2700 C C . ASP A 1 339 ? -16.945 0.603 22.055 1.00 81.69 339 ASP A C 1
ATOM 2702 O O . ASP A 1 339 ? -16.769 0.001 20.993 1.00 81.69 339 ASP A O 1
ATOM 2706 N N . LEU A 1 340 ? -15.936 1.068 22.800 1.00 78.19 340 LEU A N 1
ATOM 2707 C CA . LEU A 1 340 ? -14.515 0.969 22.439 1.00 78.19 340 LEU A CA 1
ATOM 2708 C C . LEU A 1 340 ? -14.040 -0.474 22.216 1.00 78.19 340 LEU A C 1
ATOM 2710 O O . LEU A 1 340 ? -13.117 -0.701 21.436 1.00 78.19 340 LEU A O 1
ATOM 2714 N N . ASP A 1 341 ? -14.691 -1.468 22.828 1.00 82.88 341 ASP A N 1
ATOM 2715 C CA . ASP A 1 341 ? -14.332 -2.871 22.607 1.00 82.88 341 ASP A CA 1
ATOM 2716 C C . ASP A 1 341 ? -14.718 -3.342 21.192 1.00 82.88 341 ASP A C 1
ATOM 2718 O O . ASP A 1 341 ? -14.086 -4.253 20.638 1.00 82.88 341 ASP A O 1
ATOM 2722 N N . LYS A 1 342 ? -15.722 -2.698 20.584 1.00 87.88 342 LYS A N 1
ATOM 2723 C CA . LYS A 1 342 ? -16.320 -3.069 19.292 1.00 87.88 342 LYS A CA 1
ATOM 2724 C C . LYS A 1 342 ? -15.820 -2.271 18.105 1.00 87.88 342 LYS A C 1
ATOM 2726 O O . LYS A 1 342 ? -16.162 -2.624 16.979 1.00 87.88 342 LYS A O 1
ATOM 2731 N N . VAL A 1 343 ? -15.038 -1.224 18.345 1.00 91.44 343 VAL A N 1
ATOM 2732 C CA . VAL A 1 343 ? -14.467 -0.398 17.285 1.00 91.44 343 VAL A CA 1
ATOM 2733 C C . VAL A 1 343 ? -12.949 -0.473 17.285 1.00 91.44 343 VAL A C 1
ATOM 2735 O O . VAL A 1 343 ? -12.306 -0.696 18.313 1.00 91.44 343 VAL A O 1
ATOM 2738 N N . ARG A 1 344 ? -12.352 -0.291 16.112 1.00 92.50 344 ARG A N 1
ATOM 2739 C CA . ARG A 1 344 ? -10.928 0.028 15.975 1.00 92.50 344 ARG A CA 1
ATOM 2740 C C . ARG A 1 344 ? -10.810 1.314 15.189 1.00 92.50 344 ARG A C 1
ATOM 2742 O O . ARG A 1 344 ? -11.532 1.493 14.212 1.00 92.50 344 ARG A O 1
ATOM 2749 N N . LEU A 1 345 ? -9.902 2.182 15.613 1.00 91.62 345 LEU A N 1
ATOM 2750 C CA . LEU A 1 345 ? -9.635 3.443 14.941 1.00 91.62 345 LEU A CA 1
ATOM 2751 C C . LEU A 1 345 ? -8.176 3.482 14.510 1.00 91.62 345 LEU A C 1
ATOM 2753 O O . LEU A 1 345 ? -7.289 3.078 15.260 1.00 91.62 345 LEU A O 1
ATOM 2757 N N . LEU A 1 346 ? -7.955 3.982 13.303 1.00 90.81 346 LEU A N 1
ATOM 2758 C CA . LEU A 1 346 ? -6.647 4.325 12.773 1.00 90.81 346 LEU A CA 1
ATOM 2759 C C . LEU A 1 346 ? -6.752 5.743 12.231 1.00 90.81 346 LEU A C 1
ATOM 2761 O O . LEU A 1 346 ? -7.560 6.013 11.344 1.00 90.81 346 LEU A O 1
ATOM 2765 N N . TYR A 1 347 ? -5.935 6.637 12.770 1.00 89.44 347 TYR A N 1
ATOM 2766 C CA . TYR A 1 347 ? -5.847 8.019 12.327 1.00 89.44 347 TYR A CA 1
ATOM 2767 C C . TYR A 1 347 ? -4.409 8.339 11.926 1.00 89.44 347 TYR A C 1
ATOM 2769 O O . TYR A 1 347 ? -3.466 7.940 12.611 1.00 89.44 347 TYR A O 1
ATOM 2777 N N . GLN A 1 348 ? -4.253 9.054 10.817 1.00 85.56 348 GLN A N 1
ATOM 2778 C CA . GLN A 1 348 ? -2.964 9.557 10.361 1.00 85.56 348 GLN A CA 1
ATOM 2779 C C . GLN A 1 348 ? -3.152 10.802 9.493 1.00 85.56 348 GLN A C 1
ATOM 2781 O O . GLN A 1 348 ? -4.173 10.953 8.822 1.00 85.56 348 GLN A O 1
ATOM 2786 N N . VAL A 1 349 ? -2.108 11.620 9.401 1.00 80.81 349 VAL A N 1
ATOM 2787 C CA . VAL A 1 349 ? -1.942 12.537 8.269 1.00 80.81 349 VAL A CA 1
ATOM 2788 C C . VAL A 1 349 ? -1.485 11.681 7.083 1.00 80.81 349 VAL A C 1
ATOM 2790 O O . VAL A 1 349 ? -0.387 11.125 7.084 1.00 80.81 349 VAL A O 1
ATOM 2793 N N . ALA A 1 350 ? -2.383 11.435 6.132 1.00 66.38 350 ALA A N 1
ATOM 2794 C CA . ALA A 1 350 ? -2.182 10.488 5.047 1.00 66.38 350 ALA A CA 1
ATOM 2795 C C . ALA A 1 350 ? -1.550 11.153 3.816 1.00 66.38 350 ALA A C 1
ATOM 2797 O O . ALA A 1 350 ? -2.073 12.147 3.311 1.00 66.38 350 ALA A O 1
ATOM 2798 N N . PRO A 1 351 ? -0.497 10.554 3.229 1.00 62.69 351 PRO A N 1
ATOM 2799 C CA . PRO A 1 351 ? -0.012 10.983 1.928 1.00 62.69 351 PRO A CA 1
ATOM 2800 C C . PRO A 1 351 ? -1.066 10.739 0.837 1.00 62.69 351 PRO A C 1
ATOM 2802 O O . PRO A 1 351 ? -1.973 9.914 0.961 1.00 62.69 351 PRO A O 1
ATOM 2805 N N . ALA A 1 352 ? -0.921 11.441 -0.287 1.00 67.75 352 ALA A N 1
ATOM 2806 C CA . ALA A 1 352 ? -1.921 11.489 -1.353 1.00 67.75 352 ALA A CA 1
ATOM 2807 C C . ALA A 1 352 ? -2.230 10.140 -2.049 1.00 67.75 352 ALA A C 1
ATOM 2809 O O . ALA A 1 352 ? -3.268 10.046 -2.717 1.00 67.75 352 ALA A O 1
ATOM 2810 N N . ASP A 1 353 ? -1.355 9.132 -1.939 1.00 84.38 353 ASP A N 1
ATOM 2811 C CA . ASP A 1 353 ? -1.431 7.866 -2.684 1.00 84.38 353 ASP A CA 1
ATOM 2812 C C . ASP A 1 353 ? -1.736 6.654 -1.773 1.00 84.38 353 ASP A C 1
ATOM 2814 O O . ASP A 1 353 ? -0.891 6.261 -0.962 1.00 84.38 353 ASP A O 1
ATOM 2818 N N . PRO A 1 354 ? -2.917 6.015 -1.910 1.00 90.38 354 PRO A N 1
ATOM 2819 C CA . PRO A 1 354 ? -3.270 4.800 -1.179 1.00 90.38 354 PRO A CA 1
ATOM 2820 C C . PRO A 1 354 ? -2.291 3.633 -1.322 1.00 90.38 354 PRO A C 1
ATOM 2822 O O . PRO A 1 354 ? -2.203 2.829 -0.393 1.00 90.38 354 PRO A O 1
ATOM 2825 N N . SER A 1 355 ? -1.567 3.497 -2.445 1.00 89.31 355 SER A N 1
ATOM 2826 C CA . SER A 1 355 ? -0.613 2.382 -2.612 1.00 89.31 355 SER A CA 1
ATOM 2827 C C . SER A 1 355 ? 0.602 2.510 -1.688 1.00 89.31 355 SER A C 1
ATOM 2829 O O . SER A 1 355 ? 1.264 1.515 -1.393 1.00 89.31 355 SER A O 1
ATOM 2831 N N . VAL A 1 356 ? 0.856 3.714 -1.170 1.00 87.75 356 VAL A N 1
ATOM 2832 C CA . VAL A 1 356 ? 1.930 3.999 -0.219 1.00 87.75 356 VAL A CA 1
ATOM 2833 C C . VAL A 1 356 ? 1.479 3.652 1.198 1.00 87.75 356 VAL A C 1
ATOM 2835 O O . VAL A 1 356 ? 1.954 2.675 1.780 1.00 87.75 356 VAL A O 1
ATOM 2838 N N . TYR A 1 357 ? 0.521 4.403 1.747 1.00 90.25 357 TYR A N 1
ATOM 2839 C CA . TYR A 1 357 ? 0.201 4.297 3.173 1.00 90.25 357 TYR A CA 1
ATOM 2840 C C . TYR A 1 357 ? -0.527 2.999 3.534 1.00 90.25 357 TYR A C 1
ATOM 2842 O O . TYR A 1 357 ? -0.228 2.392 4.562 1.00 90.25 357 TYR A O 1
ATOM 2850 N N . ALA A 1 358 ? -1.449 2.522 2.689 1.00 93.94 358 ALA A N 1
ATOM 2851 C CA . ALA A 1 358 ? -2.255 1.357 3.040 1.00 93.94 358 ALA A CA 1
ATOM 2852 C C . ALA A 1 358 ? -1.414 0.076 3.069 1.00 93.94 358 ALA A C 1
ATOM 2854 O O . ALA A 1 358 ? -1.659 -0.810 3.884 1.00 93.94 358 ALA A O 1
ATOM 2855 N N . LEU A 1 359 ? -0.404 -0.018 2.196 1.00 93.12 359 LEU A N 1
ATOM 2856 C CA . LEU A 1 359 ? 0.538 -1.137 2.189 1.00 93.12 359 LEU A CA 1
ATOM 2857 C C . LEU A 1 359 ? 1.563 -1.006 3.319 1.00 93.12 359 LEU A C 1
ATOM 2859 O O . LEU A 1 359 ? 1.908 -2.003 3.952 1.00 93.12 359 LEU A O 1
ATOM 2863 N N . GLN A 1 360 ? 1.987 0.220 3.629 1.00 91.50 360 GLN A N 1
ATOM 2864 C CA . GLN A 1 360 ? 2.882 0.503 4.744 1.00 91.50 360 GLN A CA 1
ATOM 2865 C C . GLN A 1 360 ? 2.288 0.106 6.103 1.00 91.50 360 GLN A C 1
ATOM 2867 O O . GLN A 1 360 ? 3.035 -0.369 6.957 1.00 91.50 360 GLN A O 1
ATOM 2872 N N . TRP A 1 361 ? 0.976 0.211 6.317 1.00 93.88 361 TRP A N 1
ATOM 2873 C CA . TRP A 1 361 ? 0.349 -0.241 7.566 1.00 93.88 361 TRP A CA 1
ATOM 2874 C C . TRP A 1 361 ? 0.654 -1.705 7.904 1.00 93.88 361 TRP A C 1
ATOM 2876 O O . TRP A 1 361 ? 0.860 -2.037 9.066 1.00 93.88 361 TRP A O 1
ATOM 2886 N N . PHE A 1 362 ? 0.793 -2.579 6.905 1.00 94.38 362 PHE A N 1
ATOM 2887 C CA . PHE A 1 362 ? 1.129 -3.989 7.133 1.00 94.38 362 PHE A CA 1
ATOM 2888 C C . PHE A 1 362 ? 2.595 -4.224 7.529 1.00 94.38 362 PHE A C 1
ATOM 2890 O O . PHE A 1 362 ? 2.949 -5.333 7.928 1.00 94.38 362 PHE A O 1
ATOM 2897 N N . THR A 1 363 ? 3.434 -3.186 7.463 1.00 93.62 363 THR A N 1
ATOM 2898 C CA . THR A 1 363 ? 4.844 -3.218 7.891 1.00 93.62 363 THR A CA 1
ATOM 2899 C C . THR A 1 363 ? 5.041 -2.864 9.363 1.00 93.62 363 THR A C 1
ATOM 2901 O O . THR A 1 363 ? 6.126 -3.075 9.897 1.00 93.62 363 THR A O 1
ATOM 2904 N N . PHE A 1 364 ? 3.989 -2.399 10.039 1.00 92.38 364 PHE A N 1
ATOM 2905 C CA . PHE A 1 364 ? 3.981 -2.123 11.474 1.00 92.38 364 PHE A CA 1
ATOM 2906 C C . PHE A 1 364 ? 3.023 -3.088 12.166 1.00 92.38 364 PHE A C 1
ATOM 2908 O O . PHE A 1 364 ? 1.966 -3.417 11.628 1.00 92.38 364 PHE A O 1
ATOM 2915 N N . VAL A 1 365 ? 3.399 -3.596 13.337 1.00 91.50 365 VAL A N 1
ATOM 2916 C CA . VAL A 1 365 ? 2.588 -4.599 14.049 1.00 91.50 365 VAL A CA 1
ATOM 2917 C C . VAL A 1 365 ? 1.282 -3.969 14.529 1.00 91.50 365 VAL A C 1
ATOM 2919 O O . VAL A 1 365 ? 0.220 -4.566 14.402 1.00 91.50 365 VAL A O 1
ATOM 2922 N N . GLU A 1 366 ? 1.361 -2.724 14.977 1.00 91.25 366 GLU A N 1
ATOM 2923 C CA . GLU A 1 366 ? 0.289 -1.941 15.571 1.00 91.25 366 GLU A CA 1
ATOM 2924 C C . GLU A 1 366 ? -0.879 -1.713 14.602 1.00 91.25 366 GLU A C 1
ATOM 2926 O O . GLU A 1 366 ? -2.029 -2.036 14.902 1.00 91.25 366 GLU A O 1
ATOM 2931 N N . TYR A 1 367 ? -0.587 -1.206 13.400 1.00 92.94 367 TYR A N 1
ATOM 2932 C CA . TYR A 1 367 ? -1.611 -1.008 12.372 1.00 92.94 367 TYR A CA 1
ATOM 2933 C C . TYR A 1 367 ? -2.115 -2.337 11.824 1.00 92.94 367 TYR A C 1
ATOM 2935 O O . TYR A 1 367 ? -3.309 -2.502 11.570 1.00 92.94 367 TYR A O 1
ATOM 2943 N N . ARG A 1 368 ? -1.215 -3.309 11.656 1.00 93.56 368 ARG A N 1
ATOM 2944 C CA . ARG A 1 368 ? -1.588 -4.630 11.171 1.00 93.56 368 ARG A CA 1
ATOM 2945 C C . ARG A 1 368 ? -2.580 -5.318 12.109 1.00 93.56 368 ARG A C 1
ATOM 2947 O O . ARG A 1 368 ? -3.543 -5.891 11.609 1.00 93.56 368 ARG A O 1
ATOM 2954 N N . ASP A 1 369 ? -2.380 -5.252 13.423 1.00 94.12 369 ASP A N 1
ATOM 2955 C CA . ASP A 1 369 ? -3.278 -5.860 14.413 1.00 94.12 369 ASP A CA 1
ATOM 2956 C C . ASP A 1 369 ? -4.689 -5.265 14.350 1.00 94.12 369 ASP A C 1
ATOM 2958 O O . ASP A 1 369 ? -5.672 -6.001 14.435 1.00 94.12 369 ASP A O 1
ATOM 2962 N N . ILE A 1 370 ? -4.800 -3.955 14.107 1.00 94.75 370 ILE A N 1
ATOM 2963 C CA . ILE A 1 370 ? -6.084 -3.290 13.854 1.00 94.75 370 ILE A CA 1
ATOM 2964 C C . ILE A 1 370 ? -6.732 -3.839 12.576 1.00 94.75 370 ILE A C 1
ATOM 2966 O O . ILE A 1 370 ? -7.875 -4.297 12.594 1.00 94.75 370 ILE A O 1
ATOM 2970 N N . LEU A 1 371 ? -6.002 -3.816 11.458 1.00 96.31 371 LEU A N 1
ATOM 2971 C CA . LEU A 1 371 ? -6.531 -4.158 10.133 1.00 96.31 371 LEU A CA 1
ATOM 2972 C C . LEU A 1 371 ? -6.835 -5.654 9.962 1.00 96.31 371 LEU A C 1
ATOM 2974 O O . LEU A 1 371 ? -7.653 -6.027 9.116 1.00 96.31 371 LEU A O 1
ATOM 2978 N N . MET A 1 372 ? -6.188 -6.510 10.754 1.00 96.19 372 MET A N 1
ATOM 2979 C CA . MET A 1 372 ? -6.330 -7.968 10.733 1.00 96.19 372 MET A CA 1
ATOM 2980 C C . MET A 1 372 ? -7.187 -8.508 11.883 1.00 96.19 372 MET A C 1
ATOM 2982 O O . MET A 1 372 ? -7.276 -9.724 12.049 1.00 96.19 372 MET A O 1
ATOM 2986 N N . ASP A 1 373 ? -7.866 -7.644 12.644 1.00 95.56 373 ASP A N 1
ATOM 2987 C CA . ASP A 1 373 ? -8.804 -8.088 13.674 1.00 95.56 373 ASP A CA 1
ATOM 2988 C C . ASP A 1 373 ? -9.944 -8.903 13.023 1.00 95.56 373 ASP A C 1
ATOM 2990 O O . ASP A 1 373 ? -10.677 -8.430 12.142 1.00 95.56 373 ASP A O 1
ATOM 2994 N N . GLU A 1 374 ? -10.052 -10.173 13.419 1.00 95.94 374 GLU A N 1
ATOM 2995 C CA . GLU A 1 374 ? -11.029 -11.128 12.885 1.00 95.94 374 GLU A CA 1
ATOM 2996 C C . GLU A 1 374 ? -12.457 -10.857 13.372 1.00 95.94 374 GLU A C 1
ATOM 2998 O O . GLU A 1 374 ? -13.413 -11.334 12.761 1.00 95.94 374 GLU A O 1
ATOM 3003 N N . SER A 1 375 ? -12.608 -10.094 14.461 1.00 94.31 375 SER A N 1
ATOM 3004 C CA . SER A 1 375 ? -13.916 -9.718 15.003 1.00 94.31 375 SER A CA 1
ATOM 3005 C C . SER A 1 375 ? -14.574 -8.576 14.227 1.00 94.31 375 SER A C 1
ATOM 3007 O O . SER A 1 375 ? -15.787 -8.395 14.327 1.00 94.31 375 SER A O 1
ATOM 3009 N N . MET A 1 376 ? -13.799 -7.845 13.420 1.00 96.19 376 MET A N 1
ATOM 3010 C CA . MET A 1 376 ? -14.287 -6.733 12.610 1.00 96.19 376 MET A CA 1
ATOM 3011 C C . MET A 1 376 ? -14.889 -7.225 11.287 1.00 96.19 376 MET A C 1
ATOM 3013 O O . MET A 1 376 ? -14.366 -8.134 10.636 1.00 96.19 376 MET A O 1
ATOM 3017 N N . SER A 1 377 ? -15.981 -6.588 10.871 1.00 96.38 377 SER A N 1
ATOM 3018 C CA . SER A 1 377 ? -16.755 -6.932 9.673 1.00 96.38 377 SER A CA 1
ATOM 3019 C C . SER A 1 377 ? -17.027 -5.750 8.743 1.00 96.38 377 SER A C 1
ATOM 3021 O O . SER A 1 377 ? -17.256 -5.974 7.554 1.00 96.38 377 SER A O 1
ATOM 3023 N N . ARG A 1 378 ? -16.971 -4.507 9.238 1.00 97.44 378 ARG A N 1
ATOM 3024 C CA . ARG A 1 378 ? -17.193 -3.300 8.431 1.00 97.44 378 ARG A CA 1
ATOM 3025 C C . ARG A 1 378 ? -16.021 -2.334 8.510 1.00 97.44 378 ARG A C 1
ATOM 3027 O O . ARG A 1 378 ? -15.263 -2.359 9.474 1.00 97.44 378 ARG A O 1
ATOM 3034 N N . ILE A 1 379 ? -15.908 -1.479 7.499 1.00 97.75 379 ILE A N 1
ATOM 3035 C CA . ILE A 1 379 ? -14.911 -0.412 7.393 1.00 97.75 379 ILE A CA 1
ATOM 3036 C C . ILE A 1 379 ? -15.563 0.883 6.901 1.00 97.75 379 ILE A C 1
ATOM 3038 O O . ILE A 1 379 ? -16.344 0.869 5.949 1.00 97.75 379 ILE A O 1
ATOM 3042 N N . GLY A 1 380 ? -15.236 2.001 7.540 1.00 96.31 380 GLY A N 1
ATOM 3043 C CA . GLY A 1 380 ? -15.482 3.353 7.040 1.00 96.31 380 GLY A CA 1
ATOM 3044 C C . GLY A 1 380 ? -14.175 4.128 6.994 1.00 96.31 380 GLY A C 1
ATOM 3045 O O . GLY A 1 380 ? -13.309 3.921 7.844 1.00 96.31 380 GLY A O 1
ATOM 3046 N N . ILE A 1 381 ? -14.018 4.983 5.988 1.00 94.81 381 ILE A N 1
ATOM 3047 C CA . ILE A 1 381 ? -12.856 5.860 5.845 1.00 94.81 381 ILE A CA 1
ATOM 3048 C C . ILE A 1 381 ? -13.372 7.260 5.546 1.00 94.81 381 ILE A C 1
ATOM 3050 O O . ILE A 1 381 ? -14.222 7.417 4.673 1.00 94.81 381 ILE A O 1
ATOM 3054 N N . THR A 1 382 ? -12.835 8.248 6.248 1.00 92.38 382 THR A N 1
ATOM 3055 C CA . THR A 1 382 ? -13.168 9.661 6.082 1.00 92.38 382 THR A CA 1
ATOM 3056 C C . THR A 1 382 ? -11.882 10.455 5.907 1.00 92.38 382 THR A C 1
ATOM 3058 O O . THR A 1 382 ? -10.906 10.202 6.619 1.00 92.38 382 THR A O 1
ATOM 3061 N N . TYR A 1 383 ? -11.878 11.412 4.979 1.00 88.62 383 TYR A N 1
ATOM 3062 C CA . TYR A 1 383 ? -10.758 12.326 4.774 1.00 88.62 383 TYR A CA 1
ATOM 3063 C C . TYR A 1 383 ? -11.146 13.757 5.168 1.00 88.62 383 TYR A C 1
ATOM 3065 O O . TYR A 1 383 ? -12.253 14.210 4.880 1.00 88.62 383 TYR A O 1
ATOM 3073 N N . GLN A 1 384 ? -10.214 14.496 5.771 1.00 86.44 384 GLN A N 1
ATOM 3074 C CA . GLN A 1 384 ? -10.323 15.942 5.979 1.00 86.44 384 GLN A CA 1
ATOM 3075 C C . GLN A 1 384 ? -9.000 16.602 5.578 1.00 86.44 384 GLN A C 1
ATOM 3077 O O . GLN A 1 384 ? -8.014 16.547 6.302 1.00 86.44 384 GLN A O 1
ATOM 3082 N N . GLY A 1 385 ? -8.954 17.209 4.389 1.00 82.31 385 GLY A N 1
ATOM 3083 C CA . GLY A 1 385 ? -7.687 17.691 3.832 1.00 82.31 385 GLY A CA 1
ATOM 3084 C C . GLY A 1 385 ? -6.722 16.526 3.589 1.00 82.31 385 GLY A C 1
ATOM 3085 O O . GLY A 1 385 ? -7.047 15.622 2.816 1.00 82.31 385 GLY A O 1
ATOM 3086 N N . ASP A 1 386 ? -5.570 16.554 4.260 1.00 79.75 386 ASP A N 1
ATOM 3087 C CA . ASP A 1 386 ? -4.578 15.471 4.248 1.00 79.75 386 ASP A CA 1
ATOM 3088 C C . ASP A 1 386 ? -4.747 14.503 5.437 1.00 79.75 386 ASP A C 1
ATOM 3090 O O . ASP A 1 386 ? -4.032 13.512 5.535 1.00 79.75 386 ASP A O 1
ATOM 3094 N N . GLU A 1 387 ? -5.710 14.726 6.335 1.00 87.00 387 GLU A N 1
ATOM 3095 C CA . GLU A 1 387 ? -6.024 13.798 7.425 1.00 87.00 387 GLU A CA 1
ATOM 3096 C C . GLU A 1 387 ? -6.891 12.632 6.930 1.00 87.00 387 GLU A C 1
ATOM 3098 O O . GLU A 1 387 ? -7.812 12.804 6.127 1.00 87.00 387 GLU A O 1
ATOM 3103 N N . LEU A 1 388 ? -6.612 11.431 7.442 1.00 90.44 388 LEU A N 1
ATOM 3104 C CA . LEU A 1 388 ? -7.375 10.209 7.211 1.00 90.44 388 LEU A CA 1
ATOM 3105 C C . LEU A 1 388 ? -7.781 9.607 8.548 1.00 90.44 388 LEU A C 1
ATOM 3107 O O . LEU A 1 388 ? -6.940 9.352 9.412 1.00 90.44 388 LEU A O 1
ATOM 3111 N N . LEU A 1 389 ? -9.063 9.275 8.657 1.00 92.19 389 LEU A N 1
ATOM 3112 C CA . LEU A 1 389 ? -9.605 8.460 9.729 1.00 92.19 389 LEU A CA 1
ATOM 3113 C C . LEU A 1 389 ? -10.223 7.188 9.150 1.00 92.19 389 LEU A C 1
ATOM 3115 O O . LEU A 1 389 ? -11.092 7.243 8.283 1.00 92.19 389 LEU A O 1
ATOM 3119 N N . LEU A 1 390 ? -9.795 6.038 9.656 1.00 94.62 390 LEU A N 1
ATOM 3120 C CA . LEU A 1 390 ? -10.341 4.725 9.344 1.00 94.62 390 LEU A CA 1
ATOM 3121 C C . LEU A 1 390 ? -10.964 4.138 10.606 1.00 94.62 390 LEU A C 1
ATOM 3123 O O . LEU A 1 390 ? -10.327 4.073 11.657 1.00 94.62 390 LEU A O 1
ATOM 3127 N N . ILE A 1 391 ? -12.205 3.675 10.481 1.00 95.06 391 ILE A N 1
ATOM 3128 C CA . ILE A 1 391 ? -12.958 3.045 11.564 1.00 95.06 391 ILE A CA 1
ATOM 3129 C C . ILE A 1 391 ? -13.372 1.644 11.125 1.00 95.06 391 ILE A C 1
ATOM 3131 O O . ILE A 1 391 ? -13.936 1.465 10.044 1.00 95.06 391 ILE A O 1
ATOM 3135 N N . LEU A 1 392 ? -13.108 0.655 11.976 1.00 96.38 392 LEU A N 1
ATOM 3136 C CA . LEU A 1 392 ? -13.607 -0.711 11.842 1.00 96.38 392 LEU A CA 1
ATOM 3137 C C . LEU A 1 392 ? -14.612 -1.008 12.947 1.00 96.38 392 LEU A C 1
ATOM 3139 O O . LEU A 1 392 ? -14.433 -0.529 14.066 1.00 96.38 392 LEU A O 1
ATOM 3143 N N . ASP A 1 393 ? -15.611 -1.842 12.660 1.00 95.19 393 ASP A N 1
ATOM 3144 C CA . ASP A 1 393 ? -16.483 -2.390 13.701 1.00 95.19 393 ASP A CA 1
ATOM 3145 C C . ASP A 1 393 ? -16.932 -3.838 13.453 1.00 95.19 393 ASP A C 1
ATOM 3147 O O . ASP A 1 393 ? -16.751 -4.406 12.371 1.00 95.19 393 ASP A O 1
ATOM 3151 N N . ASP A 1 394 ? -17.550 -4.435 14.472 1.00 91.69 394 ASP A N 1
ATOM 3152 C CA . ASP A 1 394 ? -18.080 -5.804 14.478 1.00 91.69 394 ASP A CA 1
ATOM 3153 C C . ASP A 1 394 ? -19.495 -5.950 13.869 1.00 91.69 394 ASP A C 1
ATOM 3155 O O . ASP A 1 394 ? -20.091 -7.029 13.924 1.00 91.69 394 ASP A O 1
ATOM 3159 N N . GLY A 1 395 ? -20.049 -4.890 13.270 1.00 84.88 395 GLY A N 1
ATOM 3160 C CA . GLY A 1 395 ? -21.408 -4.878 12.726 1.00 84.88 395 GLY A CA 1
ATOM 3161 C C . GLY A 1 395 ? -22.513 -4.527 13.732 1.00 84.88 395 GLY A C 1
ATOM 3162 O O . GLY A 1 395 ? -23.695 -4.626 13.386 1.00 84.88 395 GLY A O 1
ATOM 3163 N N . PHE A 1 396 ? -22.181 -4.121 14.962 1.00 80.69 396 PHE A N 1
ATOM 3164 C CA . PHE A 1 396 ? -23.163 -3.635 15.935 1.00 80.69 396 PHE A CA 1
ATOM 3165 C C . PHE A 1 396 ? -23.892 -2.360 15.454 1.00 80.69 396 PHE A C 1
ATOM 3167 O O . PHE A 1 396 ? -23.382 -1.574 14.654 1.00 80.69 396 PHE A O 1
ATOM 3174 N N . GLU A 1 397 ? -25.130 -2.146 15.909 1.00 72.12 397 GLU A N 1
ATOM 3175 C CA . GLU A 1 397 ? -25.884 -0.934 15.566 1.00 72.12 397 GLU A CA 1
ATOM 3176 C C . GLU A 1 397 ? -25.316 0.272 16.327 1.00 72.12 397 GLU A C 1
ATOM 3178 O O . GLU A 1 397 ? -25.590 0.447 17.513 1.00 72.12 397 GLU A O 1
ATOM 3183 N N . ILE A 1 398 ? -24.541 1.109 15.634 1.00 67.06 398 ILE A N 1
ATOM 3184 C CA . ILE A 1 398 ? -24.203 2.460 16.093 1.00 67.06 398 ILE A CA 1
ATOM 3185 C C . ILE A 1 398 ? -25.457 3.316 15.893 1.00 67.06 398 ILE A C 1
ATOM 3187 O O . ILE A 1 398 ? -25.947 3.456 14.768 1.00 67.06 398 ILE A O 1
ATOM 3191 N N . SER A 1 399 ? -26.033 3.812 16.986 1.00 57.69 399 SER A N 1
ATOM 3192 C CA . SER A 1 399 ? -27.150 4.753 16.934 1.00 57.69 399 SER A CA 1
ATOM 3193 C C . SER A 1 399 ? -26.598 6.167 16.817 1.00 57.69 399 SER A C 1
ATOM 3195 O O . SER A 1 399 ? -26.127 6.691 17.819 1.00 57.69 399 SER A O 1
ATOM 3197 N N . LEU A 1 400 ? -26.675 6.735 15.615 1.00 53.38 400 LEU A N 1
ATOM 3198 C CA . LEU A 1 400 ? -26.498 8.166 15.358 1.00 53.38 400 LEU A CA 1
ATOM 3199 C C . LEU A 1 400 ? -27.807 8.923 15.635 1.00 53.38 400 LEU A C 1
ATOM 3201 O O . LEU A 1 400 ? -28.881 8.408 15.217 1.00 53.38 400 LEU A O 1
#

Secondary structure (DSSP, 8-state):
-HHHHHHHHHHHHHHHHHHHGGGT--------EE--S---------------------EEPP-GGGGTTTSBHHHHHHHH-S-SEEEESSSSEEEEES--STTT-EEEEEETTEEEEEEE--TTS-BTTB-TT-BHHHHTTTS---SEEEEEETTEEEEEE--HHHHHHS-EEEETTS-EEEEEEPTTT-BEEEEEEE-HHHHHHTT-SEEES--GGGGPPP--S-HHHHHHHHHHHHHHHHHHHHHHTTPPPPEE-HHHHHHHHHHHHHHHHHHHHHHSPP----PPP------------------------------PPPPP-HHHHHHHHHHTT--TTTEEEEEEE--S-HHHHHHHGGGSHHHHHHHT-TT--EEEEEEETTEEEEEEE-S-----

Sequence (400 aa):
MKTFRKTLVLFVVFLMGTYFFPLFFEWDTKEPILLPEEISDSEESESSTLPQSPTDQSLIPSVGFANYVGLAVDDFLVEYGDPVKVEMLSDTSEIWIYGTDSTDYLQVMVENYVVTEILVLGRSVEIPPFEMGMEQEEMYPLASFHPKFVVPFENQTIQIN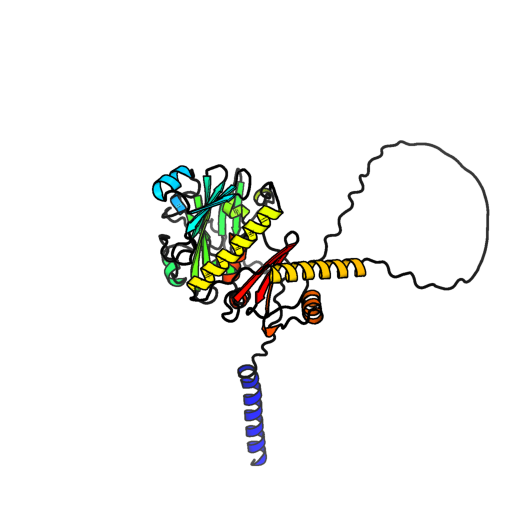LDENELNNRPLIAFDNQTYAVITMDSQTHEIVSIQYMTNEKLLSTGLYDLTPFSSVVQEPVKQFNPAALEKVRTQQTIRYINVMREKMGLIPLEESLVLEAVGNELFEFHASLQEQNTQPEPASQEEASEDAVIISDDAVEIVGGDDDSNQESETEEEASEPLNETTIQTFLEEEAIDLDKVRLLYQVAPADPSVYALQWFTFVEYRDILMDESMSRIGITYQGDELLLILDDGFEISL